Protein AF-A0A316UHI6-F1 (afdb_monomer)

Mean predicted aligned error: 10.62 Å

Radius of gyration: 24.08 Å; Cα contacts (8 Å, |Δi|>4): 478; chains: 1; bounding box: 86×48×58 Å

Organism: NCBI:txid1684307

Secondary structure (DSSP, 8-state):
---HHHHHHHHHHHHHHTTSHHHHHHH--HHHHHHHHHHHHSTT-TTHHHHHHHHHHHHHS-HHHHHHHHH-EEEETTEEEEHHHHHHHHHHHHHTS-HHHHHHHHHHHHHHHHHHHHH-------S---S-PPP----TTHHHHHHHHHTSHHHHHHHHS-S-TTTTPPPTTGGGGGGGG-SSHHHHHHHHHHHHHHTT-GGGHHHHS--GGGG----------------------S--S-----HHHHHGGG--TTTGGGS-HHHHHTS-HHHHT--TT------HHHHHHHHHHHHHHTTSHHHHHHHHHTTHHHHHHHHHHT---HHHHHHHHHHHHHHTSPPPTTTGGGGGS-----HHHHHHHHHHHHTHHHHTTS------

InterPro domains:
  IPR007205 Protein HGH1 N-terminal [PF04063] (40-291)
  IPR007206 Protein HGH1 C-terminal [PF04064] (297-349)
  IPR016024 Armadillo-type fold [SSF48371] (12-343)
  IPR039717 Protein Hgh1 [PTHR13387] (7-357)

Structure (mmCIF, N/CA/C/O backbone):
data_AF-A0A316UHI6-F1
#
_entry.id   AF-A0A316UHI6-F1
#
loop_
_atom_site.group_PDB
_atom_site.id
_atom_site.type_symbol
_atom_site.label_atom_id
_atom_site.label_alt_id
_atom_site.label_comp_id
_atom_site.label_asym_id
_atom_site.label_entity_id
_atom_site.label_seq_id
_atom_site.pdbx_PDB_ins_code
_atom_site.Cartn_x
_atom_site.Cartn_y
_atom_site.Cartn_z
_atom_site.occupancy
_atom_site.B_iso_or_equiv
_atom_site.auth_seq_id
_atom_site.auth_comp_id
_atom_site.auth_asym_id
_atom_site.auth_atom_id
_atom_site.pdbx_PDB_model_num
ATOM 1 N N . MET A 1 1 ? 24.213 -14.435 -29.695 1.00 54.69 1 MET A N 1
ATOM 2 C CA . MET A 1 1 ? 24.923 -14.060 -28.455 1.00 54.69 1 MET A CA 1
ATOM 3 C C . MET A 1 1 ? 23.845 -13.862 -27.415 1.00 54.69 1 MET A C 1
ATOM 5 O O . MET A 1 1 ? 22.968 -13.046 -27.664 1.00 54.69 1 MET A O 1
ATOM 9 N N . ASP A 1 2 ? 23.827 -14.664 -26.354 1.00 69.25 2 ASP A N 1
ATOM 10 C CA . ASP A 1 2 ? 22.876 -14.463 -25.258 1.00 69.25 2 ASP A CA 1
ATOM 11 C C . ASP A 1 2 ? 23.283 -13.189 -24.501 1.00 69.25 2 ASP A C 1
ATOM 13 O O . ASP A 1 2 ? 24.344 -13.144 -23.880 1.00 69.25 2 ASP A O 1
ATOM 17 N N . LEU A 1 3 ? 22.491 -12.126 -24.655 1.00 80.38 3 LEU A N 1
ATOM 18 C CA . LEU A 1 3 ? 22.741 -10.815 -24.046 1.00 80.38 3 LEU A CA 1
ATOM 19 C C . LEU A 1 3 ? 22.150 -10.705 -22.638 1.00 80.38 3 LEU A C 1
ATOM 21 O O . LEU A 1 3 ? 22.343 -9.689 -21.973 1.00 80.38 3 LEU A O 1
ATOM 25 N N . THR A 1 4 ? 21.449 -11.732 -22.165 1.00 76.75 4 THR A N 1
ATOM 26 C CA . THR A 1 4 ? 20.733 -11.704 -20.889 1.00 76.75 4 THR A CA 1
ATOM 27 C C . THR A 1 4 ? 21.663 -11.450 -19.688 1.00 76.75 4 THR A C 1
ATOM 29 O O . THR A 1 4 ? 21.289 -10.655 -18.831 1.00 76.75 4 THR A O 1
ATOM 32 N N . PRO A 1 5 ? 22.900 -11.993 -19.607 1.00 86.06 5 PRO A N 1
ATOM 33 C CA . PRO A 1 5 ? 23.843 -11.661 -18.524 1.00 86.06 5 PRO A CA 1
ATOM 34 C C . PRO A 1 5 ? 24.276 -10.202 -18.550 1.00 86.06 5 PRO A C 1
ATOM 36 O O . PRO A 1 5 ? 24.361 -9.551 -17.515 1.00 86.06 5 PRO A O 1
ATOM 39 N N . THR A 1 6 ? 24.515 -9.670 -19.750 1.00 88.12 6 THR A N 1
ATOM 40 C CA . THR A 1 6 ? 24.833 -8.255 -19.930 1.00 88.12 6 THR A CA 1
ATOM 41 C C . THR A 1 6 ? 23.652 -7.386 -19.510 1.00 88.12 6 THR A C 1
ATOM 43 O O . THR A 1 6 ? 23.860 -6.376 -18.843 1.00 88.12 6 THR A O 1
ATOM 46 N N . ALA A 1 7 ? 22.421 -7.786 -19.841 1.00 88.31 7 ALA A N 1
ATOM 47 C CA . ALA A 1 7 ? 21.210 -7.104 -19.400 1.00 88.31 7 ALA A CA 1
ATOM 48 C C . ALA A 1 7 ? 21.051 -7.157 -17.873 1.00 88.31 7 ALA A C 1
ATOM 50 O O . ALA A 1 7 ? 20.769 -6.125 -17.276 1.00 88.31 7 ALA A O 1
ATOM 51 N N . HIS A 1 8 ? 21.316 -8.302 -17.234 1.00 91.81 8 HIS A N 1
ATOM 52 C CA . HIS A 1 8 ? 21.305 -8.426 -15.774 1.00 91.81 8 HIS A CA 1
ATOM 53 C C . HIS A 1 8 ? 22.299 -7.461 -15.135 1.00 91.81 8 HIS A C 1
ATOM 55 O O . HIS A 1 8 ? 21.895 -6.629 -14.333 1.00 91.81 8 HIS A O 1
ATOM 61 N N . SER A 1 9 ? 23.580 -7.510 -15.520 1.00 90.06 9 SER A N 1
ATOM 62 C CA . SER A 1 9 ? 24.590 -6.593 -14.975 1.00 90.06 9 SER A CA 1
ATOM 63 C C . SER A 1 9 ? 24.257 -5.127 -15.258 1.00 90.06 9 SER A C 1
ATOM 65 O O . SER A 1 9 ? 24.576 -4.260 -14.451 1.00 90.06 9 SER A O 1
ATOM 67 N N . SER A 1 10 ? 23.605 -4.839 -16.389 1.00 93.50 10 SER A N 1
ATOM 68 C CA . SER A 1 10 ? 23.148 -3.485 -16.710 1.00 93.50 10 SER A CA 1
ATOM 69 C C . SER A 1 10 ? 22.014 -3.042 -15.786 1.00 93.50 10 SER A C 1
ATOM 71 O O . SER A 1 10 ? 22.070 -1.926 -15.284 1.00 93.50 10 SER A O 1
ATOM 73 N N . PHE A 1 11 ? 21.017 -3.893 -15.521 1.00 95.12 11 PHE A N 1
ATOM 74 C CA . PHE A 1 11 ? 19.949 -3.586 -14.568 1.00 95.12 11 PHE A CA 1
ATOM 75 C C . PHE A 1 11 ? 20.492 -3.417 -13.150 1.00 95.12 11 PHE A C 1
ATOM 77 O O . PHE A 1 11 ? 20.218 -2.388 -12.549 1.00 95.12 11 PHE A O 1
ATOM 84 N N . SER A 1 12 ? 21.322 -4.346 -12.669 1.00 93.44 12 SER A N 1
ATOM 85 C CA . SER A 1 12 ? 22.043 -4.250 -11.391 1.00 93.44 12 SER A CA 1
ATOM 86 C C . SER A 1 12 ? 22.765 -2.908 -11.232 1.00 93.44 12 SER A C 1
ATOM 88 O O . SER A 1 12 ? 22.556 -2.171 -10.269 1.00 93.44 12 SER A O 1
ATOM 90 N N . LEU A 1 13 ? 23.568 -2.530 -12.235 1.00 94.56 13 LEU A N 1
ATOM 91 C CA . LEU A 1 13 ? 24.280 -1.254 -12.236 1.00 94.56 13 LEU A CA 1
ATOM 92 C C . LEU A 1 13 ? 23.308 -0.069 -12.202 1.00 94.56 13 LEU A C 1
ATOM 94 O O . LEU A 1 13 ? 23.531 0.884 -11.461 1.00 94.56 13 LEU A O 1
ATOM 98 N N . LEU A 1 14 ? 22.246 -0.106 -13.008 1.00 94.81 14 LEU A N 1
ATOM 99 C CA . LEU A 1 14 ? 21.261 0.970 -13.063 1.00 94.81 14 LEU A CA 1
ATOM 100 C C . LEU A 1 14 ? 20.490 1.108 -11.749 1.00 94.81 14 LEU A C 1
ATOM 102 O O . LEU A 1 14 ? 20.270 2.238 -11.336 1.00 94.81 14 LEU A O 1
ATOM 106 N N . ILE A 1 15 ? 20.123 0.010 -11.082 1.00 95.12 15 ILE A N 1
ATOM 107 C CA . ILE A 1 15 ? 19.470 0.026 -9.762 1.00 95.12 15 ILE A CA 1
ATOM 108 C C . ILE A 1 15 ? 20.343 0.812 -8.782 1.00 95.12 15 ILE A C 1
ATOM 110 O O . ILE A 1 15 ? 19.896 1.823 -8.236 1.00 95.12 15 ILE A O 1
ATOM 114 N N . ASN A 1 16 ? 21.616 0.423 -8.680 1.00 93.69 16 ASN A N 1
ATOM 115 C CA . ASN A 1 16 ? 22.581 1.047 -7.779 1.00 93.69 16 ASN A CA 1
ATOM 116 C C . ASN A 1 16 ? 22.899 2.498 -8.156 1.00 93.69 16 ASN A C 1
ATOM 118 O O . ASN A 1 16 ? 23.114 3.320 -7.274 1.00 93.69 16 ASN A O 1
ATOM 122 N N . LEU A 1 17 ? 22.917 2.860 -9.442 1.00 92.31 17 LEU A N 1
ATOM 123 C CA . LEU A 1 17 ? 23.117 4.251 -9.873 1.00 92.31 17 LEU A CA 1
ATOM 124 C C . LEU A 1 17 ? 21.880 5.123 -9.626 1.00 92.31 17 LEU A C 1
ATOM 126 O O . LEU A 1 17 ? 22.010 6.298 -9.281 1.00 92.31 17 LEU A O 1
ATOM 130 N N . CYS A 1 18 ? 20.686 4.562 -9.799 1.00 92.12 18 CYS A N 1
ATOM 131 C CA . CYS A 1 18 ? 19.416 5.251 -9.590 1.00 92.12 18 CYS A CA 1
ATOM 132 C C . CYS A 1 18 ? 19.034 5.385 -8.111 1.00 92.12 18 CYS A C 1
ATOM 134 O O . CYS A 1 18 ? 18.022 6.013 -7.819 1.00 92.12 18 CYS A O 1
ATOM 136 N N . SER A 1 19 ? 19.870 4.900 -7.188 1.00 87.81 19 SER A N 1
ATOM 137 C CA . SER A 1 19 ? 19.873 5.351 -5.790 1.00 87.81 19 SER A CA 1
ATOM 138 C C . SER A 1 19 ? 20.102 6.864 -5.669 1.00 87.81 19 SER A C 1
ATOM 140 O O . SER A 1 19 ? 19.632 7.505 -4.734 1.00 87.81 19 SER A O 1
ATOM 142 N N . SER A 1 20 ? 20.802 7.461 -6.642 1.00 89.81 20 SER A N 1
ATOM 143 C CA . SER A 1 20 ? 21.032 8.898 -6.711 1.00 89.81 20 SER A CA 1
ATOM 144 C C . SER A 1 20 ? 19.872 9.609 -7.421 1.00 89.81 20 SER A C 1
ATOM 146 O O . SER A 1 20 ? 19.676 9.383 -8.623 1.00 89.81 20 SER A O 1
ATOM 148 N N . PRO A 1 21 ? 19.194 10.580 -6.774 1.00 88.44 21 PRO A N 1
ATOM 149 C CA . PRO A 1 21 ? 18.102 11.349 -7.385 1.00 88.44 21 PRO A CA 1
ATOM 150 C C . PRO A 1 21 ? 18.488 12.024 -8.710 1.00 88.44 21 PRO A C 1
ATOM 152 O O . PRO A 1 21 ? 17.711 12.100 -9.662 1.00 88.44 21 PRO A O 1
ATOM 155 N N . ILE A 1 22 ? 19.734 12.503 -8.804 1.00 90.75 22 ILE A N 1
ATOM 156 C CA . ILE A 1 22 ? 20.248 13.195 -9.993 1.00 90.75 22 ILE A CA 1
ATOM 157 C C . ILE A 1 22 ? 20.349 12.236 -11.183 1.00 90.75 22 ILE A C 1
ATOM 159 O O . ILE A 1 22 ? 20.059 12.631 -12.317 1.00 90.75 22 ILE A O 1
ATOM 163 N N . LEU A 1 23 ? 20.801 11.004 -10.939 1.00 91.62 23 LEU A N 1
ATOM 164 C CA . LEU A 1 23 ? 20.958 9.989 -11.976 1.00 91.62 23 LEU A CA 1
ATOM 165 C C . LEU A 1 23 ? 19.611 9.380 -12.351 1.00 91.62 23 LEU A C 1
ATOM 167 O O . LEU A 1 23 ? 19.335 9.292 -13.546 1.00 91.62 23 LEU A O 1
ATOM 171 N N . ALA A 1 24 ? 18.760 9.083 -11.365 1.00 91.00 24 ALA A N 1
ATOM 172 C CA . ALA A 1 24 ? 17.390 8.630 -11.586 1.00 91.00 24 ALA A CA 1
ATOM 173 C C . ALA A 1 24 ? 16.658 9.571 -12.556 1.00 91.00 24 ALA A C 1
ATOM 175 O O . ALA A 1 24 ? 16.274 9.160 -13.650 1.00 91.00 24 ALA A O 1
ATOM 176 N N . ARG A 1 25 ? 16.634 10.880 -12.262 1.00 90.31 25 ARG A N 1
ATOM 177 C CA . ARG A 1 25 ? 15.999 11.888 -13.129 1.00 90.31 25 ARG A CA 1
ATOM 178 C C . ARG A 1 25 ? 16.590 11.956 -14.544 1.00 90.31 25 ARG A C 1
ATOM 180 O O . ARG A 1 25 ? 15.887 12.265 -15.501 1.00 90.31 25 ARG A O 1
ATOM 187 N N . LYS A 1 26 ? 17.895 11.711 -14.706 1.00 91.75 26 LYS A N 1
ATOM 188 C CA . LYS A 1 26 ? 18.544 11.706 -16.032 1.00 91.75 26 LYS A CA 1
ATOM 189 C C . LYS A 1 26 ? 18.201 10.458 -16.847 1.00 91.75 26 LYS A C 1
ATOM 191 O O . LYS A 1 26 ? 18.170 10.541 -18.073 1.00 91.75 26 LYS A O 1
ATOM 196 N N . ILE A 1 27 ? 18.001 9.323 -16.181 1.00 90.94 27 ILE A N 1
ATOM 197 C CA . ILE A 1 27 ? 17.744 8.020 -16.801 1.00 90.94 27 ILE A CA 1
ATOM 198 C C . ILE A 1 27 ? 16.256 7.846 -17.138 1.00 90.94 27 ILE A C 1
ATOM 200 O O . ILE A 1 27 ? 15.951 7.243 -18.170 1.00 90.94 27 ILE A O 1
ATOM 204 N N . SER A 1 28 ? 15.347 8.429 -16.344 1.00 92.06 28 SER A N 1
ATOM 205 C CA . SER A 1 28 ? 13.881 8.425 -16.519 1.00 92.06 28 SER A CA 1
ATOM 206 C C . SER A 1 28 ? 13.374 9.198 -17.748 1.00 92.06 28 SER A C 1
ATOM 208 O O . SER A 1 28 ? 12.511 10.073 -17.672 1.00 92.06 28 SER A O 1
ATOM 210 N N . THR A 1 29 ? 13.909 8.895 -18.926 1.00 93.56 29 THR A N 1
ATOM 211 C CA . THR A 1 29 ? 13.385 9.412 -20.193 1.00 93.56 29 THR A CA 1
ATOM 212 C C . THR A 1 29 ? 12.069 8.710 -20.552 1.00 93.56 29 THR A C 1
ATOM 214 O O . THR A 1 29 ? 11.933 7.516 -20.264 1.00 93.56 29 THR A O 1
ATOM 217 N N . PRO A 1 30 ? 11.133 9.370 -21.264 1.00 92.44 30 PRO A N 1
ATOM 218 C CA . PRO A 1 30 ? 9.860 8.753 -21.649 1.00 92.44 30 PRO A CA 1
ATOM 219 C C . PRO A 1 30 ? 10.025 7.425 -22.403 1.00 92.44 30 PRO A C 1
ATOM 221 O O . PRO A 1 30 ? 9.309 6.458 -22.152 1.00 92.44 30 PRO A O 1
ATOM 224 N N . SER A 1 31 ? 11.019 7.344 -23.295 1.00 92.88 31 SER A N 1
ATOM 225 C CA . SER A 1 31 ? 11.344 6.120 -24.036 1.00 92.88 31 SER A CA 1
ATOM 226 C C . SER A 1 31 ? 11.863 5.003 -23.135 1.00 92.88 31 SER A C 1
ATOM 228 O O . SER A 1 31 ? 11.554 3.838 -23.371 1.00 92.88 31 SER A O 1
ATOM 230 N N . PHE A 1 32 ? 12.651 5.342 -22.111 1.00 94.88 32 PHE A N 1
ATOM 231 C CA . PHE A 1 32 ? 13.191 4.347 -21.191 1.00 94.88 32 PHE A CA 1
ATOM 232 C C . PHE A 1 32 ? 12.117 3.831 -20.234 1.00 94.88 32 PHE A C 1
ATOM 234 O O . PHE A 1 32 ? 12.005 2.623 -20.052 1.00 94.88 32 PHE A O 1
ATOM 241 N N . LEU A 1 33 ? 11.263 4.714 -19.707 1.00 94.88 33 LEU A N 1
ATOM 242 C CA . LEU A 1 33 ? 10.106 4.306 -18.908 1.00 94.88 33 LEU A CA 1
ATOM 243 C C . LEU A 1 33 ? 9.152 3.422 -19.726 1.00 94.88 33 LEU A C 1
ATOM 245 O O . LEU A 1 33 ? 8.711 2.391 -19.232 1.00 94.88 33 LEU A O 1
ATOM 249 N N . SER A 1 34 ? 8.886 3.765 -20.992 1.00 93.69 34 SER A N 1
ATOM 250 C CA . SER A 1 34 ? 8.062 2.934 -21.884 1.00 93.69 34 SER A CA 1
ATOM 251 C C . SER A 1 34 ? 8.687 1.560 -22.138 1.00 93.69 34 SER A C 1
ATOM 253 O O . SER A 1 34 ? 7.986 0.548 -22.092 1.00 93.69 34 SER A O 1
ATOM 255 N N . PHE A 1 35 ? 10.010 1.501 -22.322 1.00 95.06 35 PHE A N 1
ATOM 256 C CA . PHE A 1 35 ? 10.741 0.238 -22.389 1.00 95.06 35 PHE A CA 1
ATOM 257 C C . PHE A 1 35 ? 10.587 -0.583 -21.101 1.00 95.06 35 PHE A C 1
ATOM 259 O O . PHE A 1 35 ? 10.283 -1.768 -21.199 1.00 95.06 35 PHE A O 1
ATOM 266 N N . LEU A 1 36 ? 10.757 0.019 -19.917 1.00 96.50 36 LEU A N 1
ATOM 267 C CA . LEU A 1 36 ? 10.620 -0.683 -18.636 1.00 96.50 36 LEU A CA 1
ATOM 268 C C . LEU A 1 36 ? 9.204 -1.225 -18.441 1.00 96.50 36 LEU A C 1
ATOM 270 O O . LEU A 1 36 ? 9.051 -2.408 -18.149 1.00 96.50 36 LEU A O 1
ATOM 274 N N . VAL A 1 37 ? 8.179 -0.395 -18.657 1.00 95.56 37 VAL A N 1
ATOM 275 C CA . VAL A 1 37 ? 6.771 -0.810 -18.561 1.00 95.56 37 VAL A CA 1
ATOM 276 C C . VAL A 1 37 ? 6.496 -1.955 -19.521 1.00 95.56 37 VAL A C 1
ATOM 278 O O . VAL A 1 37 ? 5.984 -2.989 -19.097 1.00 95.56 37 VAL A O 1
ATOM 281 N N . GLY A 1 38 ? 6.894 -1.816 -20.788 1.00 93.50 38 GLY A N 1
ATOM 282 C CA . GLY A 1 38 ? 6.786 -2.885 -21.771 1.00 93.50 38 GLY A CA 1
ATOM 283 C C . GLY A 1 38 ? 7.462 -4.154 -21.264 1.00 93.50 38 GLY A C 1
ATOM 284 O O . GLY A 1 38 ? 6.805 -5.176 -21.114 1.00 93.50 38 GLY A O 1
ATOM 285 N N . TYR A 1 39 ? 8.749 -4.091 -20.930 1.00 94.62 39 TYR A N 1
ATOM 286 C CA . TYR A 1 39 ? 9.545 -5.239 -20.501 1.00 94.62 39 TYR A CA 1
ATOM 287 C C . TYR A 1 39 ? 8.963 -5.959 -19.275 1.00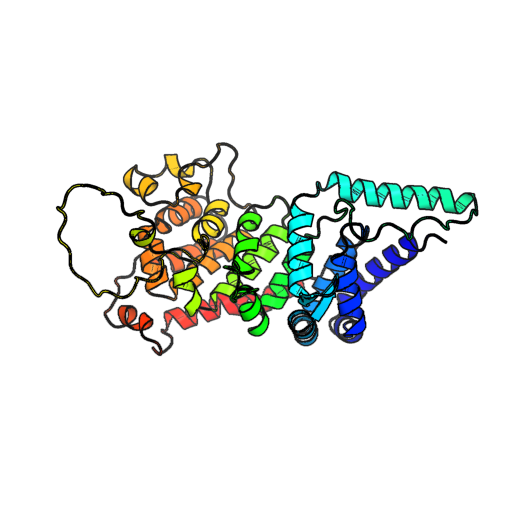 94.62 39 TYR A C 1
ATOM 289 O O . TYR A 1 39 ? 8.804 -7.177 -19.323 1.00 94.62 39 TYR A O 1
ATOM 297 N N . ILE A 1 40 ? 8.590 -5.230 -18.218 1.00 95.56 40 ILE A N 1
ATOM 298 C CA . ILE A 1 40 ? 7.990 -5.784 -16.988 1.00 95.56 40 ILE A CA 1
ATOM 299 C C . ILE A 1 40 ? 6.643 -6.459 -17.281 1.00 95.56 40 ILE A C 1
ATOM 301 O O . ILE A 1 40 ? 6.320 -7.512 -16.721 1.00 95.56 40 ILE A O 1
ATOM 305 N N . SER A 1 41 ? 5.860 -5.870 -18.186 1.00 92.31 41 SER A N 1
ATOM 306 C CA . SER A 1 41 ? 4.520 -6.358 -18.512 1.00 92.31 41 SER A CA 1
ATOM 307 C C . SER A 1 41 ? 4.540 -7.690 -19.258 1.00 92.31 41 SER A C 1
ATOM 309 O O . SER A 1 41 ? 3.593 -8.462 -19.129 1.00 92.31 41 SER A O 1
ATOM 311 N N . HIS A 1 42 ? 5.623 -8.020 -19.967 1.00 91.81 42 HIS A N 1
ATOM 312 C CA . HIS A 1 42 ? 5.753 -9.311 -20.645 1.00 91.81 42 HIS A CA 1
ATOM 313 C C . HIS A 1 42 ? 5.954 -10.454 -19.625 1.00 91.81 42 HIS A C 1
ATOM 315 O O . HIS A 1 42 ? 6.953 -10.449 -18.904 1.00 91.81 42 HIS A O 1
ATOM 321 N N . PRO A 1 43 ? 5.069 -11.474 -19.576 1.00 90.00 43 PRO A N 1
ATOM 322 C CA . PRO A 1 43 ? 5.142 -12.549 -18.576 1.00 90.00 43 PRO A CA 1
ATOM 323 C C . PRO A 1 43 ? 6.459 -13.336 -18.595 1.00 90.00 43 PRO A C 1
ATOM 325 O O . PRO A 1 43 ? 6.976 -13.747 -17.558 1.00 90.00 43 PRO A O 1
ATOM 328 N N . THR A 1 44 ? 7.041 -13.525 -19.776 1.00 88.06 44 THR A N 1
ATOM 329 C CA . THR A 1 44 ? 8.251 -14.333 -19.967 1.00 88.06 44 THR A CA 1
ATOM 330 C C . THR A 1 44 ? 9.552 -13.581 -19.677 1.00 88.06 44 THR A C 1
ATOM 332 O O . THR A 1 44 ? 10.626 -14.175 -19.807 1.00 88.06 44 THR A O 1
ATOM 335 N N . SER A 1 45 ? 9.487 -12.296 -19.310 1.00 90.19 45 SER A N 1
ATOM 336 C CA . SER A 1 45 ? 10.656 -11.470 -18.995 1.00 90.19 45 SER A CA 1
ATOM 337 C C . SER A 1 45 ? 11.336 -11.929 -17.708 1.00 90.19 45 SER A C 1
ATOM 339 O O . SER A 1 45 ? 10.852 -11.693 -16.607 1.00 90.19 45 SER A O 1
ATOM 341 N N . ILE A 1 46 ? 12.504 -12.555 -17.851 1.00 88.81 46 ILE A N 1
ATOM 342 C CA . ILE A 1 46 ? 13.252 -13.157 -16.734 1.00 88.81 46 ILE A CA 1
ATOM 343 C C . ILE A 1 46 ? 13.796 -12.090 -15.770 1.00 88.81 46 ILE A C 1
ATOM 345 O O . ILE A 1 46 ? 13.890 -12.335 -14.575 1.00 88.81 46 ILE A O 1
ATOM 349 N N . LEU A 1 47 ? 14.136 -10.895 -16.268 1.00 93.06 47 LEU A N 1
ATOM 350 C CA . LEU A 1 47 ? 14.700 -9.812 -15.450 1.00 93.06 47 LEU A CA 1
ATOM 351 C C . LEU A 1 47 ? 13.641 -8.781 -15.030 1.00 93.06 47 LEU A C 1
ATOM 353 O O . LEU A 1 47 ? 13.990 -7.656 -14.676 1.00 93.06 47 LEU A O 1
ATOM 357 N N . ALA A 1 48 ? 1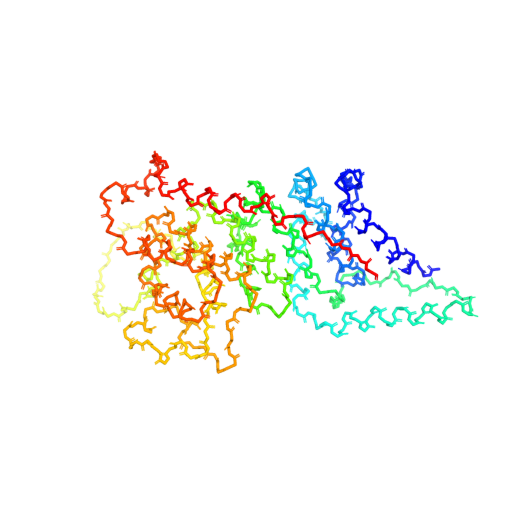2.349 -9.117 -15.118 1.00 95.06 48 ALA A N 1
ATOM 358 C CA . ALA A 1 48 ? 11.279 -8.184 -14.770 1.00 95.06 48 ALA A CA 1
ATOM 359 C C . ALA A 1 48 ? 11.312 -7.783 -13.286 1.00 95.06 48 ALA A C 1
ATOM 361 O O . ALA A 1 48 ? 10.955 -6.651 -12.972 1.00 95.06 48 ALA A O 1
ATOM 362 N N . ASP A 1 49 ? 11.823 -8.642 -12.397 1.00 94.88 49 ASP A N 1
ATOM 363 C CA . ASP A 1 49 ? 12.028 -8.294 -10.987 1.00 94.88 49 ASP A CA 1
ATOM 364 C C . ASP A 1 49 ? 13.074 -7.178 -10.830 1.00 94.88 49 ASP A C 1
ATOM 366 O O . ASP A 1 49 ? 12.765 -6.134 -10.255 1.00 94.88 49 ASP A O 1
ATOM 370 N N . LEU A 1 50 ? 14.250 -7.307 -11.459 1.00 95.56 50 LEU A N 1
ATOM 371 C CA . LEU A 1 50 ? 15.269 -6.244 -11.476 1.00 95.56 50 LEU A CA 1
ATOM 372 C C . LEU A 1 50 ? 14.761 -4.963 -12.155 1.00 95.56 50 LEU A C 1
ATOM 374 O O . LEU A 1 50 ? 15.015 -3.855 -11.689 1.00 95.56 50 LEU A O 1
ATOM 378 N N . ALA A 1 51 ? 14.012 -5.094 -13.252 1.00 97.12 51 ALA A N 1
ATOM 379 C CA . ALA A 1 51 ? 13.411 -3.942 -13.916 1.00 97.12 51 ALA A CA 1
ATOM 380 C C . ALA A 1 51 ? 12.383 -3.234 -13.013 1.00 97.12 51 ALA A C 1
ATOM 382 O O . ALA A 1 51 ? 12.319 -2.006 -13.025 1.00 97.12 51 ALA A O 1
ATOM 383 N N . SER A 1 52 ? 11.618 -3.978 -12.205 1.00 97.19 52 SER A N 1
ATOM 384 C CA . SER A 1 52 ? 10.677 -3.410 -11.232 1.00 97.19 52 SER A CA 1
ATOM 385 C C . SER A 1 52 ? 11.379 -2.737 -10.046 1.00 97.19 52 SER A C 1
ATOM 387 O O . SER A 1 52 ? 10.948 -1.662 -9.636 1.00 97.19 52 SER A O 1
ATOM 389 N N . MET A 1 53 ? 12.508 -3.282 -9.572 1.00 96.12 53 MET A N 1
ATOM 390 C CA . MET A 1 53 ? 13.383 -2.618 -8.590 1.00 96.12 53 MET A CA 1
ATOM 391 C C . MET A 1 53 ? 13.911 -1.288 -9.126 1.00 96.12 53 MET A C 1
ATOM 393 O O . MET A 1 53 ? 13.810 -0.257 -8.463 1.00 96.12 53 MET A O 1
ATOM 397 N N . LEU A 1 54 ? 14.427 -1.294 -10.360 1.00 96.56 54 LEU A N 1
ATOM 398 C CA . LEU A 1 54 ? 14.896 -0.080 -11.019 1.00 96.56 54 LEU A CA 1
ATOM 399 C C . LEU A 1 54 ? 13.765 0.941 -11.136 1.00 96.56 54 LEU A C 1
ATOM 401 O O . LEU A 1 54 ? 13.955 2.101 -10.785 1.00 96.56 54 LEU A O 1
ATOM 405 N N . LEU A 1 55 ? 12.589 0.514 -11.603 1.00 96.81 55 LEU A N 1
ATOM 406 C CA . LEU A 1 55 ? 11.439 1.398 -11.760 1.00 96.81 55 LEU A CA 1
ATOM 407 C C . LEU A 1 55 ? 11.012 2.028 -10.42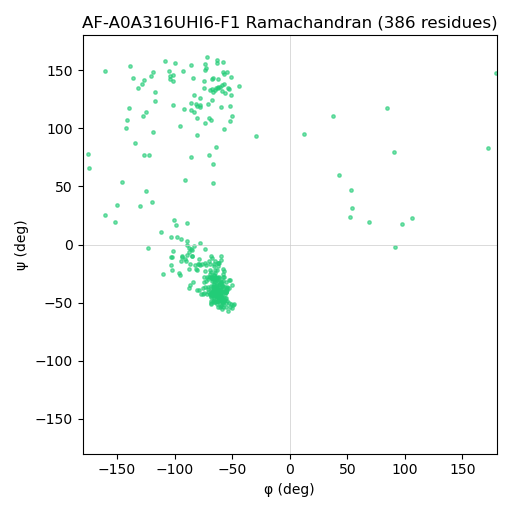8 1.00 96.81 55 LEU A C 1
ATOM 409 O O . LEU A 1 55 ? 10.693 3.211 -10.416 1.00 96.81 55 LEU A O 1
ATOM 413 N N . SER A 1 56 ? 11.075 1.281 -9.322 1.00 95.81 56 SER A N 1
ATOM 414 C CA . SER A 1 56 ? 10.821 1.806 -7.975 1.00 95.81 56 SER A CA 1
ATOM 415 C C . SER A 1 56 ? 11.787 2.937 -7.607 1.00 95.81 56 SER A C 1
ATOM 417 O O . SER A 1 56 ? 11.349 4.002 -7.178 1.00 95.81 56 SER A O 1
ATOM 419 N N . ASN A 1 57 ? 13.093 2.770 -7.851 1.00 94.56 57 ASN A N 1
ATOM 420 C CA . ASN A 1 57 ? 14.067 3.846 -7.623 1.00 94.56 57 ASN A CA 1
ATOM 421 C C . ASN A 1 57 ? 13.798 5.066 -8.526 1.00 94.56 57 ASN A C 1
ATOM 423 O O . ASN A 1 57 ? 13.934 6.209 -8.090 1.00 94.56 57 ASN A O 1
ATOM 427 N N . LEU A 1 58 ? 13.389 4.841 -9.781 1.00 94.62 58 LEU A N 1
ATOM 428 C CA . LEU A 1 58 ? 13.084 5.920 -10.726 1.00 94.62 58 LEU A CA 1
ATOM 429 C C . LEU A 1 58 ? 11.844 6.737 -10.341 1.00 94.62 58 LEU A C 1
ATOM 431 O O . LEU A 1 58 ? 11.787 7.917 -10.678 1.00 94.62 58 LEU A O 1
ATOM 435 N N . THR A 1 59 ? 10.859 6.140 -9.665 1.00 94.56 59 THR A N 1
ATOM 436 C CA . THR A 1 59 ? 9.636 6.839 -9.232 1.00 94.56 59 THR A CA 1
ATOM 437 C C . THR A 1 59 ? 9.734 7.459 -7.847 1.00 94.56 59 THR A C 1
ATOM 439 O O . THR A 1 59 ? 8.875 8.263 -7.502 1.00 94.56 59 THR A O 1
ATOM 442 N N . LYS A 1 60 ? 10.765 7.118 -7.067 1.00 89.69 60 LYS A N 1
ATOM 443 C CA . LYS A 1 60 ? 10.914 7.563 -5.678 1.00 89.69 60 LYS A CA 1
ATOM 444 C C . LYS A 1 60 ? 11.191 9.060 -5.540 1.00 89.69 60 LYS A C 1
ATOM 446 O O . LYS A 1 60 ? 10.562 9.740 -4.747 1.00 89.69 60 LYS A O 1
ATOM 451 N N . PHE A 1 61 ? 12.155 9.575 -6.301 1.00 80.81 61 PHE A N 1
ATOM 452 C CA . PHE A 1 61 ? 12.711 10.915 -6.057 1.00 80.81 61 PHE A CA 1
ATOM 453 C C . PHE A 1 61 ? 12.193 12.008 -6.994 1.00 80.81 61 PHE A C 1
ATOM 455 O O . PHE A 1 61 ? 12.603 13.164 -6.882 1.00 80.81 61 PHE A O 1
ATOM 462 N N . ASP A 1 62 ? 11.394 11.641 -7.994 1.00 78.12 62 ASP A N 1
ATOM 463 C CA . ASP A 1 62 ? 11.026 12.536 -9.084 1.00 78.12 62 ASP A CA 1
ATOM 464 C C . ASP A 1 62 ? 9.567 12.344 -9.498 1.00 78.12 62 ASP A C 1
ATOM 466 O O . ASP A 1 62 ? 9.214 11.401 -10.213 1.00 78.12 62 ASP A O 1
ATOM 470 N N . ASP A 1 63 ? 8.736 13.321 -9.132 1.00 88.81 63 ASP A N 1
ATOM 471 C CA . ASP A 1 63 ? 7.337 13.416 -9.544 1.00 88.81 63 ASP A CA 1
ATOM 472 C C . ASP A 1 63 ? 7.155 13.268 -11.054 1.00 88.81 63 ASP A C 1
ATOM 474 O O . ASP A 1 63 ? 6.136 12.750 -11.514 1.00 88.81 63 ASP A O 1
ATOM 478 N N . GLN A 1 64 ? 8.108 13.765 -11.851 1.00 91.00 64 GLN A N 1
ATOM 479 C CA . GLN A 1 64 ? 7.994 13.748 -13.304 1.00 91.00 64 GLN A CA 1
ATOM 480 C C . GLN A 1 64 ? 7.982 12.311 -13.846 1.00 91.00 64 GLN A C 1
ATOM 482 O O . GLN A 1 64 ? 7.236 12.030 -14.787 1.00 91.00 64 GLN A O 1
ATOM 487 N N . SER A 1 65 ? 8.756 11.405 -13.251 1.00 92.69 65 SER A N 1
ATOM 488 C CA . SER A 1 65 ? 8.782 9.988 -13.622 1.00 92.69 65 SER A CA 1
ATOM 489 C C . SER A 1 65 ? 7.439 9.315 -13.319 1.00 92.69 65 SER A C 1
ATOM 491 O O . SER A 1 65 ? 6.846 8.690 -14.201 1.00 92.69 65 SER A O 1
ATOM 493 N N . SER A 1 66 ? 6.896 9.533 -12.119 1.00 94.56 66 SER A N 1
ATOM 494 C CA . SER A 1 66 ? 5.576 9.030 -11.715 1.00 94.56 66 SER A CA 1
ATOM 495 C C . SER A 1 66 ? 4.444 9.593 -12.586 1.00 94.56 66 SER A C 1
ATOM 497 O O . SER A 1 66 ? 3.594 8.838 -13.059 1.00 94.56 66 SER A O 1
ATOM 499 N N . ARG A 1 67 ? 4.462 10.897 -12.899 1.00 94.75 67 ARG A N 1
ATOM 500 C CA . ARG A 1 67 ? 3.503 11.539 -13.822 1.00 94.75 67 ARG A CA 1
ATOM 501 C C . ARG A 1 67 ? 3.551 10.932 -15.221 1.00 94.75 67 ARG A C 1
ATOM 503 O O . ARG A 1 67 ? 2.504 10.615 -15.778 1.00 94.75 67 ARG A O 1
ATOM 510 N N . GLN A 1 68 ? 4.751 10.709 -15.761 1.00 93.94 68 GLN A N 1
ATOM 511 C CA . GLN A 1 68 ? 4.910 10.068 -17.066 1.00 93.94 68 GLN A CA 1
ATOM 512 C C . GLN A 1 68 ? 4.329 8.653 -17.088 1.00 93.94 68 GLN A C 1
ATOM 514 O O . GLN A 1 68 ? 3.708 8.289 -18.081 1.00 93.94 68 GLN A O 1
ATOM 519 N N . LEU A 1 69 ? 4.488 7.863 -16.019 1.00 94.06 69 LEU A N 1
ATOM 520 C CA . LEU A 1 69 ? 3.890 6.524 -15.939 1.00 94.06 69 LEU A CA 1
ATOM 521 C C . LEU A 1 69 ? 2.357 6.562 -15.924 1.00 94.06 69 LEU A C 1
ATOM 523 O O . LEU A 1 69 ? 1.729 5.751 -16.606 1.00 94.06 69 LEU A O 1
ATOM 527 N N . ILE A 1 70 ? 1.759 7.507 -15.188 1.00 94.06 70 ILE A N 1
ATOM 528 C CA . ILE A 1 70 ? 0.297 7.691 -15.122 1.00 94.06 70 ILE A CA 1
ATOM 529 C C . ILE A 1 70 ? -0.272 8.041 -16.510 1.00 94.06 70 ILE A C 1
ATOM 531 O O . ILE A 1 70 ? -1.281 7.479 -16.952 1.00 94.06 70 ILE A O 1
ATOM 535 N N . GLU A 1 71 ? 0.385 8.966 -17.211 1.00 93.62 71 GLU A N 1
ATOM 536 C CA . GLU A 1 71 ? -0.051 9.479 -18.515 1.00 93.62 71 GLU A CA 1
ATOM 537 C C . GLU A 1 71 ? 0.295 8.541 -19.680 1.00 93.62 71 GLU A C 1
ATOM 539 O O . GLU A 1 71 ? -0.286 8.652 -20.760 1.00 93.62 71 GLU A O 1
ATOM 544 N N . MET A 1 72 ? 1.213 7.591 -19.475 1.00 92.75 72 MET A N 1
ATOM 545 C CA . MET A 1 72 ? 1.664 6.673 -20.514 1.00 92.75 72 MET A CA 1
ATOM 546 C C . MET A 1 72 ? 0.506 5.850 -21.079 1.00 92.75 72 MET A C 1
ATOM 548 O O . MET A 1 72 ? -0.271 5.229 -20.346 1.00 92.75 72 MET A O 1
ATOM 552 N N . ARG A 1 73 ? 0.437 5.799 -22.407 1.00 90.50 73 ARG A N 1
ATOM 553 C CA . ARG A 1 73 ? -0.441 4.911 -23.168 1.00 90.50 73 ARG A CA 1
ATOM 554 C C . ARG A 1 73 ? 0.399 4.124 -24.160 1.00 90.50 73 ARG A C 1
ATOM 556 O O . ARG A 1 73 ? 1.358 4.650 -24.723 1.00 90.50 73 ARG A O 1
ATOM 563 N N . THR A 1 74 ? 0.059 2.858 -24.344 1.00 83.38 74 THR A N 1
ATOM 564 C CA . THR A 1 74 ? 0.719 1.973 -25.304 1.00 83.38 74 THR A CA 1
ATOM 565 C C . THR A 1 74 ? -0.313 1.112 -26.012 1.00 83.38 74 THR A C 1
ATOM 567 O O . THR A 1 74 ? -1.382 0.851 -25.467 1.00 83.38 74 THR A O 1
ATOM 570 N N . SER A 1 75 ? -0.003 0.679 -27.232 1.00 81.69 75 SER A N 1
ATOM 571 C CA . SER A 1 75 ? -0.877 -0.211 -27.987 1.00 81.69 75 SER A CA 1
ATOM 572 C C . SER A 1 75 ? -0.490 -1.664 -27.725 1.00 81.69 75 SER A C 1
ATOM 574 O O . SER A 1 75 ? 0.612 -2.089 -28.080 1.00 81.69 75 SER A O 1
ATOM 576 N N . VAL A 1 76 ? -1.395 -2.432 -27.121 1.00 76.00 76 VAL A N 1
ATOM 577 C CA . VAL A 1 76 ? -1.259 -3.882 -26.930 1.00 76.00 76 VAL A CA 1
ATOM 578 C C . VAL A 1 76 ? -2.384 -4.557 -27.700 1.00 76.00 76 VAL A C 1
ATOM 580 O O . VAL A 1 76 ? -3.548 -4.232 -27.514 1.00 76.00 76 VAL A O 1
ATOM 583 N N . ALA A 1 77 ? -2.036 -5.460 -28.621 1.00 76.06 77 ALA A N 1
ATOM 584 C CA . ALA A 1 77 ? -3.001 -6.160 -29.480 1.00 76.06 77 ALA A CA 1
ATOM 585 C C . ALA A 1 77 ? -3.985 -5.243 -30.252 1.00 76.06 77 ALA A C 1
ATOM 587 O O . ALA A 1 77 ? -5.045 -5.691 -30.679 1.00 76.06 77 ALA A O 1
ATOM 588 N N . GLY A 1 78 ? -3.615 -3.978 -30.488 1.00 77.62 78 GLY A N 1
ATOM 589 C CA . GLY A 1 78 ? -4.448 -2.995 -31.187 1.00 77.62 78 GLY A CA 1
ATOM 590 C C . GLY A 1 78 ? -5.343 -2.145 -30.279 1.00 77.62 78 GLY A C 1
ATOM 591 O O . GLY A 1 78 ? -5.983 -1.228 -30.785 1.00 77.62 78 GLY A O 1
ATOM 592 N N . GLU A 1 79 ? -5.341 -2.385 -28.968 1.00 81.31 79 GLU A N 1
ATOM 593 C CA . GLU A 1 79 ? -6.041 -1.566 -27.973 1.00 81.31 79 GLU A CA 1
ATOM 594 C C . GLU A 1 79 ? -5.058 -0.634 -27.260 1.00 81.31 79 GLU A C 1
ATOM 596 O O . GLU A 1 79 ? -3.913 -1.008 -26.994 1.00 81.31 79 GLU A O 1
ATOM 601 N N . GLU A 1 80 ? -5.477 0.602 -26.983 1.00 86.06 80 GLU A N 1
ATOM 602 C CA . GLU A 1 80 ? -4.690 1.521 -26.159 1.00 86.06 80 GLU A CA 1
ATOM 603 C C . GLU A 1 80 ? -4.901 1.200 -24.680 1.00 86.06 80 GLU A C 1
ATOM 605 O O . GLU A 1 80 ? -6.013 1.304 -24.169 1.00 86.06 80 GLU A O 1
ATOM 610 N N . VAL A 1 81 ? -3.816 0.848 -23.994 1.00 87.56 81 VAL A N 1
ATOM 611 C CA . VAL A 1 81 ? -3.811 0.467 -22.578 1.00 87.56 81 VAL A CA 1
ATOM 612 C C . VAL A 1 81 ? -2.898 1.410 -21.793 1.00 87.56 81 VAL A C 1
ATOM 614 O O . VAL A 1 81 ? -1.867 1.878 -22.297 1.00 87.56 81 VAL A O 1
ATOM 617 N N . GLY A 1 82 ? -3.279 1.718 -20.551 1.00 91.75 82 GLY A N 1
ATOM 618 C CA . GLY A 1 82 ? -2.478 2.532 -19.638 1.00 91.75 82 GLY A CA 1
ATOM 619 C C . GLY A 1 82 ? -1.188 1.843 -19.194 1.00 91.75 82 GLY A C 1
ATOM 620 O O . GLY A 1 82 ? -1.175 0.648 -18.916 1.00 91.75 82 GLY A O 1
ATOM 621 N N . GLY A 1 83 ? -0.096 2.601 -19.051 1.00 93.25 83 GLY A N 1
ATOM 622 C CA . GLY A 1 83 ? 1.163 2.056 -18.532 1.00 93.25 83 GLY A CA 1
ATOM 623 C C . GLY A 1 83 ? 1.010 1.455 -17.129 1.00 93.25 83 GLY A C 1
ATOM 624 O O . GLY A 1 83 ? 1.410 0.317 -16.898 1.00 93.25 83 GLY A O 1
ATOM 625 N N . LEU A 1 84 ? 0.358 2.179 -16.211 1.00 94.62 84 LEU A N 1
ATOM 626 C CA . LEU A 1 84 ? 0.060 1.673 -14.864 1.00 94.62 84 LEU A CA 1
ATOM 627 C C . LEU A 1 84 ? -0.907 0.485 -14.858 1.00 94.62 84 LEU A C 1
ATOM 629 O O . LEU A 1 84 ? -0.778 -0.394 -14.014 1.00 94.62 84 LEU A O 1
ATOM 633 N N . GLU A 1 85 ? -1.845 0.429 -15.800 1.00 93.06 85 GLU A N 1
ATOM 634 C CA . GLU A 1 85 ? -2.771 -0.698 -15.932 1.00 93.06 85 GLU A CA 1
ATOM 635 C C . GLU A 1 85 ? -2.030 -1.988 -16.309 1.00 93.06 85 GLU A C 1
ATOM 637 O O . GLU A 1 85 ? -2.275 -3.043 -15.718 1.00 93.06 85 GLU A O 1
ATOM 642 N N . LEU A 1 86 ? -1.054 -1.894 -17.218 1.00 93.31 86 LEU A N 1
ATOM 643 C CA . LEU A 1 86 ? -0.185 -3.018 -17.559 1.00 93.31 86 LEU A CA 1
ATOM 644 C C . LEU A 1 86 ? 0.681 -3.466 -16.377 1.00 93.31 86 LEU A C 1
ATOM 646 O O . LEU A 1 86 ? 0.814 -4.667 -16.133 1.00 93.31 86 LEU A O 1
ATOM 650 N N . LEU A 1 87 ? 1.234 -2.518 -15.613 1.00 96.25 87 LEU A N 1
ATOM 651 C CA . LEU A 1 87 ? 1.993 -2.839 -14.404 1.00 96.25 87 LEU A CA 1
ATOM 652 C C . LEU A 1 87 ? 1.112 -3.511 -13.346 1.00 96.25 87 LEU A C 1
ATOM 654 O O . LEU A 1 87 ? 1.546 -4.477 -12.727 1.00 96.25 87 LEU A O 1
ATOM 658 N N . LEU A 1 88 ? -0.132 -3.062 -13.169 1.00 94.69 88 LEU A N 1
ATOM 659 C CA . LEU A 1 88 ? -1.076 -3.674 -12.235 1.00 94.69 88 LEU A CA 1
ATOM 660 C C . LEU A 1 88 ? -1.439 -5.108 -12.653 1.00 94.69 88 LEU A C 1
ATOM 662 O O . LEU A 1 88 ? -1.483 -6.009 -11.822 1.00 94.69 88 LEU A O 1
ATOM 666 N N . ALA A 1 89 ? -1.611 -5.362 -13.954 1.00 92.31 89 ALA A N 1
ATOM 667 C CA . ALA A 1 89 ? -1.786 -6.719 -14.473 1.00 92.31 89 ALA A CA 1
ATOM 668 C C . ALA A 1 89 ? -0.548 -7.608 -14.246 1.00 92.31 89 ALA A C 1
ATOM 670 O O . ALA A 1 89 ? -0.684 -8.770 -13.857 1.00 92.31 89 ALA A O 1
ATOM 671 N N . ALA A 1 90 ? 0.660 -7.074 -14.451 1.00 94.00 90 ALA A N 1
ATOM 672 C CA . ALA A 1 90 ? 1.904 -7.796 -14.181 1.00 94.00 90 ALA A CA 1
ATOM 673 C C . ALA A 1 90 ? 2.073 -8.117 -12.689 1.00 94.00 90 ALA A C 1
ATOM 675 O O . ALA A 1 90 ? 2.492 -9.220 -12.334 1.00 94.00 90 ALA A O 1
ATOM 676 N N . PHE A 1 91 ? 1.705 -7.169 -11.829 1.00 96.00 91 PHE A N 1
ATOM 677 C CA . PHE A 1 91 ? 1.717 -7.314 -10.383 1.00 96.00 91 PHE A CA 1
ATOM 678 C C . PHE A 1 91 ? 0.795 -8.439 -9.907 1.00 96.00 91 PHE A C 1
ATOM 680 O O . PHE A 1 91 ? 1.236 -9.264 -9.105 1.00 96.00 91 PHE A O 1
ATOM 687 N N . ASP A 1 92 ? -0.430 -8.524 -10.427 1.00 91.94 92 ASP A N 1
ATOM 688 C CA . ASP A 1 92 ? -1.372 -9.586 -10.052 1.00 91.94 92 ASP A CA 1
ATOM 689 C C . ASP A 1 92 ? -0.900 -10.965 -10.501 1.00 91.94 92 ASP A C 1
ATOM 691 O O . ASP A 1 92 ? -0.863 -11.911 -9.716 1.00 91.94 92 ASP A O 1
ATOM 695 N N . GLN A 1 93 ? -0.448 -11.077 -11.751 1.00 91.25 93 GLN A N 1
ATOM 696 C CA . GLN A 1 93 ? 0.118 -12.327 -12.257 1.00 91.25 93 GLN A CA 1
ATOM 697 C C . GLN A 1 93 ? 1.323 -12.772 -11.416 1.00 91.25 93 GLN A C 1
ATOM 699 O O . GLN A 1 93 ? 1.462 -13.955 -11.103 1.00 91.25 93 GLN A O 1
ATOM 704 N N . GLY A 1 94 ? 2.182 -11.823 -11.027 1.00 91.56 94 GLY A N 1
ATOM 705 C CA . GLY A 1 94 ? 3.388 -12.084 -10.246 1.00 91.56 94 GLY A CA 1
ATOM 706 C C . GLY A 1 94 ? 3.111 -12.603 -8.832 1.00 91.56 94 GLY A C 1
ATOM 707 O O . GLY A 1 94 ? 3.928 -13.349 -8.302 1.00 91.56 94 GLY A O 1
ATOM 708 N N . ALA A 1 95 ? 1.950 -12.293 -8.243 1.00 88.62 95 ALA A N 1
ATOM 709 C CA . ALA A 1 95 ? 1.584 -12.774 -6.906 1.00 88.62 95 ALA A CA 1
ATOM 710 C C . ALA A 1 95 ? 1.439 -14.303 -6.833 1.00 88.62 95 ALA A C 1
ATOM 712 O O . ALA A 1 95 ? 1.663 -14.908 -5.789 1.00 88.62 95 ALA A O 1
ATOM 713 N N . SER A 1 96 ? 1.071 -14.931 -7.953 1.00 84.31 96 SER A N 1
ATOM 714 C CA . SER A 1 96 ? 0.892 -16.385 -8.055 1.00 84.31 96 SER A CA 1
ATOM 715 C C . SER A 1 96 ? 2.193 -17.152 -8.332 1.00 84.31 96 SER A C 1
ATOM 717 O O . SER A 1 96 ? 2.225 -18.383 -8.249 1.00 84.31 96 SER A O 1
ATOM 719 N N . VAL A 1 97 ? 3.280 -16.444 -8.654 1.00 83.88 97 VAL A N 1
ATOM 720 C CA . VAL A 1 97 ? 4.576 -17.053 -8.958 1.00 83.88 97 VAL A CA 1
ATOM 721 C C . VAL A 1 97 ? 5.251 -17.450 -7.651 1.00 83.88 97 VAL A C 1
ATOM 723 O O . VAL A 1 97 ? 5.564 -16.610 -6.809 1.00 83.88 97 VAL A O 1
ATOM 726 N N . SER A 1 98 ? 5.516 -18.745 -7.473 1.00 70.25 98 SER A N 1
ATOM 727 C CA . SER A 1 98 ? 6.289 -19.192 -6.318 1.00 70.25 98 SER A CA 1
ATOM 728 C C . SER A 1 98 ? 7.719 -18.650 -6.404 1.00 70.25 98 SER A C 1
ATOM 730 O O . SER A 1 98 ? 8.379 -18.769 -7.438 1.00 70.25 98 SER A O 1
ATOM 732 N N . ALA A 1 99 ? 8.229 -18.099 -5.298 1.00 58.25 99 ALA A N 1
ATOM 733 C CA . ALA A 1 99 ? 9.582 -17.534 -5.229 1.00 58.25 99 ALA A CA 1
ATOM 734 C C . ALA A 1 99 ? 10.675 -18.519 -5.708 1.00 58.25 99 ALA A C 1
ATOM 736 O O . ALA A 1 99 ? 11.672 -18.109 -6.300 1.00 58.25 99 ALA A O 1
ATOM 737 N N . GLY A 1 100 ? 10.453 -19.831 -5.528 1.00 56.84 100 GLY A N 1
ATOM 738 C CA . GLY A 1 100 ? 11.335 -20.889 -6.031 1.00 56.84 100 GLY A CA 1
ATOM 739 C C . GLY A 1 100 ? 11.434 -20.946 -7.559 1.00 56.84 100 GLY A C 1
ATOM 740 O O . GLY A 1 100 ? 12.537 -21.060 -8.078 1.00 56.84 100 GLY A O 1
ATOM 741 N N . LYS A 1 101 ? 10.325 -20.785 -8.295 1.00 60.41 101 LYS A N 1
ATOM 742 C CA . LYS A 1 101 ? 10.320 -20.837 -9.770 1.00 60.41 101 LYS A CA 1
ATOM 743 C C . LYS A 1 101 ? 11.046 -19.644 -10.403 1.00 60.41 101 LYS A C 1
ATOM 745 O O . LYS A 1 101 ? 11.754 -19.816 -11.394 1.00 60.41 101 LYS A O 1
ATOM 750 N N . ALA A 1 102 ? 10.888 -18.448 -9.833 1.00 58.66 102 ALA A N 1
ATOM 751 C CA . ALA A 1 102 ? 11.588 -17.249 -10.302 1.00 58.66 102 ALA A CA 1
ATOM 752 C C . ALA A 1 102 ? 13.108 -17.366 -10.075 1.00 58.66 102 ALA A C 1
ATOM 754 O O . ALA A 1 102 ? 13.902 -17.121 -10.987 1.00 58.66 102 ALA A O 1
ATOM 755 N N . GLY A 1 103 ? 13.513 -17.841 -8.890 1.00 58.72 103 GLY A N 1
ATOM 756 C CA . GLY A 1 103 ? 14.914 -18.127 -8.570 1.00 58.72 103 GLY A CA 1
ATOM 757 C C . GLY A 1 103 ? 15.516 -19.236 -9.438 1.00 58.72 103 GLY A C 1
ATOM 758 O O . GLY A 1 103 ? 16.625 -19.085 -9.940 1.00 58.72 103 GLY A O 1
ATOM 759 N N . GLU A 1 104 ? 14.778 -20.319 -9.690 1.00 64.81 104 GLU A N 1
ATOM 760 C CA . GLU A 1 104 ? 15.198 -21.406 -10.583 1.00 64.81 104 GLU A CA 1
ATOM 761 C C . GLU A 1 104 ? 15.420 -20.923 -12.020 1.00 64.81 104 GLU A C 1
ATOM 763 O O . GLU A 1 104 ? 16.425 -21.282 -12.633 1.00 64.81 104 GLU A O 1
ATOM 768 N N . ALA A 1 105 ? 14.539 -20.069 -12.551 1.00 63.78 105 ALA A N 1
ATOM 769 C CA . ALA A 1 105 ? 14.708 -19.490 -13.883 1.00 63.78 105 ALA A CA 1
ATOM 770 C C . ALA A 1 105 ? 15.974 -18.617 -13.976 1.00 63.78 105 ALA A C 1
ATOM 772 O O . ALA A 1 105 ? 16.704 -18.678 -14.973 1.00 63.78 105 ALA A O 1
ATOM 773 N N . LEU A 1 106 ? 16.258 -17.838 -12.927 1.00 63.97 106 LEU A N 1
ATOM 774 C CA . LEU A 1 106 ? 17.455 -17.004 -12.828 1.00 63.97 106 LEU A CA 1
ATOM 775 C C . LEU A 1 106 ? 18.738 -17.841 -12.669 1.00 63.97 106 LEU A C 1
ATOM 777 O O . LEU A 1 106 ? 19.746 -17.566 -13.321 1.00 63.97 106 LEU A O 1
ATOM 781 N N . GLU A 1 107 ? 18.716 -18.890 -11.849 1.00 65.69 107 GLU A N 1
ATOM 782 C CA . GLU A 1 107 ? 19.861 -19.786 -11.650 1.00 65.69 107 GLU A CA 1
ATOM 783 C C . GLU A 1 107 ? 20.124 -20.672 -12.876 1.00 65.69 107 GLU A C 1
ATOM 785 O O . GLU A 1 107 ? 21.275 -20.865 -13.275 1.00 65.69 107 GLU A O 1
ATOM 790 N N . GLU A 1 108 ? 19.080 -21.155 -13.556 1.00 67.56 108 GLU A N 1
ATOM 791 C CA . GLU A 1 108 ? 19.227 -21.870 -14.824 1.00 67.56 108 GLU A CA 1
ATOM 792 C C . GLU A 1 108 ? 19.852 -20.971 -15.899 1.00 67.56 108 GLU A C 1
ATOM 794 O O . GLU A 1 108 ? 20.705 -21.427 -16.670 1.00 67.56 108 GLU A O 1
ATOM 799 N N . MET A 1 109 ? 19.483 -19.689 -15.926 1.00 63.72 109 MET A N 1
ATOM 800 C CA . MET A 1 109 ? 20.136 -18.689 -16.765 1.00 63.72 109 MET A CA 1
ATOM 801 C C . MET A 1 109 ? 21.622 -18.551 -16.399 1.00 63.72 109 MET A C 1
ATOM 803 O O . MET A 1 109 ? 22.471 -18.731 -17.274 1.00 63.72 109 MET A O 1
ATOM 807 N N . LYS A 1 110 ? 21.970 -18.298 -15.127 1.00 62.00 110 LYS A N 1
ATOM 808 C CA . LYS A 1 110 ? 23.377 -18.185 -14.684 1.00 62.00 110 LYS A CA 1
ATOM 809 C C . LYS A 1 110 ? 24.198 -19.431 -15.048 1.00 62.00 110 LYS A C 1
ATOM 811 O O . LYS A 1 110 ? 25.339 -19.311 -15.501 1.00 62.00 110 LYS A O 1
ATOM 816 N N . ARG A 1 111 ? 23.606 -20.626 -14.941 1.00 66.19 111 ARG A N 1
ATOM 817 C CA . ARG A 1 111 ? 24.231 -21.901 -15.331 1.00 66.19 111 ARG A CA 1
ATOM 818 C C . ARG A 1 111 ? 24.489 -21.996 -16.838 1.00 66.19 111 ARG A C 1
ATOM 820 O O . ARG A 1 111 ? 25.612 -22.300 -17.238 1.00 66.19 111 ARG A O 1
ATOM 827 N N . LYS A 1 112 ? 23.490 -21.701 -17.682 1.00 60.59 112 LYS A N 1
ATOM 828 C CA . LYS A 1 112 ? 23.634 -21.715 -19.156 1.00 60.59 112 LYS A CA 1
ATOM 829 C C . LYS A 1 112 ? 24.735 -20.768 -19.635 1.00 60.59 112 LYS A C 1
ATOM 831 O O . LYS A 1 112 ? 25.416 -21.051 -20.617 1.00 60.59 112 LYS A O 1
ATOM 836 N N . VAL A 1 113 ? 24.952 -19.679 -18.909 1.00 54.88 113 VAL A N 1
ATOM 837 C CA . VAL A 1 113 ? 25.978 -18.669 -19.191 1.00 54.88 113 VAL A CA 1
ATOM 838 C C . VAL A 1 113 ? 27.373 -19.167 -18.823 1.00 54.88 113 VAL A C 1
ATOM 840 O O . VAL A 1 113 ? 28.303 -19.014 -19.618 1.00 54.88 113 VAL A O 1
ATOM 843 N N . GLY A 1 114 ? 27.512 -19.829 -17.668 1.00 57.06 114 GLY A N 1
ATOM 844 C CA . GLY A 1 114 ? 28.753 -20.504 -17.278 1.00 57.06 114 GLY A CA 1
ATOM 845 C C . GLY A 1 114 ? 29.181 -21.578 -18.284 1.00 57.06 114 GLY A C 1
ATOM 846 O O . GLY A 1 114 ? 30.366 -21.719 -18.579 1.00 57.06 114 GLY A O 1
ATOM 847 N N . GLU A 1 115 ? 28.215 -22.281 -18.878 1.00 55.25 115 GLU A N 1
ATOM 848 C CA . GLU A 1 115 ? 28.453 -23.314 -19.895 1.00 55.25 115 GLU A CA 1
ATOM 849 C C . GLU A 1 115 ? 28.738 -22.723 -21.293 1.00 55.25 115 GLU A C 1
ATOM 851 O O . GLU A 1 115 ? 29.632 -23.193 -22.003 1.00 55.25 115 GLU A O 1
ATOM 856 N N . ALA A 1 116 ? 28.040 -21.652 -21.692 1.00 49.62 116 ALA A N 1
ATOM 857 C CA . ALA A 1 116 ? 28.230 -20.987 -22.986 1.00 49.62 116 ALA A CA 1
ATOM 858 C C . ALA A 1 116 ? 29.587 -20.266 -23.107 1.00 49.62 116 ALA A C 1
ATOM 860 O O . ALA A 1 116 ? 30.139 -20.183 -24.210 1.00 49.62 116 ALA A O 1
ATOM 861 N N . GLY A 1 117 ? 30.165 -19.820 -21.985 1.00 48.09 117 GLY A N 1
ATOM 862 C CA . GLY A 1 117 ? 31.515 -19.250 -21.919 1.00 48.09 117 GLY A CA 1
ATOM 863 C C . GLY A 1 117 ? 32.639 -20.212 -22.334 1.00 48.09 117 GLY A C 1
ATOM 864 O O . GLY A 1 117 ? 33.736 -19.758 -22.650 1.00 48.09 117 GLY A O 1
ATOM 865 N N . MET A 1 118 ? 32.374 -21.525 -22.398 1.00 48.06 118 MET A N 1
ATOM 866 C CA . MET A 1 118 ? 33.351 -22.546 -22.804 1.00 48.06 118 MET A CA 1
ATOM 867 C C . MET A 1 118 ? 33.179 -23.073 -24.238 1.00 48.06 118 MET A C 1
ATOM 869 O O . MET A 1 118 ? 34.117 -23.670 -24.763 1.00 48.06 118 MET A O 1
ATOM 873 N N . ALA A 1 119 ? 32.024 -22.881 -24.888 1.00 47.00 119 ALA A N 1
ATOM 874 C CA . ALA A 1 119 ? 31.680 -23.658 -26.088 1.00 47.00 119 ALA A CA 1
ATOM 875 C C . ALA A 1 119 ? 31.365 -22.857 -27.363 1.00 47.00 119 ALA A C 1
ATOM 877 O O . ALA A 1 119 ? 31.154 -23.480 -28.401 1.00 47.00 119 ALA A O 1
ATOM 878 N N . GLY A 1 120 ? 31.349 -21.517 -27.323 1.00 49.59 120 GLY A N 1
ATOM 879 C CA . GLY A 1 120 ? 31.317 -20.661 -28.521 1.00 49.59 120 GLY A CA 1
ATOM 880 C C . GLY A 1 120 ? 30.361 -21.124 -29.632 1.00 49.59 120 GLY A C 1
ATOM 881 O O . GLY A 1 120 ? 30.815 -21.406 -30.741 1.00 49.59 120 GLY A O 1
ATOM 882 N N . LYS A 1 121 ? 29.054 -21.234 -29.349 1.00 36.81 121 LYS A N 1
ATOM 883 C CA . LYS A 1 121 ? 28.057 -21.652 -30.348 1.00 36.81 121 LYS A CA 1
ATOM 884 C C . LYS A 1 121 ? 26.867 -20.697 -30.442 1.00 36.81 121 LYS A C 1
ATOM 886 O O . LYS A 1 121 ? 26.366 -20.202 -29.436 1.00 36.81 121 LYS A O 1
ATOM 891 N N . ASP A 1 122 ? 26.461 -20.451 -31.686 1.00 43.12 122 ASP A N 1
ATOM 892 C CA . ASP A 1 122 ? 25.413 -19.522 -32.105 1.00 43.12 122 ASP A CA 1
ATOM 893 C C . ASP A 1 122 ? 24.020 -19.900 -31.590 1.00 43.12 122 ASP A C 1
ATOM 895 O O . ASP A 1 122 ? 23.584 -21.044 -31.704 1.00 43.12 122 ASP A O 1
ATOM 899 N N . VAL A 1 123 ? 23.303 -18.891 -31.087 1.00 41.62 123 VAL A N 1
ATOM 900 C CA . VAL A 1 123 ? 21.925 -18.983 -30.588 1.00 41.62 123 VAL A CA 1
ATOM 901 C C . VAL A 1 123 ? 21.065 -18.052 -31.437 1.00 41.62 123 VAL A C 1
ATOM 903 O O . VAL A 1 123 ? 21.044 -16.840 -31.226 1.00 41.62 123 VAL A O 1
ATOM 906 N N . ARG A 1 124 ? 20.408 -18.619 -32.447 1.00 35.72 124 ARG A N 1
ATOM 907 C CA . ARG A 1 124 ? 19.316 -18.000 -33.205 1.00 35.72 124 ARG A CA 1
ATOM 908 C C . ARG A 1 124 ? 18.147 -18.968 -33.175 1.00 35.72 124 ARG A C 1
ATOM 910 O O . ARG A 1 124 ? 17.958 -19.692 -34.136 1.00 35.72 124 ARG A O 1
ATOM 917 N N . GLU A 1 125 ? 17.444 -19.017 -32.050 1.00 32.62 125 GLU A N 1
ATOM 918 C CA . GLU A 1 125 ? 16.134 -19.668 -31.887 1.00 32.62 125 GLU A CA 1
ATOM 919 C C . GLU A 1 125 ? 15.624 -19.362 -30.463 1.00 32.62 125 GLU A C 1
ATOM 921 O O . GLU A 1 125 ? 15.582 -20.223 -29.594 1.00 32.62 125 GLU A O 1
ATOM 926 N N . ALA A 1 126 ? 15.333 -18.087 -30.176 1.00 33.66 126 ALA A N 1
ATOM 927 C CA . ALA A 1 126 ? 14.688 -17.672 -28.918 1.00 33.66 126 ALA A CA 1
ATOM 928 C C . ALA A 1 126 ? 13.843 -16.387 -29.061 1.00 33.66 126 ALA A C 1
ATOM 930 O O . ALA A 1 126 ? 13.558 -15.719 -28.077 1.00 33.66 126 ALA A O 1
ATOM 931 N N . GLU A 1 127 ? 13.446 -16.016 -30.283 1.00 34.88 127 GLU A N 1
ATOM 932 C CA . GLU A 1 127 ? 12.672 -14.787 -30.554 1.00 34.88 127 GLU A CA 1
ATOM 933 C C . GLU A 1 127 ? 11.313 -15.091 -31.198 1.00 34.88 127 GLU A C 1
ATOM 935 O O . GLU A 1 127 ? 10.850 -14.381 -32.091 1.00 34.88 127 GLU A O 1
ATOM 940 N N . LYS A 1 128 ? 10.660 -16.184 -30.789 1.00 31.38 128 LYS A N 1
ATOM 941 C CA . LYS A 1 128 ? 9.350 -16.526 -31.347 1.00 31.38 128 LYS A CA 1
ATOM 942 C C . LYS A 1 128 ? 8.395 -17.188 -30.360 1.00 31.38 128 LYS A C 1
ATOM 944 O O . LYS A 1 128 ? 7.822 -18.216 -30.676 1.00 31.38 128 LYS A O 1
ATOM 949 N N . GLU A 1 129 ? 8.165 -16.549 -29.219 1.00 34.31 129 GLU A N 1
ATOM 950 C CA . GLU A 1 129 ? 6.923 -16.739 -28.459 1.00 34.31 129 GLU A CA 1
ATOM 951 C C . GLU A 1 129 ? 6.395 -15.370 -28.033 1.00 34.31 129 GLU A C 1
ATOM 953 O O . GLU A 1 129 ? 6.729 -14.813 -26.992 1.00 34.31 129 GLU A O 1
ATOM 958 N N . VAL A 1 130 ? 5.611 -14.783 -28.933 1.00 37.25 130 VAL A N 1
ATOM 959 C CA . VAL A 1 130 ? 4.769 -13.628 -28.647 1.00 37.25 130 VAL A CA 1
ATOM 960 C C . VAL A 1 130 ? 3.510 -14.176 -27.974 1.00 37.25 130 VAL A C 1
ATOM 962 O O . VAL A 1 130 ? 2.696 -14.804 -28.642 1.00 37.25 130 VAL A O 1
ATOM 965 N N . GLY A 1 131 ? 3.362 -13.934 -26.669 1.00 39.84 131 GLY A N 1
ATOM 966 C CA . GLY A 1 131 ? 2.042 -13.770 -26.049 1.00 39.84 131 GLY A CA 1
ATOM 967 C C . GLY A 1 131 ? 1.361 -14.944 -25.331 1.00 39.84 131 GLY A C 1
ATOM 968 O O . GLY A 1 131 ? 0.164 -14.813 -25.117 1.00 39.84 131 GLY A O 1
ATOM 969 N N . ASP A 1 132 ? 2.039 -16.030 -24.927 1.00 51.16 132 ASP A N 1
ATOM 970 C CA . ASP A 1 132 ? 1.342 -17.160 -24.256 1.00 51.16 132 ASP A CA 1
ATOM 971 C C . ASP A 1 132 ? 2.191 -17.961 -23.236 1.00 51.16 132 ASP A C 1
ATOM 973 O O . ASP A 1 132 ? 2.077 -19.178 -23.116 1.00 51.16 132 ASP A O 1
ATOM 977 N N . GLY A 1 133 ? 3.114 -17.306 -22.520 1.00 65.69 133 GLY A N 1
ATOM 978 C CA . GLY A 1 133 ? 3.963 -17.969 -21.514 1.00 65.69 133 GLY A CA 1
ATOM 979 C C . GLY A 1 133 ? 3.536 -17.692 -20.067 1.00 65.69 133 GLY A C 1
ATOM 980 O O . GLY A 1 133 ? 3.137 -16.572 -19.752 1.00 65.69 133 GLY A O 1
ATOM 981 N N . GLU A 1 134 ? 3.679 -18.681 -19.171 1.00 83.56 134 GLU A N 1
ATOM 982 C CA . GLU A 1 134 ? 3.531 -18.498 -17.712 1.00 83.56 134 GLU A CA 1
ATOM 983 C C . GLU A 1 134 ? 4.508 -17.415 -17.219 1.00 83.56 134 GLU A C 1
ATOM 985 O O . GLU A 1 134 ? 5.667 -17.360 -17.656 1.00 83.56 134 GLU A O 1
ATOM 990 N N . ARG A 1 135 ? 4.043 -16.538 -16.317 1.00 89.81 135 ARG A N 1
ATOM 991 C CA . ARG A 1 135 ? 4.879 -15.465 -15.774 1.00 89.81 135 ARG A CA 1
ATOM 992 C C . ARG A 1 135 ? 6.069 -16.038 -15.002 1.00 89.81 135 ARG A C 1
ATOM 994 O O . ARG A 1 135 ? 5.909 -16.942 -14.188 1.00 89.81 135 ARG A O 1
ATOM 1001 N N . LYS A 1 136 ? 7.260 -15.480 -15.239 1.00 89.00 136 LYS A N 1
ATOM 1002 C CA . LYS A 1 136 ? 8.525 -15.944 -14.637 1.00 89.00 136 LYS A CA 1
ATOM 1003 C C . LYS A 1 136 ? 9.033 -15.093 -13.474 1.00 89.00 136 LYS A C 1
ATOM 1005 O O . LYS A 1 136 ? 9.974 -15.505 -12.808 1.00 89.00 136 LYS A O 1
ATOM 1010 N N . SER A 1 137 ? 8.437 -13.928 -13.253 1.00 90.81 137 SER A N 1
ATOM 1011 C CA . SER A 1 137 ? 8.855 -12.936 -12.261 1.00 90.81 137 SER A CA 1
ATOM 1012 C C . SER A 1 137 ? 7.755 -12.686 -11.235 1.00 90.81 137 SER A C 1
ATOM 1014 O O . SER A 1 137 ? 6.570 -12.737 -11.573 1.00 90.81 137 SER A O 1
ATOM 1016 N N . THR A 1 138 ? 8.121 -12.366 -9.999 1.00 93.94 138 THR A N 1
ATOM 1017 C CA . THR A 1 138 ? 7.139 -12.144 -8.926 1.00 93.94 138 THR A CA 1
ATOM 1018 C C . THR A 1 138 ? 6.635 -10.702 -8.857 1.00 93.94 138 THR A C 1
ATOM 1020 O O . THR A 1 138 ? 5.555 -10.440 -8.328 1.00 93.94 138 THR A O 1
ATOM 1023 N N . CYS A 1 139 ? 7.391 -9.752 -9.406 1.00 95.44 139 CYS A N 1
ATOM 1024 C CA . CYS A 1 139 ? 7.080 -8.329 -9.504 1.00 95.44 139 CYS A CA 1
ATOM 1025 C C . CYS A 1 139 ? 6.724 -7.659 -8.160 1.00 95.44 139 CYS A C 1
ATOM 1027 O O . CYS A 1 139 ? 5.929 -6.720 -8.143 1.00 95.44 139 CYS A O 1
ATOM 1029 N N . HIS A 1 140 ? 7.297 -8.112 -7.034 1.00 96.12 140 HIS A N 1
ATOM 1030 C CA . HIS A 1 140 ? 7.004 -7.552 -5.702 1.00 96.12 140 HIS A CA 1
ATOM 1031 C C . HIS A 1 140 ? 7.248 -6.038 -5.624 1.00 96.12 140 HIS A C 1
ATOM 1033 O O . HIS A 1 140 ? 6.416 -5.308 -5.091 1.00 96.12 140 HIS A O 1
ATOM 1039 N N . PHE A 1 141 ? 8.329 -5.552 -6.241 1.00 96.88 141 PHE A N 1
ATOM 1040 C CA . PHE A 1 141 ? 8.715 -4.137 -6.228 1.00 96.88 141 PHE A CA 1
ATOM 1041 C C . PHE A 1 141 ? 7.773 -3.205 -6.999 1.00 96.88 141 PHE A C 1
ATOM 1043 O O . PHE A 1 141 ? 7.870 -1.988 -6.850 1.00 96.88 141 PHE A O 1
ATOM 1050 N N . LEU A 1 142 ? 6.816 -3.731 -7.776 1.00 98.38 142 LEU A N 1
ATOM 1051 C CA . LEU A 1 142 ? 5.747 -2.884 -8.310 1.00 98.38 142 LEU A CA 1
ATOM 1052 C C . LEU A 1 142 ? 4.855 -2.315 -7.199 1.00 98.38 142 LEU A C 1
ATOM 1054 O O . LEU A 1 142 ? 4.316 -1.230 -7.383 1.00 98.38 142 LEU A O 1
ATOM 1058 N N . ALA A 1 143 ? 4.769 -2.964 -6.031 1.00 97.94 143 ALA A N 1
ATOM 1059 C CA . ALA A 1 143 ? 4.077 -2.395 -4.876 1.00 97.94 143 ALA A CA 1
ATOM 1060 C C . ALA A 1 143 ? 4.711 -1.064 -4.435 1.00 97.94 143 ALA A C 1
ATOM 1062 O O . ALA A 1 143 ? 3.997 -0.096 -4.189 1.00 97.94 143 ALA A O 1
ATOM 1063 N N . SER A 1 144 ? 6.045 -0.979 -4.410 1.00 96.75 144 SER A N 1
ATOM 1064 C CA . SER A 1 144 ? 6.769 0.266 -4.117 1.00 96.75 144 SER A CA 1
ATOM 1065 C C . SER A 1 144 ? 6.561 1.323 -5.205 1.00 96.75 144 SER A C 1
ATOM 1067 O O . SER A 1 144 ? 6.393 2.500 -4.906 1.00 96.75 144 SER A O 1
ATOM 1069 N N . VAL A 1 145 ? 6.482 0.914 -6.478 1.00 97.75 145 VAL A N 1
ATOM 1070 C CA . VAL A 1 145 ? 6.124 1.829 -7.576 1.00 97.75 145 VAL A CA 1
ATOM 1071 C C . VAL A 1 145 ? 4.732 2.430 -7.352 1.00 97.75 145 VAL A C 1
ATOM 1073 O O . VAL A 1 145 ? 4.560 3.634 -7.533 1.00 97.75 145 VAL A O 1
ATOM 1076 N N . PHE A 1 146 ? 3.746 1.623 -6.952 1.00 98.38 146 PHE A N 1
ATOM 1077 C CA . PHE A 1 146 ? 2.384 2.088 -6.675 1.00 98.38 146 PHE A CA 1
ATOM 1078 C C . PHE A 1 146 ? 2.318 3.023 -5.464 1.00 98.38 146 PHE A C 1
ATOM 1080 O O . PHE A 1 146 ? 1.638 4.049 -5.540 1.00 98.38 146 PHE A O 1
ATOM 1087 N N . ALA A 1 147 ? 3.085 2.736 -4.410 1.00 97.69 147 ALA A N 1
ATOM 1088 C CA . ALA A 1 147 ? 3.234 3.618 -3.255 1.00 97.69 147 ALA A CA 1
ATOM 1089 C C . ALA A 1 147 ? 3.769 4.998 -3.681 1.00 97.69 147 ALA A C 1
ATOM 1091 O O . ALA A 1 147 ? 3.091 6.007 -3.491 1.00 97.69 147 ALA A O 1
ATOM 1092 N N . ASN A 1 148 ? 4.899 5.034 -4.397 1.00 96.06 148 ASN A N 1
ATOM 1093 C CA . ASN A 1 148 ? 5.506 6.278 -4.889 1.00 96.06 148 ASN A CA 1
ATOM 1094 C C . ASN A 1 148 ? 4.562 7.066 -5.812 1.00 96.06 148 ASN A C 1
ATOM 1096 O O . ASN A 1 148 ? 4.454 8.288 -5.742 1.00 96.06 148 ASN A O 1
ATOM 1100 N N . VAL A 1 149 ? 3.858 6.371 -6.710 1.00 97.00 149 VAL A N 1
ATOM 1101 C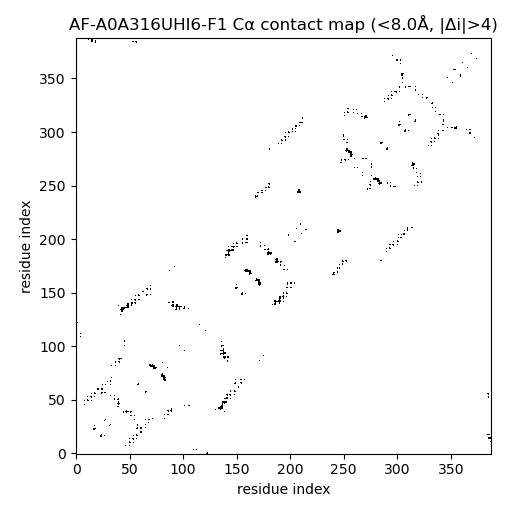 CA . VAL A 1 149 ? 2.920 7.003 -7.646 1.00 97.00 149 VAL A CA 1
ATOM 1102 C C . VAL A 1 149 ? 1.712 7.582 -6.905 1.00 97.00 149 VAL A C 1
ATOM 1104 O O . VAL A 1 149 ? 1.295 8.701 -7.205 1.00 97.00 149 VAL A O 1
ATOM 1107 N N . SER A 1 150 ? 1.148 6.844 -5.947 1.00 97.06 150 SER A N 1
ATOM 1108 C CA . SER A 1 150 ? -0.039 7.250 -5.182 1.00 97.06 150 SER A CA 1
ATOM 1109 C C . SER A 1 150 ? 0.226 8.366 -4.168 1.00 97.06 150 SER A C 1
ATOM 1111 O O . SER A 1 150 ? -0.717 9.065 -3.796 1.00 97.06 150 SER A O 1
ATOM 1113 N N . ALA A 1 151 ? 1.481 8.630 -3.798 1.00 94.75 151 ALA A N 1
ATOM 1114 C CA . ALA A 1 151 ? 1.842 9.835 -3.047 1.00 94.75 151 ALA A CA 1
ATOM 1115 C C . ALA A 1 151 ? 1.444 11.123 -3.808 1.00 94.75 151 ALA A C 1
ATOM 1117 O O . ALA A 1 151 ? 1.078 12.143 -3.215 1.00 94.75 151 ALA A O 1
ATOM 1118 N N . LEU A 1 152 ? 1.387 11.070 -5.147 1.00 94.19 152 LEU A N 1
ATOM 1119 C CA . LEU A 1 152 ? 0.926 12.181 -5.980 1.00 94.19 152 LEU A CA 1
ATOM 1120 C C . LEU A 1 152 ? -0.608 12.223 -6.114 1.00 94.19 152 LEU A C 1
ATOM 1122 O O . LEU A 1 152 ? -1.239 11.189 -6.340 1.00 94.19 152 LEU A O 1
ATOM 1126 N N . PRO A 1 153 ? -1.231 13.421 -6.156 1.00 94.06 153 PRO A N 1
ATOM 1127 C CA . PRO A 1 153 ? -2.675 13.559 -6.389 1.00 94.06 153 PRO A CA 1
ATOM 1128 C C . PRO A 1 153 ? -3.183 12.863 -7.664 1.00 94.06 153 PRO A C 1
ATOM 1130 O O . PRO A 1 153 ? -4.265 12.272 -7.671 1.00 94.06 153 PRO A O 1
ATOM 1133 N N . LEU A 1 154 ? -2.395 12.903 -8.747 1.00 94.38 154 LEU A N 1
ATOM 1134 C CA . LEU A 1 154 ? -2.733 12.224 -10.004 1.00 94.38 154 LEU A CA 1
ATOM 1135 C C . LEU A 1 154 ? -2.686 10.698 -9.864 1.00 94.38 154 LEU A C 1
ATOM 1137 O O . LEU A 1 154 ? -3.521 10.011 -10.447 1.00 94.38 154 LEU A O 1
ATOM 1141 N N . GLY A 1 155 ? -1.749 10.170 -9.073 1.00 95.81 155 GLY A N 1
ATOM 1142 C CA . GLY A 1 155 ? -1.671 8.741 -8.794 1.00 95.81 155 GLY A CA 1
ATOM 1143 C C . GLY A 1 155 ? -2.834 8.268 -7.934 1.00 95.81 155 GLY A C 1
ATOM 1144 O O . GLY A 1 155 ? -3.463 7.272 -8.280 1.00 95.81 155 GLY A O 1
ATOM 1145 N N . ARG A 1 156 ? -3.211 9.026 -6.892 1.00 95.94 156 ARG A N 1
ATOM 1146 C CA . ARG A 1 156 ? -4.445 8.749 -6.131 1.00 95.94 156 ARG A CA 1
ATOM 1147 C C . ARG A 1 156 ? -5.647 8.680 -7.053 1.00 95.94 156 ARG A C 1
ATOM 1149 O O . ARG A 1 156 ? -6.379 7.705 -7.009 1.00 95.94 156 ARG A O 1
ATOM 1156 N N . THR A 1 157 ? -5.794 9.669 -7.936 1.00 95.00 157 THR A N 1
ATOM 1157 C CA . THR A 1 157 ? -6.894 9.711 -8.909 1.00 95.00 157 THR A CA 1
ATOM 1158 C C . THR A 1 157 ? -6.927 8.458 -9.784 1.00 95.00 157 THR A C 1
ATOM 1160 O O . THR A 1 157 ? -8.004 7.925 -10.019 1.00 95.00 157 THR A O 1
ATOM 1163 N N . PHE A 1 158 ? -5.774 7.952 -10.238 1.00 95.06 158 PHE A N 1
ATOM 1164 C CA . PHE A 1 158 ? -5.717 6.688 -10.977 1.00 95.06 158 PHE A CA 1
ATOM 1165 C C . PHE A 1 158 ? -6.280 5.521 -10.154 1.00 95.06 158 PHE A C 1
ATOM 1167 O O . PHE A 1 158 ? -7.145 4.802 -10.642 1.00 95.06 158 PHE A O 1
ATOM 1174 N N . PHE A 1 159 ? -5.843 5.355 -8.903 1.00 95.75 159 PHE A N 1
ATOM 1175 C CA . PHE A 1 159 ? -6.300 4.247 -8.061 1.00 95.75 159 PHE A CA 1
ATOM 1176 C C . PHE A 1 159 ? -7.763 4.371 -7.616 1.00 95.75 159 PHE A C 1
ATOM 1178 O O . PHE A 1 159 ? -8.426 3.355 -7.406 1.00 95.75 159 PHE A O 1
ATOM 1185 N N . THR A 1 160 ? -8.279 5.596 -7.512 1.00 93.19 160 THR A N 1
ATOM 1186 C CA . THR A 1 160 ? -9.645 5.902 -7.065 1.00 93.19 160 THR A CA 1
ATOM 1187 C C . THR A 1 160 ? -10.636 6.145 -8.204 1.00 93.19 160 THR A C 1
ATOM 1189 O O . THR A 1 160 ? -11.791 6.481 -7.941 1.00 93.19 160 THR A O 1
ATOM 1192 N N . THR A 1 161 ? -10.228 5.935 -9.460 1.00 90.19 161 THR A N 1
ATOM 1193 C CA . THR A 1 161 ? -11.101 6.060 -10.635 1.00 90.19 161 THR A CA 1
ATOM 1194 C C . THR A 1 161 ? -11.245 4.710 -11.348 1.00 90.19 161 THR A C 1
ATOM 1196 O O . THR A 1 161 ? -10.238 4.066 -11.639 1.00 90.19 161 THR A O 1
ATOM 1199 N N . PRO A 1 162 ? -12.475 4.276 -11.678 1.00 87.44 162 PRO A N 1
ATOM 1200 C CA . PRO A 1 162 ? -12.712 3.065 -12.465 1.00 87.44 162 PRO A CA 1
ATOM 1201 C C . PRO A 1 162 ? -11.978 3.095 -13.825 1.00 87.44 162 PRO A C 1
ATOM 1203 O O . PRO A 1 162 ? -12.093 4.077 -14.561 1.00 87.44 162 PRO A O 1
ATOM 1206 N N . LEU A 1 163 ? -11.244 2.029 -14.185 1.00 78.62 163 LEU A N 1
ATOM 1207 C CA . LEU A 1 163 ? -10.456 1.971 -15.436 1.00 78.62 163 LEU A CA 1
ATOM 1208 C C . LEU A 1 163 ? -11.319 1.951 -16.707 1.00 78.62 163 LEU A C 1
ATOM 1210 O O . LEU A 1 163 ? -10.886 2.429 -17.753 1.00 78.62 163 LEU A O 1
ATOM 1214 N N . ASN A 1 164 ? -12.538 1.411 -16.634 1.00 68.56 164 ASN A N 1
ATOM 1215 C CA . ASN A 1 164 ? -13.449 1.311 -17.768 1.00 68.56 164 ASN A CA 1
ATOM 1216 C C . ASN A 1 164 ? -14.904 1.551 -17.340 1.00 68.56 164 ASN A C 1
ATOM 1218 O O . ASN A 1 164 ? -15.606 0.656 -16.868 1.00 68.56 164 ASN A O 1
ATOM 1222 N N . ALA A 1 165 ? -15.388 2.768 -17.595 1.00 55.03 165 ALA A N 1
ATOM 1223 C CA . ALA A 1 165 ? -16.743 3.201 -17.251 1.00 55.03 165 ALA A CA 1
ATOM 1224 C C . ALA A 1 165 ? -17.872 2.370 -17.903 1.00 55.03 165 ALA A C 1
ATOM 1226 O O . ALA A 1 165 ? -19.023 2.502 -17.498 1.00 55.03 165 ALA A O 1
ATOM 1227 N N . SER A 1 166 ? -17.574 1.534 -18.910 1.00 51.38 166 SER A N 1
ATOM 1228 C CA . SER A 1 166 ? -18.582 0.773 -19.665 1.00 51.38 166 SER A CA 1
ATOM 1229 C C . SER A 1 166 ? -18.849 -0.654 -19.162 1.00 51.38 166 SER A C 1
ATOM 1231 O O . SER A 1 166 ? -19.858 -1.235 -19.555 1.00 51.38 166 SER A O 1
ATOM 1233 N N . LEU A 1 167 ? -17.990 -1.218 -18.299 1.00 45.69 167 LEU A N 1
ATOM 1234 C CA . LEU A 1 167 ? -18.033 -2.640 -17.907 1.00 45.69 167 LEU A CA 1
ATOM 1235 C C . LEU A 1 167 ? -17.993 -2.875 -16.387 1.00 45.69 167 LEU A C 1
ATOM 1237 O O . LEU A 1 167 ? -17.430 -3.870 -15.952 1.00 45.69 167 LEU A O 1
ATOM 1241 N N . GLN A 1 168 ? -18.574 -1.982 -15.574 1.00 49.41 168 GLN A N 1
ATOM 1242 C CA . GLN A 1 168 ? -18.540 -2.116 -14.104 1.00 49.41 168 GLN A CA 1
ATOM 1243 C C . GLN A 1 168 ? -17.098 -2.289 -13.583 1.00 49.41 168 GLN A C 1
ATOM 1245 O O . GLN A 1 168 ? -16.802 -3.200 -12.818 1.00 49.41 168 GLN A O 1
ATOM 1250 N N . SER A 1 169 ? -16.156 -1.459 -14.046 1.00 55.62 169 SER A N 1
ATOM 1251 C CA . SER A 1 169 ? -14.753 -1.643 -13.670 1.00 55.62 169 SER A CA 1
ATOM 1252 C C . SER A 1 169 ? -14.536 -1.362 -12.184 1.00 55.62 169 SER A C 1
ATOM 1254 O O . SER A 1 169 ? -14.815 -0.257 -11.713 1.00 55.62 169 SER A O 1
ATOM 1256 N N . THR A 1 170 ? -13.981 -2.340 -11.477 1.00 74.25 170 THR A N 1
ATOM 1257 C CA . THR A 1 170 ? -13.445 -2.178 -10.128 1.00 74.25 170 THR A CA 1
ATOM 1258 C C . THR A 1 170 ? -12.378 -1.091 -10.088 1.00 74.25 170 THR A C 1
ATOM 1260 O O . THR A 1 170 ? -11.637 -0.860 -11.051 1.00 74.25 170 THR A O 1
ATOM 1263 N N . LEU A 1 171 ? -12.312 -0.388 -8.960 1.00 88.56 171 LEU A N 1
ATOM 1264 C CA . LEU A 1 171 ? -11.238 0.562 -8.702 1.00 88.56 171 LEU A CA 1
ATOM 1265 C C . LEU A 1 171 ? -9.900 -0.192 -8.717 1.00 88.56 171 LEU A C 1
ATOM 1267 O O . LEU A 1 171 ? -9.808 -1.241 -8.072 1.00 88.56 171 LEU A O 1
ATOM 1271 N N . PRO A 1 172 ? -8.840 0.328 -9.365 1.00 92.94 172 PRO A N 1
ATOM 1272 C CA . PRO A 1 172 ? -7.513 -0.281 -9.278 1.00 92.94 172 PRO A CA 1
ATOM 1273 C C . PRO A 1 172 ? -7.054 -0.511 -7.837 1.00 92.94 172 PRO A C 1
ATOM 1275 O O . PRO A 1 172 ? -6.342 -1.473 -7.571 1.00 92.94 172 PRO A O 1
ATOM 1278 N N . LEU A 1 173 ? -7.496 0.347 -6.910 1.00 94.69 173 LEU A N 1
ATOM 1279 C CA . LEU A 1 173 ? -7.215 0.225 -5.484 1.00 94.69 173 LEU A CA 1
ATOM 1280 C C . LEU A 1 173 ? -7.675 -1.112 -4.880 1.00 94.69 173 LEU A C 1
ATOM 1282 O O . LEU A 1 173 ? -6.941 -1.695 -4.089 1.00 94.69 173 LEU A O 1
ATOM 1286 N N . VAL A 1 174 ? -8.846 -1.623 -5.276 1.00 91.88 174 VAL A N 1
ATOM 1287 C CA . VAL A 1 174 ? -9.424 -2.869 -4.729 1.00 91.88 174 VAL A CA 1
ATOM 1288 C C . VAL A 1 174 ? -8.551 -4.076 -5.058 1.00 91.88 174 VAL A C 1
ATOM 1290 O O . VAL A 1 174 ? -8.430 -4.997 -4.257 1.00 91.88 174 VAL A O 1
ATOM 1293 N N . ARG A 1 175 ? -7.846 -4.048 -6.195 1.00 92.50 175 ARG A N 1
ATOM 1294 C CA . ARG A 1 175 ? -6.905 -5.115 -6.571 1.00 92.50 175 ARG A CA 1
ATOM 1295 C C . ARG A 1 175 ? -5.746 -5.246 -5.582 1.00 92.50 175 ARG A C 1
ATOM 1297 O O . ARG A 1 175 ? -5.107 -6.288 -5.554 1.00 92.50 175 ARG A O 1
ATOM 1304 N N . LEU A 1 176 ? -5.478 -4.225 -4.763 1.00 95.88 176 LEU A N 1
ATOM 1305 C CA . LEU A 1 176 ? -4.403 -4.250 -3.769 1.00 95.88 176 LEU A CA 1
ATOM 1306 C C . LEU A 1 176 ? -4.816 -4.864 -2.424 1.00 95.88 176 LEU A C 1
ATOM 1308 O O . LEU A 1 176 ? -3.943 -5.244 -1.646 1.00 95.88 176 LEU A O 1
ATOM 1312 N N . PHE A 1 177 ? -6.119 -4.991 -2.162 1.00 95.25 177 PHE A N 1
ATOM 1313 C CA . PHE A 1 177 ? -6.672 -5.442 -0.881 1.00 95.25 177 PHE A CA 1
ATOM 1314 C C . PHE A 1 177 ? -6.138 -6.806 -0.425 1.00 95.25 177 PHE A C 1
ATOM 1316 O O . PHE A 1 177 ? -5.616 -6.879 0.686 1.00 95.25 177 PHE A O 1
ATOM 1323 N N . PRO A 1 178 ? -6.138 -7.869 -1.259 1.00 94.00 178 PRO A N 1
ATOM 1324 C CA . PRO A 1 178 ? -5.690 -9.190 -0.810 1.00 94.00 178 PRO A CA 1
ATOM 1325 C C . PRO A 1 178 ? -4.200 -9.242 -0.457 1.00 94.00 178 PRO A C 1
ATOM 1327 O O . PRO A 1 178 ? -3.733 -10.189 0.175 1.00 94.00 178 PRO A O 1
ATOM 1330 N N . TYR A 1 179 ? -3.421 -8.255 -0.904 1.00 96.38 179 TYR A N 1
ATOM 1331 C CA . TYR A 1 179 ? -1.978 -8.255 -0.725 1.00 96.38 179 TYR A CA 1
ATOM 1332 C C . TYR A 1 179 ? -1.521 -7.592 0.571 1.00 96.38 179 TYR A C 1
ATOM 1334 O O . TYR A 1 179 ? -0.318 -7.607 0.823 1.00 96.38 179 TYR A O 1
ATOM 1342 N N . THR A 1 180 ? -2.425 -7.080 1.415 1.00 97.06 180 THR A N 1
ATOM 1343 C CA . THR A 1 180 ? -2.071 -6.629 2.774 1.00 97.06 180 THR A CA 1
ATOM 1344 C C . THR A 1 180 ? -1.621 -7.783 3.675 1.00 97.06 180 THR A C 1
ATOM 1346 O O . THR A 1 180 ? -0.901 -7.541 4.635 1.00 97.06 180 THR A O 1
ATOM 1349 N N . GLU A 1 181 ? -1.941 -9.035 3.322 1.00 93.88 181 GLU A N 1
ATOM 1350 C CA . GLU A 1 181 ? -1.506 -10.261 4.016 1.00 93.88 181 GLU A CA 1
ATOM 1351 C C . GLU A 1 181 ? -0.518 -11.121 3.202 1.00 93.88 181 GLU A C 1
ATOM 1353 O O . GLU A 1 181 ? -0.213 -12.267 3.544 1.00 93.88 181 GLU A O 1
ATOM 1358 N N . HIS A 1 182 ? 0.009 -10.599 2.093 1.00 95.25 182 HIS A N 1
ATOM 1359 C CA . HIS A 1 182 ? 0.896 -11.369 1.221 1.00 95.25 182 HIS A CA 1
ATOM 1360 C C . HIS A 1 182 ? 2.202 -11.801 1.939 1.00 95.25 182 HIS A C 1
ATOM 1362 O O . HIS A 1 182 ? 2.791 -11.002 2.646 1.00 95.25 182 HIS A O 1
ATOM 1368 N N . PRO A 1 183 ? 2.783 -12.998 1.737 1.00 93.50 183 PRO A N 1
ATOM 1369 C CA . PRO A 1 183 ? 3.991 -13.419 2.475 1.00 93.50 183 PRO A CA 1
ATOM 1370 C C . PRO A 1 183 ? 5.234 -12.520 2.307 1.00 93.50 183 PRO A C 1
ATOM 1372 O O . PRO A 1 183 ? 6.048 -12.390 3.223 1.00 93.50 183 PRO A O 1
ATOM 1375 N N . ASP A 1 184 ? 5.379 -11.891 1.142 1.00 95.00 184 ASP A N 1
ATOM 1376 C CA . ASP A 1 184 ? 6.464 -10.949 0.824 1.00 95.00 184 ASP A CA 1
ATOM 1377 C C . ASP A 1 184 ? 6.247 -9.551 1.435 1.00 95.00 184 ASP A C 1
ATOM 1379 O O . ASP A 1 184 ? 5.213 -8.926 1.198 1.00 95.00 184 ASP A O 1
ATOM 1383 N N . LEU A 1 185 ? 7.241 -9.066 2.188 1.00 95.44 185 LEU A N 1
ATOM 1384 C CA . LEU A 1 185 ? 7.189 -7.803 2.937 1.00 95.44 185 LEU A CA 1
ATOM 1385 C C . LEU A 1 185 ? 7.055 -6.576 2.026 1.00 95.44 185 LEU A C 1
ATOM 1387 O O . LEU A 1 185 ? 6.287 -5.670 2.332 1.00 95.44 185 LEU A O 1
ATOM 1391 N N . ILE A 1 186 ? 7.767 -6.561 0.896 1.00 95.31 186 ILE A N 1
ATOM 1392 C CA . ILE A 1 186 ? 7.783 -5.428 -0.042 1.00 95.31 186 ILE A CA 1
ATOM 1393 C C . ILE A 1 186 ? 6.406 -5.279 -0.680 1.00 95.31 186 ILE A C 1
ATOM 1395 O O . ILE A 1 186 ? 5.864 -4.176 -0.769 1.00 95.31 186 ILE A O 1
ATOM 1399 N N . ARG A 1 187 ? 5.810 -6.410 -1.070 1.00 96.75 187 ARG A N 1
ATOM 1400 C CA . ARG A 1 187 ? 4.460 -6.445 -1.623 1.00 96.75 187 ARG A CA 1
ATOM 1401 C C . ARG A 1 187 ? 3.419 -5.952 -0.616 1.00 96.75 187 ARG A C 1
ATOM 1403 O O . ARG A 1 187 ? 2.623 -5.095 -0.994 1.00 96.75 187 ARG A O 1
ATOM 1410 N N . ARG A 1 188 ? 3.443 -6.435 0.636 1.00 96.56 188 ARG A N 1
ATOM 1411 C CA . ARG A 1 188 ? 2.524 -5.946 1.685 1.00 96.56 188 ARG A CA 1
ATOM 1412 C C . ARG A 1 188 ? 2.702 -4.458 1.934 1.00 96.56 188 ARG A C 1
ATOM 1414 O O . ARG A 1 188 ? 1.736 -3.709 1.832 1.00 96.56 188 ARG A O 1
ATOM 1421 N N . GLY A 1 189 ? 3.936 -4.028 2.193 1.00 97.31 189 GLY A N 1
ATOM 1422 C CA . GLY A 1 189 ? 4.234 -2.647 2.557 1.00 97.31 189 GLY A CA 1
ATOM 1423 C C . GLY A 1 189 ? 3.848 -1.644 1.479 1.00 97.31 189 GLY A C 1
ATOM 1424 O O . GLY A 1 189 ? 3.160 -0.669 1.768 1.00 97.31 189 GLY A O 1
ATOM 1425 N N . GLY A 1 190 ? 4.185 -1.917 0.216 1.00 97.75 190 GLY A N 1
ATOM 1426 C CA . GLY A 1 190 ? 3.784 -1.039 -0.883 1.00 97.75 190 GLY A CA 1
ATOM 1427 C C . GLY A 1 190 ? 2.266 -1.002 -1.109 1.00 97.75 190 GLY A C 1
ATOM 1428 O O . GLY A 1 190 ? 1.727 0.051 -1.454 1.00 97.75 190 GLY A O 1
ATOM 1429 N N . CYS A 1 191 ? 1.547 -2.107 -0.863 1.00 98.44 191 CYS A N 1
ATOM 1430 C CA . CYS A 1 191 ? 0.082 -2.113 -0.925 1.00 98.44 191 CYS A CA 1
ATOM 1431 C C . CYS A 1 191 ? -0.530 -1.280 0.201 1.00 98.44 191 CYS A C 1
ATOM 1433 O O . CYS A 1 191 ? -1.336 -0.402 -0.089 1.00 98.44 191 CYS A O 1
ATOM 1435 N N . ILE A 1 192 ? -0.117 -1.495 1.454 1.00 98.56 192 ILE A N 1
ATOM 1436 C CA . ILE A 1 192 ? -0.618 -0.735 2.611 1.00 98.56 192 ILE A CA 1
ATOM 1437 C C . ILE A 1 192 ? -0.317 0.761 2.435 1.00 98.56 192 ILE A C 1
ATOM 1439 O O . ILE A 1 192 ? -1.203 1.586 2.641 1.00 98.56 192 ILE A O 1
ATOM 1443 N N . SER A 1 193 ? 0.872 1.116 1.939 1.00 98.12 193 SER A N 1
ATOM 1444 C CA . SER A 1 193 ? 1.234 2.508 1.636 1.00 98.12 193 SER A CA 1
ATOM 1445 C C . SER A 1 193 ? 0.356 3.103 0.534 1.00 98.12 193 SER A C 1
ATOM 1447 O O . SER A 1 193 ? -0.171 4.204 0.681 1.00 98.12 193 SER A O 1
ATOM 1449 N N . THR A 1 194 ? 0.091 2.348 -0.537 1.00 98.56 194 THR A N 1
ATOM 1450 C CA . THR A 1 194 ? -0.827 2.795 -1.596 1.00 98.56 194 THR A CA 1
ATOM 1451 C C . THR A 1 194 ? -2.248 3.011 -1.065 1.00 98.56 194 THR A C 1
ATOM 1453 O O . THR A 1 194 ? -2.903 3.985 -1.447 1.00 98.56 194 THR A O 1
ATOM 1456 N N . LEU A 1 195 ? -2.723 2.137 -0.167 1.00 98.25 195 LEU A N 1
ATOM 1457 C CA . LEU A 1 195 ? -4.012 2.290 0.512 1.00 98.25 195 LEU A CA 1
ATOM 1458 C C . LEU A 1 195 ? -4.026 3.563 1.366 1.00 98.25 195 LEU A C 1
ATOM 1460 O O . LEU A 1 195 ? -4.881 4.414 1.123 1.00 98.25 195 LEU A O 1
ATOM 1464 N N . LYS A 1 196 ? -3.050 3.743 2.272 1.00 97.94 196 LYS A N 1
ATOM 1465 C CA . LYS A 1 196 ? -2.869 4.957 3.095 1.00 97.94 196 LYS A CA 1
ATOM 1466 C C . LYS A 1 196 ? -2.932 6.214 2.230 1.00 97.94 196 LYS A C 1
ATOM 1468 O O . LYS A 1 196 ? -3.754 7.094 2.476 1.00 97.94 196 LYS A O 1
ATOM 1473 N N . ASN A 1 197 ? -2.152 6.256 1.153 1.00 97.00 197 ASN A N 1
ATOM 1474 C CA . ASN A 1 197 ? -2.115 7.393 0.240 1.00 97.00 197 ASN A CA 1
ATOM 1475 C C . ASN A 1 197 ? -3.492 7.667 -0.380 1.00 97.00 197 ASN A C 1
ATOM 1477 O O . ASN A 1 197 ? -3.953 8.806 -0.428 1.00 97.00 197 ASN A O 1
ATOM 1481 N N . CYS A 1 198 ? -4.209 6.640 -0.831 1.00 97.00 198 CYS A N 1
ATOM 1482 C CA . CYS A 1 198 ? -5.525 6.831 -1.442 1.00 97.00 198 CYS A CA 1
ATOM 1483 C C . CYS A 1 198 ? -6.609 7.274 -0.443 1.00 97.00 198 CYS A C 1
ATOM 1485 O O . CYS A 1 198 ? -7.576 7.913 -0.860 1.00 97.00 198 CYS A O 1
ATOM 1487 N N . LEU A 1 199 ? -6.428 7.027 0.857 1.00 95.94 199 LEU A N 1
ATOM 1488 C CA . LEU A 1 199 ? -7.336 7.471 1.923 1.00 95.94 199 LEU A CA 1
ATOM 1489 C C . LEU A 1 199 ? -7.261 8.979 2.222 1.00 95.94 199 LEU A C 1
ATOM 1491 O O . LEU A 1 199 ? -8.093 9.511 2.949 1.00 95.94 199 LEU A O 1
ATOM 1495 N N . PHE A 1 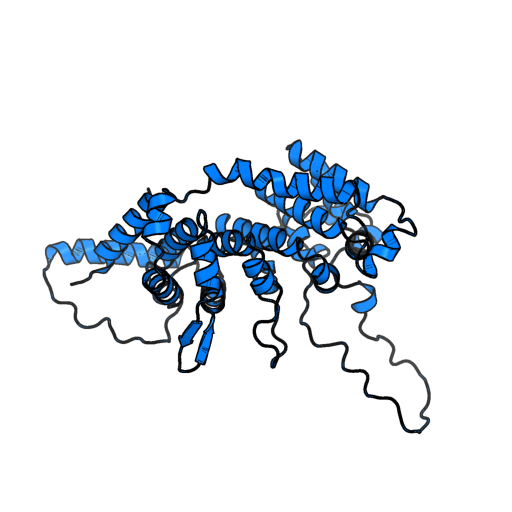200 ? -6.358 9.728 1.582 1.00 92.50 200 PHE A N 1
ATOM 1496 C CA . PHE A 1 200 ? -6.491 11.189 1.525 1.00 92.50 200 PHE A CA 1
ATOM 1497 C C . PHE A 1 200 ? -7.681 11.641 0.651 1.00 92.50 200 PHE A C 1
ATOM 1499 O O . PHE A 1 200 ? -8.132 12.786 0.749 1.00 92.50 200 PHE A O 1
ATOM 1506 N N . VAL A 1 201 ? -8.229 10.767 -0.207 1.00 90.75 201 VAL A N 1
ATOM 1507 C CA . VAL A 1 201 ? -9.411 11.050 -1.040 1.00 90.75 201 VAL A CA 1
ATOM 1508 C C . VAL A 1 201 ? -10.692 10.764 -0.249 1.00 90.75 201 VAL A C 1
ATOM 1510 O O . VAL A 1 201 ? -11.393 9.782 -0.481 1.00 90.75 201 VAL A O 1
ATOM 1513 N N . LYS A 1 202 ? -11.031 11.667 0.675 1.00 90.50 202 LYS A N 1
ATOM 1514 C CA . LYS A 1 202 ? -12.166 11.513 1.609 1.00 90.50 202 LYS A CA 1
ATOM 1515 C C . LYS A 1 202 ? -13.515 11.259 0.941 1.00 90.50 202 LYS A C 1
ATOM 1517 O O . LYS A 1 202 ? -14.344 10.537 1.486 1.00 90.50 202 LYS A O 1
ATOM 1522 N N . SER A 1 203 ? -13.733 11.811 -0.255 1.00 89.81 203 SER A N 1
ATOM 1523 C CA . SER A 1 203 ? -14.961 11.582 -1.027 1.00 89.81 203 SER A CA 1
ATOM 1524 C C . SER A 1 203 ? -15.161 10.118 -1.429 1.00 89.81 203 SER A C 1
ATOM 1526 O O . SER A 1 203 ? -16.268 9.748 -1.803 1.00 89.81 203 SER A O 1
ATOM 1528 N N . LEU A 1 204 ? -14.114 9.288 -1.358 1.00 90.19 204 LEU A N 1
ATOM 1529 C CA . LEU A 1 204 ? -14.183 7.855 -1.627 1.00 90.19 204 LEU A CA 1
ATOM 1530 C C . LEU A 1 204 ? -14.488 7.023 -0.367 1.00 90.19 204 LEU A C 1
ATOM 1532 O O . LEU A 1 204 ? -14.854 5.858 -0.494 1.00 90.19 204 LEU A O 1
ATOM 1536 N N . HIS A 1 205 ? -14.383 7.581 0.846 1.00 93.00 205 HIS A N 1
ATOM 1537 C CA . HIS A 1 205 ? -14.604 6.812 2.081 1.00 93.00 205 HIS A CA 1
ATOM 1538 C C . HIS A 1 205 ? -15.974 6.124 2.134 1.00 93.00 205 HIS A C 1
ATOM 1540 O O . HIS A 1 205 ? -16.002 4.960 2.524 1.00 93.00 205 HIS A O 1
ATOM 1546 N N . PRO A 1 206 ? -17.091 6.747 1.701 1.00 90.69 206 PRO A N 1
ATOM 1547 C CA . PRO A 1 206 ? -18.379 6.056 1.659 1.00 90.69 206 PRO A CA 1
ATOM 1548 C C . PRO A 1 206 ? -18.406 4.834 0.738 1.00 90.69 206 PRO A C 1
ATOM 1550 O O . PRO A 1 206 ? -19.088 3.859 1.036 1.00 90.69 206 PRO A O 1
ATOM 1553 N N . THR A 1 207 ? -17.637 4.870 -0.351 1.00 90.19 207 THR A N 1
ATOM 1554 C CA . THR A 1 207 ? -17.498 3.744 -1.282 1.00 90.19 207 THR A CA 1
ATOM 1555 C C . THR A 1 207 ? -16.612 2.642 -0.708 1.00 90.19 207 THR A C 1
ATOM 1557 O O . THR A 1 207 ? -16.903 1.476 -0.938 1.00 90.19 207 THR A O 1
ATOM 1560 N N . LEU A 1 208 ? -15.546 3.004 0.020 1.00 92.31 208 LEU A N 1
ATOM 1561 C CA . LEU A 1 208 ? -14.591 2.057 0.617 1.00 92.31 208 LEU A CA 1
ATOM 1562 C C . LEU A 1 208 ? -15.074 1.439 1.938 1.00 92.31 208 LEU A C 1
ATOM 1564 O O . LEU A 1 208 ? -14.565 0.405 2.362 1.00 92.31 208 LEU A O 1
ATOM 1568 N N . LEU A 1 209 ? -16.013 2.099 2.615 1.00 91.81 209 LEU A N 1
ATOM 1569 C CA . LEU A 1 209 ? -16.615 1.667 3.872 1.00 91.81 209 LEU A CA 1
ATOM 1570 C C . LEU A 1 209 ? -18.132 1.554 3.697 1.00 91.81 209 LEU A C 1
ATOM 1572 O O . LEU A 1 209 ? -18.858 2.451 4.139 1.00 91.81 209 LEU A O 1
ATOM 1576 N N . PRO A 1 210 ? -18.635 0.487 3.057 1.00 89.00 210 PRO A N 1
ATOM 1577 C CA . PRO A 1 210 ? -20.071 0.307 2.898 1.00 89.00 210 PRO A CA 1
ATOM 1578 C C . PRO A 1 210 ? -20.772 0.259 4.266 1.00 89.00 210 PRO A C 1
ATOM 1580 O O . PRO A 1 210 ? -20.289 -0.365 5.215 1.00 89.00 210 PRO A O 1
ATOM 1583 N N . ASP A 1 211 ? -21.917 0.943 4.378 1.00 81.81 211 ASP A N 1
ATOM 1584 C CA . ASP A 1 211 ? -22.745 0.884 5.588 1.00 81.81 211 ASP A CA 1
ATOM 1585 C C . ASP A 1 211 ? -23.322 -0.542 5.723 1.00 81.81 211 ASP A C 1
ATOM 1587 O O . ASP A 1 211 ? -23.876 -1.063 4.749 1.00 81.81 211 ASP A O 1
ATOM 1591 N N . PRO A 1 212 ? -23.228 -1.190 6.899 1.00 69.50 212 PRO A N 1
ATOM 1592 C CA . PRO A 1 212 ? -23.755 -2.540 7.108 1.00 69.50 212 PRO A CA 1
ATOM 1593 C C . PRO A 1 212 ? -25.260 -2.661 6.824 1.00 69.50 212 PRO A C 1
ATOM 1595 O O . PRO A 1 212 ? -25.729 -3.733 6.447 1.00 69.50 212 PRO A O 1
ATOM 1598 N N . THR A 1 213 ? -26.030 -1.572 6.937 1.00 67.12 213 THR A N 1
ATOM 1599 C CA . THR A 1 213 ? -27.454 -1.571 6.557 1.00 67.12 213 THR A CA 1
ATOM 1600 C C . THR A 1 213 ? -27.667 -1.725 5.048 1.00 67.12 213 THR A C 1
ATOM 1602 O O . THR A 1 213 ? -28.659 -2.323 4.634 1.00 67.12 213 THR A O 1
ATOM 1605 N N . SER A 1 214 ? -26.712 -1.289 4.225 1.00 56.53 214 SER A N 1
ATOM 1606 C CA . SER A 1 214 ? -26.731 -1.448 2.766 1.00 56.53 214 SER A CA 1
ATOM 1607 C C . SER A 1 214 ? -26.328 -2.853 2.300 1.00 56.53 214 SER A C 1
ATOM 1609 O O . SER A 1 214 ? -26.612 -3.211 1.161 1.00 56.53 214 SER A O 1
ATOM 1611 N N . LEU A 1 215 ? -25.693 -3.657 3.166 1.00 53.59 215 LEU A N 1
ATOM 1612 C CA . LEU A 1 215 ? -25.295 -5.048 2.888 1.00 53.59 215 LEU A CA 1
ATOM 1613 C C . LEU A 1 215 ? -26.422 -6.059 3.159 1.00 53.59 215 LEU A C 1
ATOM 1615 O O . LEU A 1 215 ? -26.290 -7.247 2.860 1.00 53.59 215 LEU A O 1
ATOM 1619 N N . THR A 1 216 ? -27.561 -5.605 3.694 1.00 41.59 216 THR A N 1
ATOM 1620 C CA . THR A 1 216 ? -28.744 -6.460 3.800 1.00 41.59 216 THR A CA 1
ATOM 1621 C C . THR A 1 216 ? -29.378 -6.649 2.424 1.00 41.59 216 THR A C 1
ATOM 1623 O O . THR A 1 216 ? -30.064 -5.779 1.892 1.00 41.59 216 THR A O 1
ATOM 1626 N N . ILE A 1 217 ? -29.173 -7.839 1.849 1.00 45.06 217 ILE A N 1
ATOM 1627 C CA . ILE A 1 217 ? -30.059 -8.402 0.820 1.00 45.06 217 ILE A CA 1
ATOM 1628 C C . ILE A 1 217 ? -31.500 -8.160 1.297 1.00 45.06 217 ILE A C 1
ATOM 1630 O O . ILE A 1 217 ? -31.759 -8.401 2.482 1.00 45.06 217 ILE A O 1
ATOM 1634 N N . PRO A 1 218 ? -32.451 -7.727 0.444 1.00 35.03 218 PRO A N 1
ATOM 1635 C CA . PRO A 1 218 ? -33.854 -7.643 0.828 1.00 35.03 218 PRO A CA 1
ATOM 1636 C C . PRO A 1 218 ? -34.381 -9.053 1.135 1.00 35.03 218 PRO A C 1
ATOM 1638 O O . PRO A 1 218 ? -34.964 -9.744 0.303 1.00 35.03 218 PRO A O 1
ATOM 1641 N N . SER A 1 219 ? -34.147 -9.503 2.362 1.00 40.69 219 SER A N 1
ATOM 1642 C CA . SER A 1 219 ? -34.792 -10.647 2.968 1.00 40.69 219 SER A CA 1
ATOM 1643 C C . SER A 1 219 ? -36.144 -10.154 3.443 1.00 40.69 219 SER A C 1
ATOM 1645 O O . SER A 1 219 ? -36.252 -9.527 4.493 1.00 40.69 219 SER A O 1
ATOM 1647 N N . THR A 1 220 ? -37.152 -10.333 2.594 1.00 35.72 220 THR A N 1
ATOM 1648 C CA . THR A 1 220 ? -38.534 -10.697 2.946 1.00 35.72 220 THR A CA 1
ATOM 1649 C C . THR A 1 220 ? -39.395 -10.615 1.688 1.00 35.72 220 THR A C 1
ATOM 1651 O O . THR A 1 220 ? -40.130 -9.664 1.453 1.00 35.72 220 THR A O 1
ATOM 1654 N N . ALA A 1 221 ? -39.372 -11.685 0.892 1.00 37.94 221 ALA A N 1
ATOM 1655 C CA . ALA A 1 221 ? -40.592 -12.106 0.214 1.00 37.94 221 ALA A CA 1
ATOM 1656 C C . ALA A 1 221 ? -41.537 -12.663 1.293 1.00 37.94 221 ALA A C 1
ATOM 1658 O O . ALA A 1 221 ? -41.630 -13.870 1.500 1.00 37.94 221 ALA A O 1
ATOM 1659 N N . ALA A 1 222 ? -42.159 -11.767 2.052 1.00 41.16 222 ALA A N 1
ATOM 1660 C CA . ALA A 1 222 ? -43.269 -12.080 2.930 1.00 41.16 222 ALA A CA 1
ATOM 1661 C C . ALA A 1 222 ? -44.388 -11.100 2.583 1.00 41.16 222 ALA A C 1
ATOM 1663 O O . ALA A 1 222 ? -44.229 -9.906 2.804 1.00 41.16 222 ALA A O 1
ATOM 1664 N N . ASP A 1 223 ? -45.441 -11.661 1.981 1.00 43.81 223 ASP A N 1
ATOM 1665 C CA . ASP A 1 223 ? -46.805 -11.148 1.838 1.00 43.81 223 ASP A CA 1
ATOM 1666 C C . ASP A 1 223 ? -46.974 -9.642 1.601 1.00 43.81 223 ASP A C 1
ATOM 1668 O O . ASP A 1 223 ? -46.853 -8.874 2.541 1.00 43.81 223 ASP A O 1
ATOM 1672 N N . GLU A 1 224 ? -47.402 -9.251 0.393 1.00 32.91 224 GLU A N 1
ATOM 1673 C CA . GLU A 1 224 ? -48.472 -8.255 0.173 1.00 32.91 224 GLU A CA 1
ATOM 1674 C C . GLU A 1 224 ? -49.048 -8.404 -1.261 1.00 32.91 224 GLU A C 1
ATOM 1676 O O . GLU A 1 224 ? -48.354 -8.890 -2.161 1.00 32.91 224 GLU A O 1
ATOM 1681 N N . PRO A 1 225 ? -50.344 -8.095 -1.474 1.00 38.16 225 PRO A N 1
ATOM 1682 C CA . PRO A 1 225 ? -51.131 -8.584 -2.605 1.00 38.16 225 PRO A CA 1
ATOM 1683 C C . PRO A 1 225 ? -50.997 -7.726 -3.873 1.00 38.16 225 PRO A C 1
ATOM 1685 O O . PRO A 1 225 ? -50.757 -6.523 -3.826 1.00 38.16 225 PRO A O 1
ATOM 1688 N N . GLU A 1 226 ? -51.228 -8.362 -5.022 1.00 42.06 226 GLU A N 1
ATOM 1689 C CA . GLU A 1 226 ? -51.276 -7.744 -6.351 1.00 42.06 226 GLU A CA 1
ATOM 1690 C C . GLU A 1 226 ? -52.226 -6.531 -6.411 1.00 42.06 226 GLU A C 1
ATOM 1692 O O . GLU A 1 226 ? -53.441 -6.682 -6.257 1.00 42.06 226 GLU A O 1
ATOM 1697 N N . GLN A 1 227 ? -51.699 -5.345 -6.740 1.00 33.75 227 GLN A N 1
ATOM 1698 C CA . GLN A 1 227 ? -52.477 -4.278 -7.379 1.00 33.75 227 GLN A CA 1
ATOM 1699 C C . GLN A 1 227 ? -51.675 -3.561 -8.472 1.00 33.75 227 GLN A C 1
ATOM 1701 O O . GLN A 1 227 ? -50.669 -2.900 -8.224 1.00 33.75 227 GLN A O 1
ATOM 1706 N N . ASP A 1 228 ? -52.198 -3.682 -9.693 1.00 40.06 228 ASP A N 1
ATOM 1707 C CA . ASP A 1 228 ? -51.882 -2.887 -10.877 1.00 40.06 228 ASP A CA 1
ATOM 1708 C C . ASP A 1 228 ? -51.955 -1.374 -10.599 1.00 40.06 228 ASP A C 1
ATOM 1710 O O . ASP A 1 228 ? -52.997 -0.868 -10.184 1.00 40.06 228 ASP A O 1
ATOM 1714 N N . SER A 1 229 ? -50.909 -0.615 -10.942 1.00 34.12 229 SER A N 1
ATOM 1715 C CA . SER A 1 229 ? -51.021 0.539 -11.855 1.00 34.12 229 SER A CA 1
ATOM 1716 C C . SER A 1 229 ? -49.680 1.256 -12.061 1.00 34.12 229 SER A C 1
ATOM 1718 O O . SER A 1 229 ? -48.803 1.293 -11.208 1.00 34.12 229 SER A O 1
ATOM 1720 N N . ALA A 1 230 ? -49.533 1.784 -13.272 1.00 39.25 230 ALA A N 1
ATOM 1721 C CA . ALA A 1 230 ? -48.325 2.303 -13.890 1.00 39.25 230 ALA A CA 1
ATOM 1722 C C . ALA A 1 230 ? -47.675 3.528 -13.214 1.00 39.25 230 ALA A C 1
ATOM 1724 O O . ALA A 1 230 ? -48.349 4.376 -12.635 1.00 39.25 230 ALA A O 1
ATOM 1725 N N . SER A 1 231 ? -46.379 3.686 -13.525 1.00 36.62 231 SER A N 1
ATOM 1726 C CA . SER A 1 231 ? -45.499 4.861 -13.377 1.00 36.62 231 SER A CA 1
ATOM 1727 C C . SER A 1 231 ? -44.721 5.007 -12.062 1.00 36.62 231 SER A C 1
ATOM 1729 O O . SER A 1 231 ? -45.000 5.838 -11.206 1.00 36.62 231 SER A O 1
ATOM 1731 N N . THR A 1 232 ? -43.620 4.264 -11.967 1.00 28.17 232 THR A N 1
ATOM 1732 C CA . THR A 1 232 ? -42.443 4.644 -11.174 1.00 28.17 232 THR A CA 1
ATOM 1733 C C . THR A 1 232 ? -41.225 4.435 -12.081 1.00 28.17 232 THR A C 1
ATOM 1735 O O . THR A 1 232 ? -41.208 3.437 -12.808 1.00 28.17 232 THR A O 1
ATOM 1738 N N . PRO A 1 233 ? -40.253 5.368 -12.159 1.00 31.44 233 PRO A N 1
ATOM 1739 C CA . PRO A 1 233 ? -39.028 5.119 -12.916 1.00 31.44 233 PRO A CA 1
ATOM 1740 C C . PRO A 1 233 ? -38.355 3.865 -12.348 1.00 31.44 233 PRO A C 1
ATOM 1742 O O . PRO A 1 233 ? -38.483 3.633 -11.142 1.00 31.44 233 PRO A O 1
ATOM 1745 N N . PRO A 1 234 ? -37.648 3.059 -13.158 1.00 32.12 234 PRO A N 1
ATOM 1746 C CA . PRO A 1 234 ? -36.899 1.950 -12.602 1.00 32.12 234 PRO A CA 1
ATOM 1747 C C . PRO A 1 234 ? -35.890 2.559 -11.632 1.00 32.12 234 PRO A C 1
ATOM 1749 O O . PRO A 1 234 ? -35.078 3.401 -12.022 1.00 32.12 234 PRO A O 1
ATOM 1752 N N . ALA A 1 235 ? -36.000 2.187 -10.357 1.00 34.03 235 ALA A N 1
ATOM 1753 C CA . ALA A 1 235 ? -34.895 2.307 -9.432 1.00 34.03 235 ALA A CA 1
ATOM 1754 C C . ALA A 1 235 ? -33.728 1.607 -10.125 1.00 34.03 235 ALA A C 1
ATOM 1756 O O . ALA A 1 235 ? -33.763 0.394 -10.331 1.00 34.03 235 ALA A O 1
ATOM 1757 N N . LEU A 1 236 ? -32.791 2.413 -10.619 1.00 37.28 236 LEU A N 1
ATOM 1758 C CA . LEU A 1 236 ? -31.532 1.958 -11.171 1.00 37.28 236 LEU A CA 1
ATOM 1759 C C . LEU A 1 236 ? -30.859 1.163 -10.060 1.00 37.28 236 LEU A C 1
ATOM 1761 O O . LEU A 1 236 ? -30.377 1.738 -9.090 1.00 37.28 236 LEU A O 1
ATOM 1765 N N . GLU A 1 237 ? -31.003 -0.152 -10.182 1.00 36.53 237 GLU A N 1
ATOM 1766 C CA . GLU A 1 237 ? -30.147 -1.214 -9.679 1.00 36.53 237 GLU A CA 1
ATOM 1767 C C . GLU A 1 237 ? -29.112 -0.724 -8.663 1.00 36.53 237 GLU A C 1
ATOM 1769 O O . GLU A 1 237 ? -28.017 -0.280 -9.006 1.00 36.53 237 GLU A O 1
ATOM 1774 N N . ALA A 1 238 ? -29.461 -0.845 -7.382 1.00 37.56 238 ALA A N 1
ATOM 1775 C CA . ALA A 1 238 ? -28.494 -0.909 -6.299 1.00 37.56 238 ALA A CA 1
ATOM 1776 C C . ALA A 1 238 ? -27.693 -2.220 -6.433 1.00 37.56 238 ALA A C 1
ATOM 1778 O O . ALA A 1 238 ? -27.910 -3.161 -5.680 1.00 37.56 238 ALA A O 1
ATOM 1779 N N . SER A 1 239 ? -26.847 -2.316 -7.461 1.00 45.34 239 SER A N 1
ATOM 1780 C CA . SER A 1 239 ? -25.919 -3.428 -7.700 1.00 45.34 239 SER A CA 1
ATOM 1781 C C . SER A 1 239 ? -25.033 -3.135 -8.920 1.00 45.34 239 SER A C 1
ATOM 1783 O O . SER A 1 239 ? -25.294 -3.647 -10.008 1.00 45.34 239 SER A O 1
ATOM 1785 N N . SER A 1 240 ? -23.993 -2.302 -8.797 1.00 39.66 240 SER A N 1
ATOM 1786 C CA . SER A 1 240 ? -22.999 -2.196 -9.887 1.00 39.66 240 SER A CA 1
ATOM 1787 C C . SER A 1 240 ? -21.630 -1.614 -9.504 1.00 39.66 240 SER A C 1
ATOM 1789 O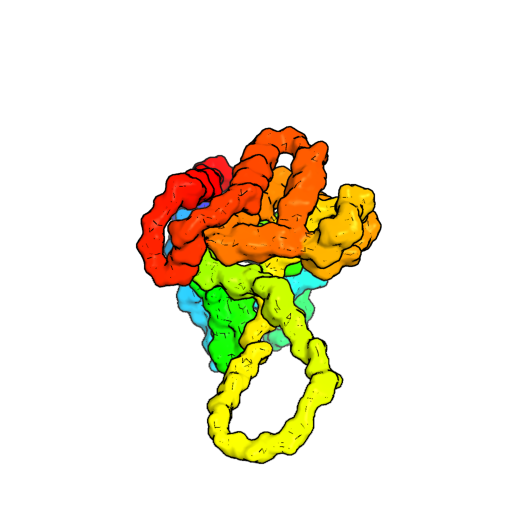 O . SER A 1 240 ? -20.945 -1.061 -10.365 1.00 39.66 240 SER A O 1
ATOM 1791 N N . ILE A 1 241 ? -21.218 -1.716 -8.241 1.00 43.75 241 ILE A N 1
ATOM 1792 C CA . ILE A 1 241 ? -19.805 -1.636 -7.851 1.00 43.75 241 ILE A CA 1
ATOM 1793 C C . ILE A 1 241 ? -19.561 -2.928 -7.072 1.00 43.75 241 ILE A C 1
ATOM 1795 O O . ILE A 1 241 ? -20.216 -3.136 -6.052 1.00 43.75 241 ILE A O 1
ATOM 1799 N N . GLU A 1 242 ? -18.723 -3.828 -7.597 1.00 51.19 242 GLU A N 1
ATOM 1800 C CA . GLU A 1 242 ? -18.246 -4.987 -6.829 1.00 51.19 242 GLU A CA 1
ATOM 1801 C C . GLU A 1 242 ? -17.691 -4.507 -5.480 1.00 51.19 242 GLU A C 1
ATOM 1803 O O . GLU A 1 242 ? -17.128 -3.417 -5.397 1.00 51.19 242 GLU A O 1
ATOM 1808 N N . GLU A 1 243 ? -17.897 -5.311 -4.441 1.00 58.75 243 GLU A N 1
ATOM 1809 C CA . GLU A 1 243 ? -17.485 -5.129 -3.044 1.00 58.75 243 GLU A CA 1
ATOM 1810 C C . GLU A 1 243 ? -16.190 -4.302 -2.878 1.00 58.75 243 GLU A C 1
ATOM 1812 O O . GLU A 1 243 ? -15.076 -4.818 -2.900 1.00 58.75 243 GLU A O 1
ATOM 1817 N N . CYS A 1 244 ? -16.326 -2.987 -2.689 1.00 81.19 244 CYS A N 1
ATOM 1818 C CA . CYS A 1 244 ? -15.214 -2.104 -2.339 1.00 81.19 244 CYS A CA 1
ATOM 1819 C C . CYS A 1 244 ? -15.109 -2.006 -0.814 1.00 81.19 244 CYS A C 1
ATOM 1821 O O . CYS A 1 244 ? -15.189 -0.914 -0.270 1.00 81.19 244 CYS A O 1
ATOM 1823 N N . ASP A 1 245 ? -14.986 -3.122 -0.101 1.00 91.44 245 ASP A N 1
ATOM 1824 C CA . ASP A 1 245 ? -14.845 -3.074 1.355 1.00 91.44 245 ASP A CA 1
ATOM 1825 C C . ASP A 1 245 ? -13.374 -3.132 1.767 1.00 91.44 245 ASP A C 1
ATOM 1827 O O . ASP A 1 245 ? -12.736 -4.185 1.755 1.00 91.44 245 ASP A O 1
ATOM 1831 N N . ILE A 1 246 ? -12.810 -1.976 2.119 1.00 95.38 246 ILE A N 1
ATOM 1832 C CA . ILE A 1 246 ? -11.405 -1.892 2.534 1.00 95.38 246 ILE A CA 1
ATOM 1833 C C . ILE A 1 246 ? -11.186 -2.470 3.935 1.00 95.38 246 ILE A C 1
ATOM 1835 O O . ILE A 1 246 ? -10.066 -2.848 4.279 1.00 95.38 246 ILE A O 1
ATOM 1839 N N . LEU A 1 247 ? -12.235 -2.521 4.763 1.00 95.62 247 LEU A N 1
ATOM 1840 C CA . LEU A 1 247 ? -12.081 -2.724 6.196 1.00 95.62 247 LEU A CA 1
ATOM 1841 C C . LEU A 1 247 ? -11.466 -4.089 6.557 1.00 95.62 247 LEU A C 1
ATOM 1843 O O . LEU A 1 247 ? -10.519 -4.086 7.346 1.00 95.62 247 LEU A O 1
ATOM 1847 N N . PRO A 1 248 ? -11.891 -5.229 5.973 1.00 95.12 248 PRO A N 1
ATOM 1848 C CA . PRO A 1 248 ? -11.251 -6.520 6.232 1.00 95.12 248 PRO A CA 1
ATOM 1849 C C . PRO A 1 248 ? -9.751 -6.495 5.927 1.00 95.12 248 PRO A C 1
ATOM 1851 O O . PRO A 1 248 ? -8.945 -6.941 6.738 1.00 95.12 248 PRO A O 1
ATOM 1854 N N . SER A 1 249 ? -9.363 -5.871 4.815 1.00 96.12 249 SER A N 1
ATOM 1855 C CA . SER A 1 249 ? -7.968 -5.784 4.363 1.00 96.12 249 SER A CA 1
ATOM 1856 C C . SER A 1 249 ? -7.070 -4.988 5.312 1.00 96.12 249 SER A C 1
ATOM 1858 O O . SER A 1 249 ? -5.866 -5.235 5.361 1.00 96.12 249 SER A O 1
ATOM 1860 N N . LEU A 1 250 ? -7.641 -4.034 6.058 1.00 98.38 250 LEU A N 1
ATOM 1861 C CA . LEU A 1 250 ? -6.925 -3.257 7.074 1.00 98.38 250 LEU A CA 1
ATOM 1862 C C . LEU A 1 250 ? -6.913 -3.946 8.441 1.00 98.38 250 LEU A C 1
ATOM 1864 O O . LEU A 1 250 ? -5.944 -3.808 9.182 1.00 98.38 250 LEU A O 1
ATOM 1868 N N . LEU A 1 251 ? -7.986 -4.659 8.798 1.00 97.88 251 LEU A N 1
ATOM 1869 C CA . LEU A 1 251 ? -8.122 -5.256 10.125 1.00 97.88 251 LEU A CA 1
ATOM 1870 C C . LEU A 1 251 ? -7.502 -6.648 10.226 1.00 97.88 251 LEU A C 1
ATOM 1872 O O . LEU A 1 251 ? -6.928 -6.947 11.271 1.00 97.88 251 LEU A O 1
ATOM 1876 N N . LEU A 1 252 ? -7.592 -7.485 9.185 1.00 96.00 252 LEU A N 1
ATOM 1877 C CA . LEU A 1 252 ? -7.035 -8.842 9.191 1.00 96.00 252 LEU A CA 1
ATOM 1878 C C . LEU A 1 252 ? -5.566 -8.848 9.634 1.00 96.00 252 LEU A C 1
ATOM 1880 O O . LEU A 1 252 ? -5.285 -9.496 10.641 1.00 96.00 252 LEU A O 1
ATOM 1884 N N . PRO A 1 253 ? -4.653 -8.031 9.065 1.00 97.00 253 PRO A N 1
ATOM 1885 C CA . PRO A 1 253 ? -3.257 -8.051 9.494 1.00 97.00 253 PRO A CA 1
ATOM 1886 C C . PRO A 1 253 ? -3.042 -7.601 10.952 1.00 97.00 253 PRO A C 1
ATOM 1888 O O . PRO A 1 253 ? -1.977 -7.832 11.512 1.00 97.00 253 PRO A O 1
ATOM 1891 N N . LEU A 1 254 ? -4.024 -6.972 11.605 1.00 97.25 254 LEU A N 1
ATOM 1892 C CA . LEU A 1 254 ? -3.953 -6.581 13.020 1.00 97.25 254 LEU A CA 1
ATOM 1893 C C . LEU A 1 254 ? -4.466 -7.676 13.971 1.00 97.25 254 LEU A C 1
ATOM 1895 O O . LEU A 1 254 ? -4.320 -7.567 15.190 1.00 97.25 254 LEU A O 1
ATOM 1899 N N . CYS A 1 255 ? -5.074 -8.735 13.433 1.00 94.75 255 CYS A N 1
ATOM 1900 C CA . CYS A 1 255 ? -5.734 -9.781 14.204 1.00 94.75 255 CYS A CA 1
ATOM 1901 C C . CYS A 1 255 ? -4.801 -10.956 14.522 1.00 94.75 255 CYS A C 1
ATOM 1903 O O . CYS A 1 255 ? -3.931 -11.356 13.751 1.00 94.75 255 CYS A O 1
ATOM 1905 N N . THR A 1 256 ? -5.044 -11.603 15.659 1.00 92.06 256 THR A N 1
ATOM 1906 C CA . THR A 1 256 ? -4.464 -12.915 15.976 1.00 92.06 256 THR A CA 1
ATOM 1907 C C . THR A 1 256 ? -5.551 -13.982 15.910 1.00 92.06 256 THR A C 1
ATOM 1909 O O . THR A 1 256 ? -6.729 -13.671 16.068 1.00 92.06 256 THR A O 1
ATOM 1912 N N . SER A 1 257 ? -5.176 -15.251 15.714 1.00 90.19 257 SER A N 1
ATOM 1913 C CA . SER A 1 257 ? -6.141 -16.364 15.687 1.00 90.19 257 SER A CA 1
ATOM 1914 C C . SER A 1 257 ? -6.981 -16.476 16.967 1.00 90.19 257 SER A C 1
ATOM 1916 O O . SER A 1 257 ? -8.072 -17.025 16.943 1.00 90.19 257 SER A O 1
ATOM 1918 N N . THR A 1 258 ? -6.489 -15.940 18.086 1.00 90.62 258 THR A N 1
ATOM 1919 C CA . THR A 1 258 ? -7.176 -15.938 19.385 1.00 90.62 258 THR A CA 1
ATOM 1920 C C . THR A 1 258 ? -8.086 -14.726 19.592 1.00 90.62 258 THR A C 1
ATOM 1922 O O . THR A 1 258 ? -8.641 -14.584 20.676 1.00 90.62 258 THR A O 1
ATOM 1925 N N . LEU A 1 259 ? -8.236 -13.832 18.604 1.00 91.94 259 LEU A N 1
ATOM 1926 C CA . LEU A 1 259 ? -9.033 -12.608 18.741 1.00 91.94 259 LEU A CA 1
ATOM 1927 C C . LEU A 1 259 ? -10.440 -12.914 19.267 1.00 91.94 259 LEU A C 1
ATOM 1929 O O . LEU A 1 259 ? -10.839 -12.369 20.293 1.00 91.94 259 LEU A O 1
ATOM 1933 N N . LEU A 1 260 ? -11.162 -13.819 18.606 1.00 91.31 260 LEU A N 1
ATOM 1934 C CA . LEU A 1 260 ? -12.562 -14.112 18.923 1.00 91.31 260 LEU A CA 1
ATOM 1935 C C . LEU A 1 260 ? -12.742 -14.685 20.336 1.00 91.31 260 LEU A C 1
ATOM 1937 O O . LEU A 1 260 ? -13.736 -14.390 20.987 1.00 91.31 260 LEU A O 1
ATOM 1941 N N . GLU A 1 261 ? -11.754 -15.413 20.866 1.00 92.81 261 GLU A N 1
ATOM 1942 C CA . GLU A 1 261 ? -11.793 -15.959 22.233 1.00 92.81 261 GLU A CA 1
ATOM 1943 C C . GLU A 1 261 ? -11.844 -14.866 23.315 1.00 92.81 261 GLU A C 1
ATOM 1945 O O . GLU A 1 261 ? -12.257 -15.121 24.448 1.00 92.81 261 GLU A O 1
ATOM 1950 N N . THR A 1 262 ? -11.406 -13.650 22.981 1.00 91.38 262 THR A N 1
ATOM 1951 C CA . THR A 1 262 ? -11.360 -12.506 23.903 1.00 91.38 262 THR A CA 1
ATOM 1952 C C . THR A 1 262 ? -12.604 -11.620 23.848 1.00 91.38 262 THR A C 1
ATOM 1954 O O . THR A 1 262 ? -12.764 -10.750 24.707 1.00 91.38 262 THR A O 1
ATOM 1957 N N . LEU A 1 263 ? -13.470 -11.829 22.853 1.00 94.12 263 LEU A N 1
ATOM 1958 C CA . LEU A 1 263 ? -14.615 -10.975 22.551 1.00 94.12 263 LEU A CA 1
ATOM 1959 C C . LEU A 1 263 ? -15.927 -11.623 23.001 1.00 94.12 263 LEU A C 1
ATOM 1961 O O . LEU A 1 263 ? -16.070 -12.846 22.972 1.00 94.12 263 LEU A O 1
ATOM 1965 N N . SER A 1 264 ? -16.908 -10.805 23.385 1.00 96.12 264 SER A N 1
ATOM 1966 C CA . SER A 1 264 ? -18.270 -11.303 23.627 1.00 96.12 264 SER A CA 1
ATOM 1967 C C . SER A 1 264 ? -18.975 -11.674 22.315 1.00 96.12 264 SER A C 1
ATOM 1969 O O . SER A 1 264 ? -18.602 -11.182 21.254 1.00 96.12 264 SER A O 1
ATOM 1971 N N . ASP A 1 265 ? -20.036 -12.483 22.378 1.00 94.25 265 ASP A N 1
ATOM 1972 C CA . ASP A 1 265 ? -20.806 -12.877 21.185 1.00 94.25 265 ASP A CA 1
ATOM 1973 C C . ASP A 1 265 ? -21.345 -11.661 20.401 1.00 94.25 265 ASP A C 1
ATOM 1975 O O . ASP A 1 265 ? -21.355 -11.657 19.171 1.00 94.25 265 ASP A O 1
ATOM 1979 N N . GLU A 1 266 ? -21.754 -10.599 21.106 1.00 93.56 266 GLU A N 1
ATOM 1980 C CA . GLU A 1 266 ? -22.216 -9.345 20.493 1.00 93.56 266 GLU A CA 1
ATOM 1981 C C . GLU A 1 266 ? -21.073 -8.590 19.798 1.00 93.56 266 GLU A C 1
ATOM 1983 O O . GLU A 1 266 ? -21.253 -8.074 18.695 1.00 93.56 266 GLU A O 1
ATOM 1988 N N . GLU A 1 267 ? -19.889 -8.543 20.423 1.00 95.25 267 GLU A N 1
ATOM 1989 C CA . GLU A 1 267 ? -18.694 -7.932 19.831 1.00 95.25 267 GLU A CA 1
ATOM 1990 C C . GLU A 1 267 ? -18.267 -8.704 18.573 1.00 95.25 267 GLU A C 1
ATOM 1992 O O . GLU A 1 267 ? -18.008 -8.087 17.541 1.00 95.25 267 GLU A O 1
ATOM 1997 N N . GLN A 1 268 ? -18.262 -10.041 18.624 1.00 93.62 268 GLN A N 1
ATOM 1998 C CA . GLN A 1 268 ? -17.920 -10.902 17.487 1.00 93.62 268 GLN A CA 1
ATOM 1999 C C . GLN A 1 268 ? -18.880 -10.705 16.308 1.00 93.62 268 GLN A C 1
ATOM 2001 O O . GLN A 1 268 ? -18.426 -10.549 15.178 1.00 93.62 268 GLN A O 1
ATOM 2006 N N . PHE A 1 269 ? -20.191 -10.645 16.564 1.00 92.56 269 PHE A N 1
ATOM 2007 C CA . PHE A 1 269 ? -21.205 -10.465 15.519 1.00 92.56 269 PHE A CA 1
ATOM 2008 C C . PHE A 1 269 ? -21.110 -9.105 14.806 1.00 92.56 269 PHE A C 1
ATOM 2010 O O . PHE A 1 269 ? -21.590 -8.953 13.687 1.00 92.56 269 PHE A O 1
ATOM 2017 N N . SER A 1 270 ? -20.498 -8.105 15.447 1.00 92.50 270 SER A N 1
ATOM 2018 C CA . SER A 1 270 ? -20.279 -6.790 14.834 1.00 92.50 270 SER A CA 1
ATOM 2019 C C . SER A 1 270 ? -19.105 -6.755 13.850 1.00 92.50 270 SER A C 1
ATOM 2021 O O . SER A 1 270 ? -19.008 -5.818 13.059 1.00 92.50 270 SER A O 1
ATOM 2023 N N . LEU A 1 271 ? -18.195 -7.734 13.901 1.00 93.81 271 LEU A N 1
ATOM 2024 C CA . LEU A 1 271 ? -17.005 -7.757 13.051 1.00 93.81 271 LEU A CA 1
ATOM 2025 C C . LEU A 1 271 ? -17.358 -8.108 11.597 1.00 93.81 271 LEU A C 1
ATOM 2027 O O . LEU A 1 271 ? -18.347 -8.801 11.363 1.00 93.81 271 LEU A O 1
ATOM 2031 N N . PRO A 1 272 ? -16.536 -7.695 10.614 1.00 92.06 272 PRO A N 1
ATOM 2032 C CA . PRO A 1 272 ? -16.634 -8.222 9.254 1.00 92.06 272 PRO A CA 1
ATOM 2033 C C . PRO A 1 272 ? -16.559 -9.756 9.220 1.00 92.06 272 PRO A C 1
ATOM 2035 O O . PRO A 1 272 ? -15.858 -10.357 10.039 1.00 92.06 272 PRO A O 1
ATOM 2038 N N . ASP A 1 273 ? -17.242 -10.381 8.261 1.00 89.94 273 ASP A N 1
ATOM 2039 C CA . ASP A 1 273 ? -17.369 -11.842 8.159 1.00 89.94 273 ASP A CA 1
ATOM 2040 C C . ASP A 1 273 ? -16.005 -12.544 8.064 1.00 89.94 273 ASP A C 1
ATOM 2042 O O . ASP A 1 273 ? -15.794 -13.603 8.660 1.00 89.94 273 ASP A O 1
ATOM 2046 N N . GLU A 1 274 ? -15.037 -11.924 7.387 1.00 90.25 274 GLU A N 1
ATOM 2047 C CA . GLU A 1 274 ? -13.670 -12.431 7.253 1.00 90.25 274 GLU A CA 1
ATOM 2048 C C . GLU A 1 274 ? -12.966 -12.557 8.610 1.00 90.25 274 GLU A C 1
ATOM 2050 O O . GLU A 1 274 ? -12.186 -13.485 8.828 1.00 90.25 274 GLU A O 1
ATOM 2055 N N . LEU A 1 275 ? -13.267 -11.655 9.550 1.00 91.88 275 LEU A N 1
ATOM 2056 C CA . LEU A 1 275 ? -12.709 -11.670 10.901 1.00 91.88 275 LEU A CA 1
ATOM 2057 C C . LEU A 1 275 ? -13.443 -12.647 11.827 1.00 91.88 275 LEU A C 1
ATOM 2059 O O . LEU A 1 275 ? -12.878 -13.063 12.838 1.00 91.88 275 LEU A O 1
ATOM 2063 N N . GLN A 1 276 ? -14.679 -13.031 11.504 1.00 91.44 276 GLN A N 1
ATOM 2064 C CA . GLN A 1 276 ? -15.433 -14.028 12.271 1.00 91.44 276 GLN A CA 1
ATOM 2065 C C . GLN A 1 276 ? -14.955 -15.463 11.990 1.00 91.44 276 GLN A C 1
ATOM 2067 O O . GLN A 1 276 ? -15.241 -16.375 12.766 1.00 91.44 276 GLN A O 1
ATOM 2072 N N . LEU A 1 277 ? -14.212 -15.674 10.898 1.00 86.00 277 LEU A N 1
ATOM 2073 C CA . LEU A 1 277 ? -13.771 -16.990 10.426 1.00 86.00 277 LEU A CA 1
ATOM 2074 C C . LEU A 1 277 ? -12.245 -17.073 10.262 1.00 86.00 277 LEU A C 1
ATOM 2076 O O . LEU A 1 277 ? -11.737 -17.592 9.265 1.00 86.00 277 LEU A O 1
ATOM 2080 N N . LEU A 1 278 ? -11.499 -16.592 11.260 1.00 87.62 278 LEU A N 1
ATOM 2081 C CA . LEU A 1 278 ? -10.037 -16.658 11.243 1.00 87.62 278 LEU A CA 1
ATOM 2082 C C . LEU A 1 278 ? -9.531 -18.109 11.347 1.00 87.62 278 LEU A C 1
ATOM 2084 O O . LEU A 1 278 ? -9.968 -18.856 12.225 1.00 87.62 278 LEU A O 1
ATOM 2088 N N . PRO A 1 279 ? -8.558 -18.524 10.517 1.00 88.94 279 PRO A N 1
ATOM 2089 C CA . PRO A 1 279 ? -7.919 -19.823 10.674 1.00 88.94 279 PRO A CA 1
ATOM 2090 C C . PRO A 1 279 ? -6.987 -19.845 11.897 1.00 88.94 279 PRO A C 1
ATOM 2092 O O . PRO A 1 279 ? -6.332 -18.853 12.217 1.00 88.94 279 PRO A O 1
ATOM 2095 N N . ASP A 1 280 ? -6.796 -21.018 12.508 1.00 89.69 280 ASP A N 1
ATOM 2096 C CA . ASP A 1 280 ? -5.883 -21.214 13.656 1.00 89.69 280 ASP A CA 1
ATOM 2097 C C . ASP A 1 280 ? -4.421 -20.817 13.357 1.00 89.69 280 ASP A C 1
ATOM 2099 O O . ASP A 1 280 ? -3.603 -20.563 14.250 1.00 89.69 280 ASP A O 1
ATOM 2103 N N . THR A 1 281 ? -4.060 -20.784 12.073 1.00 90.38 281 THR A N 1
ATOM 2104 C CA . THR A 1 281 ? -2.738 -20.384 11.583 1.00 90.38 281 THR A CA 1
ATOM 2105 C C . THR A 1 281 ? -2.582 -18.877 11.403 1.00 90.38 281 THR A C 1
ATOM 2107 O O . THR A 1 281 ? -1.456 -18.439 11.183 1.00 90.38 281 THR A O 1
ATOM 2110 N N . HIS A 1 282 ? -3.659 -18.092 11.496 1.00 92.12 282 HIS A N 1
ATOM 2111 C CA . HIS A 1 282 ? -3.629 -16.642 11.308 1.00 92.12 282 HIS A CA 1
ATOM 2112 C C . HIS A 1 282 ? -2.737 -15.965 12.355 1.00 92.12 282 HIS A C 1
ATOM 2114 O O . HIS A 1 282 ? -2.780 -16.293 13.548 1.00 92.12 282 HIS A O 1
ATOM 2120 N N . ARG A 1 283 ? -1.907 -15.016 11.926 1.00 91.81 283 ARG A N 1
ATOM 2121 C CA . ARG A 1 283 ? -0.988 -14.265 12.788 1.00 91.81 283 ARG A CA 1
ATOM 2122 C C . ARG A 1 283 ? -1.050 -12.795 12.406 1.00 91.81 283 ARG A C 1
ATOM 2124 O O . ARG A 1 283 ? -1.111 -12.496 11.223 1.00 91.81 283 ARG A O 1
ATOM 2131 N N . ALA A 1 284 ? -0.956 -11.926 13.407 1.00 94.56 284 ALA A N 1
ATOM 2132 C CA . ALA A 1 284 ? -0.831 -10.498 13.171 1.00 94.56 284 ALA A CA 1
ATOM 2133 C C . ALA A 1 284 ? 0.475 -10.181 12.423 1.00 94.56 284 ALA A C 1
ATOM 2135 O O . ALA A 1 284 ? 1.456 -10.938 12.496 1.00 94.56 284 ALA A O 1
ATOM 2136 N N . GLU A 1 285 ? 0.476 -9.045 11.734 1.00 96.44 285 GLU A N 1
ATOM 2137 C CA . GLU A 1 285 ? 1.642 -8.445 11.110 1.00 96.44 285 GLU A CA 1
ATOM 2138 C C . GLU A 1 285 ? 2.752 -8.281 12.150 1.00 96.44 285 GLU A C 1
ATOM 2140 O O . GLU A 1 285 ? 2.528 -7.888 13.294 1.00 96.44 285 GLU A O 1
ATOM 2145 N N . ARG A 1 286 ? 3.963 -8.656 11.751 1.00 94.81 286 ARG A N 1
ATOM 2146 C CA . ARG A 1 286 ? 5.140 -8.674 12.622 1.00 94.81 286 ARG A CA 1
ATOM 2147 C C . ARG A 1 286 ? 5.953 -7.400 12.485 1.00 94.81 286 ARG A C 1
ATOM 2149 O O . ARG A 1 286 ? 6.697 -7.066 13.400 1.00 94.81 286 ARG A O 1
ATOM 2156 N N . ASP A 1 287 ? 5.860 -6.752 11.331 1.00 96.75 287 ASP A N 1
ATOM 2157 C CA . ASP A 1 287 ? 6.567 -5.519 11.046 1.00 96.75 287 ASP A CA 1
ATOM 2158 C C . ASP A 1 287 ? 5.864 -4.325 11.712 1.00 96.75 287 ASP A C 1
ATOM 2160 O O . ASP A 1 287 ? 4.686 -4.053 11.467 1.00 96.75 287 ASP A O 1
ATOM 2164 N N . GLY A 1 288 ? 6.584 -3.629 12.594 1.00 96.25 288 GLY A N 1
ATOM 2165 C CA . GLY A 1 288 ? 6.084 -2.469 13.333 1.00 96.25 288 GLY A CA 1
ATOM 2166 C C . GLY A 1 288 ? 5.630 -1.318 12.442 1.00 96.25 288 GLY A C 1
ATOM 2167 O O . GLY A 1 288 ? 4.567 -0.744 12.677 1.00 96.25 288 GLY A O 1
ATOM 2168 N N . ALA A 1 289 ? 6.381 -1.029 11.377 1.00 95.25 289 ALA A N 1
ATOM 2169 C CA . ALA A 1 289 ? 6.058 0.056 10.459 1.00 95.25 289 ALA A CA 1
ATOM 2170 C C . ALA A 1 289 ? 4.769 -0.248 9.685 1.00 95.25 289 ALA A C 1
ATOM 2172 O O . ALA A 1 289 ? 3.905 0.617 9.544 1.00 95.25 289 ALA A O 1
ATOM 2173 N N . LEU A 1 290 ? 4.576 -1.501 9.256 1.00 97.38 290 LEU A N 1
ATOM 2174 C CA . LEU A 1 290 ? 3.330 -1.903 8.597 1.00 97.38 290 LEU A CA 1
ATOM 2175 C C . LEU A 1 290 ? 2.129 -1.865 9.548 1.00 97.38 290 LEU A C 1
ATOM 2177 O O . LEU A 1 290 ? 1.059 -1.398 9.154 1.00 97.38 290 LEU A O 1
ATOM 2181 N N . ARG A 1 291 ? 2.299 -2.292 10.807 1.00 97.44 291 ARG A N 1
ATOM 2182 C CA . ARG A 1 291 ? 1.256 -2.153 11.839 1.00 97.44 291 ARG A CA 1
ATOM 2183 C C . ARG A 1 291 ? 0.876 -0.691 12.064 1.00 97.44 291 ARG A C 1
ATOM 2185 O O . ARG A 1 291 ? -0.313 -0.381 12.086 1.00 97.44 291 ARG A O 1
ATOM 2192 N N . LEU A 1 292 ? 1.858 0.206 12.185 1.00 97.44 292 LEU A N 1
ATOM 2193 C CA . LEU A 1 292 ? 1.612 1.643 12.314 1.00 97.44 292 LEU A CA 1
ATOM 2194 C C . LEU A 1 292 ? 0.807 2.167 11.119 1.00 97.44 292 LEU A C 1
ATOM 2196 O O . LEU A 1 292 ? -0.245 2.770 11.311 1.00 97.44 292 LEU A O 1
ATOM 2200 N N . MET A 1 293 ? 1.236 1.844 9.899 1.00 97.69 293 MET A N 1
ATOM 2201 C CA . MET A 1 293 ? 0.601 2.305 8.663 1.00 97.69 293 MET A CA 1
ATOM 2202 C C . MET A 1 293 ? -0.855 1.833 8.516 1.00 97.69 293 MET A C 1
ATOM 2204 O O . MET A 1 293 ? -1.710 2.567 8.017 1.00 97.69 293 MET A O 1
ATOM 2208 N N . LEU A 1 294 ? -1.176 0.629 8.996 1.00 98.62 294 LEU A N 1
ATOM 2209 C CA . LEU A 1 294 ? -2.555 0.134 9.068 1.00 98.62 294 LEU A CA 1
ATOM 2210 C C . LEU A 1 294 ? -3.404 0.951 10.055 1.00 98.62 294 LEU A C 1
ATOM 2212 O O . LEU A 1 294 ? -4.543 1.302 9.741 1.00 98.62 294 LEU A O 1
ATOM 2216 N N . ILE A 1 295 ? -2.858 1.312 11.221 1.00 98.38 295 ILE A N 1
ATOM 2217 C CA . ILE A 1 295 ? -3.540 2.196 12.181 1.00 98.38 295 ILE A CA 1
ATOM 2218 C C . ILE A 1 295 ? -3.725 3.604 11.605 1.00 98.38 295 ILE A C 1
ATOM 2220 O O . ILE A 1 295 ? -4.784 4.206 11.789 1.00 98.38 295 ILE A O 1
ATOM 2224 N N . GLU A 1 296 ? -2.754 4.117 10.854 1.00 97.62 296 GLU A N 1
ATOM 2225 C CA . GLU A 1 296 ? -2.883 5.390 10.143 1.00 97.62 296 GLU A CA 1
ATOM 2226 C C . GLU A 1 296 ? -3.972 5.355 9.066 1.00 97.62 296 GLU A C 1
ATOM 2228 O O . GLU A 1 296 ? -4.729 6.317 8.938 1.00 97.62 296 GLU A O 1
ATOM 2233 N N . CYS A 1 297 ? -4.132 4.240 8.342 1.00 98.31 297 CYS A N 1
ATOM 2234 C CA . CYS A 1 297 ? -5.259 4.059 7.423 1.00 98.31 297 CYS A CA 1
ATOM 2235 C C . CYS A 1 297 ? -6.603 4.198 8.160 1.00 98.31 297 CYS A C 1
ATOM 2237 O O . CYS A 1 297 ? -7.501 4.908 7.703 1.00 98.31 297 CYS A O 1
ATOM 2239 N N . LEU A 1 298 ? -6.740 3.571 9.333 1.00 98.31 298 LEU A N 1
ATOM 2240 C CA . LEU A 1 298 ? -7.946 3.692 10.162 1.00 98.31 298 LEU A CA 1
ATOM 2241 C C . LEU A 1 298 ? -8.143 5.127 10.688 1.00 98.31 298 LEU A C 1
ATOM 2243 O O . LEU A 1 298 ? -9.270 5.622 10.725 1.00 98.31 298 LEU A O 1
ATOM 2247 N N . LEU A 1 299 ? -7.064 5.831 11.049 1.00 96.56 299 LEU A N 1
ATOM 2248 C CA . LEU A 1 299 ? -7.110 7.248 11.433 1.00 96.56 299 LEU A CA 1
ATOM 2249 C C . LEU A 1 299 ? -7.589 8.140 10.281 1.00 96.56 299 LEU A C 1
ATOM 2251 O O . LEU A 1 299 ? -8.460 8.987 10.494 1.00 96.56 299 LEU A O 1
ATOM 2255 N N . LEU A 1 300 ? -7.083 7.921 9.064 1.00 95.12 300 LEU A N 1
ATOM 2256 C CA . LEU A 1 300 ? -7.533 8.630 7.867 1.00 95.12 300 LEU A CA 1
ATOM 2257 C C . LEU A 1 300 ? -9.015 8.371 7.597 1.00 95.12 300 LEU A C 1
ATOM 2259 O O . LEU A 1 300 ? -9.756 9.310 7.326 1.00 95.12 300 LEU A O 1
ATOM 2263 N N . LEU A 1 301 ? -9.510 7.146 7.764 1.00 95.00 301 LEU A N 1
ATOM 2264 C CA . LEU A 1 301 ? -10.944 6.859 7.641 1.00 95.00 301 LEU A CA 1
ATOM 2265 C C . LEU A 1 301 ? -11.781 7.593 8.711 1.00 95.00 301 LEU A C 1
ATOM 2267 O O . LEU A 1 301 ? -12.876 8.088 8.420 1.00 95.00 301 LEU A O 1
ATOM 2271 N N . CYS A 1 302 ? -11.243 7.755 9.925 1.00 93.44 302 CYS A N 1
ATOM 2272 C CA . CYS A 1 302 ? -11.868 8.479 11.042 1.00 93.44 302 CYS A CA 1
ATOM 2273 C C . CYS A 1 302 ? -11.998 9.995 10.818 1.00 93.44 302 CYS A C 1
ATOM 2275 O O . CYS A 1 302 ? -12.718 10.667 11.566 1.00 93.44 302 CYS A O 1
ATOM 2277 N N . THR A 1 303 ? -11.346 10.545 9.793 1.00 89.94 303 THR A N 1
ATOM 2278 C CA . THR A 1 303 ? -11.468 11.965 9.419 1.00 89.94 303 THR A CA 1
ATOM 2279 C C . THR A 1 303 ? -12.892 12.347 9.019 1.00 89.94 303 THR A C 1
ATOM 2281 O O . THR A 1 303 ? -13.320 13.481 9.215 1.00 89.94 303 THR A O 1
ATOM 2284 N N . THR A 1 304 ? -13.660 11.385 8.508 1.00 88.88 304 THR A N 1
ATOM 2285 C CA . THR A 1 304 ? -15.047 11.581 8.073 1.00 88.88 304 THR A CA 1
ATOM 2286 C C . THR A 1 304 ? -16.035 11.056 9.107 1.00 88.88 304 THR A C 1
ATOM 2288 O O . THR A 1 304 ? -15.789 10.032 9.747 1.00 88.88 304 THR A O 1
ATOM 2291 N N . PHE A 1 305 ? -17.184 11.723 9.239 1.00 88.69 305 PHE A N 1
ATOM 2292 C CA . PHE A 1 305 ? -18.291 11.235 10.068 1.00 88.69 305 PHE A CA 1
ATOM 2293 C C . PHE A 1 305 ? -18.739 9.830 9.652 1.00 88.69 305 PHE A C 1
ATOM 2295 O O . PHE A 1 305 ? -18.821 8.939 10.498 1.00 88.69 305 PHE A O 1
ATOM 2302 N N . HIS A 1 306 ? -18.931 9.614 8.345 1.00 90.44 306 HIS A N 1
ATOM 2303 C CA . HIS A 1 306 ? -19.263 8.306 7.779 1.00 90.44 306 HIS A CA 1
ATOM 2304 C C . HIS A 1 306 ? -18.276 7.222 8.223 1.00 90.44 306 HIS A C 1
ATOM 2306 O O . HIS A 1 306 ? -18.683 6.196 8.767 1.00 90.44 306 HIS A O 1
ATOM 2312 N N . GLY A 1 307 ? -16.971 7.475 8.074 1.00 93.25 307 GLY A N 1
ATOM 2313 C CA . GLY A 1 307 ? -15.942 6.524 8.480 1.00 93.25 307 GLY A CA 1
ATOM 2314 C C . GLY A 1 307 ? -16.001 6.189 9.970 1.00 93.25 307 GLY A C 1
ATOM 2315 O O . GLY A 1 307 ? -15.994 5.012 10.323 1.00 93.25 307 GLY A O 1
ATOM 2316 N N . ARG A 1 308 ? -16.163 7.185 10.856 1.00 93.56 308 ARG A N 1
ATOM 2317 C CA . ARG A 1 308 ? -16.333 6.935 12.302 1.00 93.56 308 ARG A CA 1
ATOM 2318 C C . ARG A 1 308 ? -17.584 6.117 12.606 1.00 93.56 308 ARG A C 1
ATOM 2320 O O . ARG A 1 308 ? -17.512 5.166 13.382 1.00 93.56 308 ARG A O 1
ATOM 2327 N N . LYS A 1 309 ? -18.724 6.471 12.002 1.00 92.50 309 LYS A N 1
ATOM 2328 C CA . LYS A 1 309 ? -20.004 5.767 12.172 1.00 92.50 309 LYS A CA 1
ATOM 2329 C C . LYS A 1 309 ? -19.874 4.295 11.774 1.00 92.50 309 LYS A C 1
ATOM 2331 O O . LYS A 1 309 ? -20.229 3.425 12.569 1.00 92.50 309 LYS A O 1
ATOM 2336 N N . VAL A 1 310 ? -19.343 4.017 10.582 1.00 93.62 310 VAL A N 1
ATOM 2337 C CA . VAL A 1 310 ? -19.206 2.649 10.061 1.00 93.62 310 VAL A CA 1
ATOM 2338 C C . VAL A 1 310 ? -18.170 1.855 10.853 1.00 93.62 310 VAL A C 1
ATOM 2340 O O . VAL A 1 310 ? -18.460 0.735 11.262 1.00 93.62 310 VAL A O 1
ATOM 2343 N N . MET A 1 311 ? -17.003 2.425 11.162 1.00 95.56 311 MET A N 1
ATOM 2344 C CA . MET A 1 311 ? -15.976 1.726 11.945 1.00 95.56 311 MET A CA 1
ATOM 2345 C C . MET A 1 311 ? -16.432 1.398 13.374 1.00 95.56 311 MET A C 1
ATOM 2347 O O . MET A 1 311 ? -16.107 0.327 13.886 1.00 95.56 311 MET A O 1
ATOM 2351 N N . ARG A 1 312 ? -17.230 2.271 14.010 1.00 94.44 312 ARG A N 1
ATOM 2352 C CA . ARG A 1 312 ? -17.898 1.955 15.284 1.00 94.44 312 ARG A CA 1
ATOM 2353 C C . ARG A 1 312 ? -18.865 0.783 15.137 1.00 94.44 312 ARG A C 1
ATOM 2355 O O . ARG A 1 312 ? -18.819 -0.139 15.944 1.00 94.44 312 ARG A O 1
ATOM 2362 N N . ALA A 1 313 ? -19.728 0.824 14.122 1.00 93.62 313 ALA A N 1
ATOM 2363 C CA . ALA A 1 313 ? -20.732 -0.212 13.885 1.00 93.62 313 ALA A CA 1
ATOM 2364 C C . ALA A 1 313 ? -20.113 -1.576 13.539 1.00 93.62 313 ALA A C 1
ATOM 2366 O O . ALA A 1 313 ? -20.710 -2.602 13.846 1.00 93.62 313 ALA A O 1
ATOM 2367 N N . ARG A 1 314 ? -18.922 -1.578 12.929 1.00 94.94 314 ARG A N 1
ATOM 2368 C CA . ARG A 1 314 ? -18.216 -2.779 12.459 1.00 94.94 314 ARG A CA 1
ATOM 2369 C C . ARG A 1 314 ? -17.097 -3.256 13.391 1.00 94.94 314 ARG A C 1
ATOM 2371 O O . ARG A 1 314 ? -16.156 -3.918 12.963 1.00 94.94 314 ARG A O 1
ATOM 2378 N N . GLY A 1 315 ? -17.151 -2.853 14.660 1.00 95.00 315 GLY A N 1
ATOM 2379 C CA . GLY A 1 315 ? -16.302 -3.414 15.708 1.00 95.00 315 GLY A CA 1
ATOM 2380 C C . GLY A 1 315 ? -14.806 -3.086 15.624 1.00 95.00 315 GLY A C 1
ATOM 2381 O O . GLY A 1 315 ? -14.009 -3.751 16.287 1.00 95.00 315 GLY A O 1
ATOM 2382 N N . VAL A 1 316 ? -14.394 -2.043 14.888 1.00 97.56 316 VAL A N 1
ATOM 2383 C CA . VAL A 1 316 ? -12.969 -1.652 14.759 1.00 97.56 316 VAL A CA 1
ATOM 2384 C C . VAL A 1 316 ? -12.319 -1.420 16.120 1.00 97.56 316 VAL A C 1
ATOM 2386 O O . VAL A 1 316 ? -11.182 -1.830 16.346 1.00 97.56 316 VAL A O 1
ATOM 2389 N N . TYR A 1 317 ? -13.061 -0.814 17.052 1.00 96.75 317 TYR A N 1
ATOM 2390 C CA . TYR A 1 317 ? -12.608 -0.599 18.426 1.00 96.75 317 TYR A CA 1
ATOM 2391 C C . TYR A 1 317 ? -12.169 -1.903 19.111 1.00 96.75 317 TYR A C 1
ATOM 2393 O O . TYR A 1 317 ? -11.161 -1.907 19.815 1.00 96.75 317 TYR A O 1
ATOM 2401 N N . TYR A 1 318 ? -12.894 -3.005 18.900 1.00 96.06 318 TYR A N 1
ATOM 2402 C CA . TYR A 1 318 ? -12.593 -4.287 19.535 1.00 96.06 318 TYR A CA 1
ATOM 2403 C C . TYR A 1 318 ? -11.274 -4.858 19.020 1.00 96.06 318 TYR A C 1
ATOM 2405 O O . TYR A 1 318 ? -10.434 -5.260 19.821 1.00 96.06 318 TYR A O 1
ATOM 2413 N N . VAL A 1 319 ? -11.046 -4.794 17.705 1.00 97.00 319 VAL A N 1
ATOM 2414 C CA . VAL A 1 319 ? -9.792 -5.243 17.082 1.00 97.00 319 VAL A CA 1
ATOM 2415 C C . VAL A 1 319 ? -8.601 -4.458 17.631 1.00 97.00 319 VAL A C 1
ATOM 2417 O O . VAL A 1 319 ? -7.650 -5.050 18.141 1.00 97.00 319 VAL A O 1
ATOM 2420 N N . VAL A 1 320 ? -8.664 -3.122 17.605 1.00 96.94 320 VAL A N 1
ATOM 2421 C CA . VAL A 1 320 ? -7.527 -2.288 18.036 1.00 96.94 320 VAL A CA 1
ATOM 2422 C C . VAL A 1 320 ? -7.300 -2.340 19.548 1.00 96.94 320 VAL A C 1
ATOM 2424 O O . VAL A 1 320 ? -6.157 -2.253 19.991 1.00 96.94 320 VAL A O 1
ATOM 2427 N N . ARG A 1 321 ? -8.357 -2.546 20.351 1.00 95.56 321 ARG A N 1
ATOM 2428 C CA . ARG A 1 321 ? -8.254 -2.781 21.801 1.00 95.56 321 ARG A CA 1
ATOM 2429 C C . ARG A 1 321 ? -7.445 -4.037 22.097 1.00 95.56 321 ARG A C 1
ATOM 2431 O O . ARG A 1 321 ? -6.581 -3.999 22.969 1.00 95.56 321 ARG A O 1
ATOM 2438 N N . GLU A 1 322 ? -7.742 -5.142 21.417 1.00 95.19 322 GLU A N 1
ATOM 2439 C CA . GLU A 1 322 ? -7.037 -6.408 21.630 1.00 95.19 322 GLU A CA 1
ATOM 2440 C C . GLU A 1 322 ? -5.609 -6.360 21.084 1.00 95.19 322 GLU A C 1
ATOM 2442 O O . GLU A 1 322 ? -4.686 -6.779 21.780 1.00 95.19 322 GLU A O 1
ATOM 2447 N N . MET A 1 323 ? -5.404 -5.758 19.908 1.00 95.00 323 MET A N 1
ATOM 2448 C CA . MET A 1 323 ? -4.072 -5.527 19.340 1.00 95.00 323 MET A CA 1
ATOM 2449 C C . MET A 1 323 ? -3.179 -4.725 20.301 1.00 95.00 323 MET A C 1
ATOM 2451 O O . MET A 1 323 ? -2.044 -5.115 20.568 1.00 95.00 323 MET A O 1
ATOM 2455 N N . HIS A 1 324 ? -3.706 -3.645 20.888 1.00 96.12 324 HIS A N 1
ATOM 2456 C CA . HIS A 1 324 ? -2.955 -2.768 21.789 1.00 96.12 324 HIS A CA 1
ATOM 2457 C C . HIS A 1 324 ? -2.432 -3.473 23.048 1.00 96.12 324 HIS A C 1
ATOM 2459 O O . HIS A 1 324 ? -1.393 -3.085 23.573 1.00 96.12 324 HIS A O 1
ATOM 2465 N N . LYS A 1 325 ? -3.105 -4.527 23.537 1.00 93.94 325 LYS A N 1
ATOM 2466 C CA . LYS A 1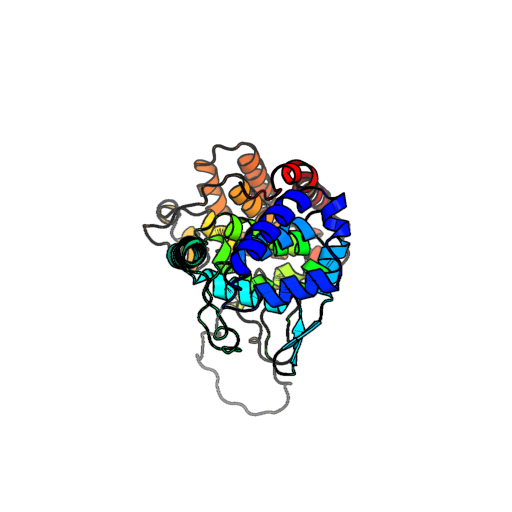 325 ? -2.657 -5.277 24.730 1.00 93.94 325 LYS A CA 1
ATOM 2467 C C . LYS A 1 325 ? -1.308 -5.968 24.528 1.00 93.94 325 LYS A C 1
ATOM 2469 O O . LYS A 1 325 ? -0.609 -6.204 25.510 1.00 93.94 325 LYS A O 1
ATOM 2474 N N . GLY A 1 326 ? -0.997 -6.342 23.288 1.00 90.75 326 GLY A N 1
ATOM 2475 C CA . GLY A 1 326 ? 0.257 -6.985 22.904 1.00 90.75 326 GLY A CA 1
ATOM 2476 C C . GLY A 1 326 ? 1.240 -6.046 22.211 1.00 90.75 326 GLY A C 1
ATOM 2477 O O . GLY A 1 326 ? 2.251 -6.527 21.709 1.00 90.75 326 GLY A O 1
ATOM 2478 N N . GLU A 1 327 ? 0.942 -4.746 22.139 1.00 95.19 327 GLU A N 1
ATOM 2479 C CA . GLU A 1 327 ? 1.803 -3.784 21.462 1.00 95.19 327 GLU A CA 1
ATOM 2480 C C . GLU A 1 327 ? 2.934 -3.311 22.379 1.00 95.19 327 GLU A C 1
ATOM 2482 O O . GLU A 1 327 ? 2.699 -2.864 23.502 1.00 95.19 327 GLU A O 1
ATOM 2487 N N . GLU A 1 328 ? 4.164 -3.389 21.878 1.00 93.69 328 GLU A N 1
ATOM 2488 C CA . GLU A 1 328 ? 5.369 -2.969 22.601 1.00 93.69 328 GLU A CA 1
ATOM 2489 C C . GLU A 1 328 ? 5.882 -1.607 22.113 1.00 93.69 328 GLU A C 1
ATOM 2491 O O . GLU A 1 328 ? 6.589 -0.909 22.842 1.00 93.69 328 GLU A O 1
ATOM 2496 N N . GLU A 1 329 ? 5.517 -1.203 20.894 1.00 94.94 329 GLU A N 1
ATOM 2497 C CA . GLU A 1 329 ? 5.993 0.036 20.288 1.00 94.94 329 GLU A CA 1
ATOM 2498 C C . GLU A 1 329 ? 5.137 1.239 20.705 1.00 94.94 329 GLU A C 1
ATOM 2500 O O . GLU A 1 329 ? 3.960 1.355 20.356 1.00 94.94 329 GLU A O 1
ATOM 2505 N N . GLU A 1 330 ? 5.754 2.186 21.422 1.00 94.88 330 GLU A N 1
ATOM 2506 C CA . GLU A 1 330 ? 5.084 3.377 21.971 1.00 94.88 330 GLU A CA 1
ATOM 2507 C C . GLU A 1 330 ? 4.360 4.195 20.893 1.00 94.88 330 GLU A C 1
ATOM 2509 O O . GLU A 1 330 ? 3.218 4.602 21.098 1.00 94.88 330 GLU A O 1
ATOM 2514 N N . ARG A 1 331 ? 4.976 4.362 19.716 1.00 93.56 331 ARG A N 1
ATOM 2515 C CA . ARG A 1 331 ? 4.388 5.105 18.587 1.00 93.56 331 ARG A CA 1
ATOM 2516 C C . ARG A 1 331 ? 3.071 4.494 18.110 1.00 93.56 331 ARG A C 1
ATOM 2518 O O . ARG A 1 331 ? 2.096 5.214 17.906 1.00 93.56 331 ARG A O 1
ATOM 2525 N N . ILE A 1 332 ? 3.019 3.166 17.990 1.00 96.19 332 ILE A N 1
ATOM 2526 C CA . ILE A 1 332 ? 1.797 2.449 17.609 1.00 96.19 332 ILE A CA 1
ATOM 2527 C C . ILE A 1 332 ? 0.755 2.598 18.720 1.00 96.19 332 ILE A C 1
ATOM 2529 O O . ILE A 1 332 ? -0.410 2.888 18.445 1.00 96.19 332 ILE A O 1
ATOM 2533 N N . GLY A 1 333 ? 1.174 2.489 19.984 1.00 96.75 333 GLY A N 1
ATOM 2534 C CA . GLY A 1 333 ? 0.311 2.739 21.137 1.00 96.75 333 GLY A CA 1
ATOM 2535 C C . GLY A 1 333 ? -0.334 4.130 21.118 1.00 96.75 333 GLY A C 1
ATOM 2536 O O . GLY A 1 333 ? -1.545 4.247 21.303 1.00 96.75 333 GLY A O 1
ATOM 2537 N N . GLU A 1 334 ? 0.438 5.180 20.837 1.00 95.19 334 GLU A N 1
ATOM 2538 C CA . GLU A 1 334 ? -0.081 6.544 20.688 1.00 95.19 334 GLU A CA 1
ATOM 2539 C C . GLU A 1 334 ? -1.085 6.667 19.537 1.00 95.19 334 GLU A C 1
ATOM 2541 O O . GLU A 1 334 ? -2.148 7.273 19.709 1.00 95.19 334 GLU A O 1
ATOM 2546 N N . ALA A 1 335 ? -0.775 6.084 18.376 1.00 95.88 335 ALA A N 1
ATOM 2547 C CA . ALA A 1 335 ? -1.659 6.096 17.215 1.00 95.88 335 ALA A CA 1
ATOM 2548 C C . ALA A 1 335 ? -2.997 5.396 17.518 1.00 95.88 335 ALA A C 1
ATOM 2550 O O . ALA A 1 335 ? -4.065 5.936 17.217 1.00 95.88 335 ALA A O 1
ATOM 2551 N N . VAL A 1 336 ? -2.961 4.252 18.211 1.00 97.25 336 VAL A N 1
ATOM 2552 C CA . VAL A 1 336 ? -4.168 3.539 18.656 1.00 97.25 336 VAL A CA 1
ATOM 2553 C C . VAL A 1 336 ? -4.980 4.376 19.642 1.00 97.25 336 VAL A C 1
ATOM 2555 O O . VAL A 1 336 ? -6.199 4.471 19.503 1.00 97.25 336 VAL A O 1
ATOM 2558 N N . LEU A 1 337 ? -4.341 5.028 20.618 1.00 94.88 337 LEU A N 1
ATOM 2559 C CA . LEU A 1 337 ? -5.048 5.892 21.571 1.00 94.88 337 LEU A CA 1
ATOM 2560 C C . LEU A 1 337 ? -5.763 7.050 20.863 1.00 94.88 337 LEU A C 1
ATOM 2562 O O . LEU A 1 337 ? -6.911 7.357 21.192 1.00 94.88 337 LEU A O 1
ATOM 2566 N N . ARG A 1 338 ? -5.127 7.669 19.861 1.00 93.94 338 ARG A N 1
ATOM 2567 C CA . ARG A 1 338 ? -5.763 8.701 19.023 1.00 93.94 338 ARG A CA 1
ATOM 2568 C C . ARG A 1 338 ? -6.968 8.139 18.272 1.00 93.94 338 ARG A C 1
ATOM 2570 O O . ARG A 1 338 ? -8.035 8.750 18.306 1.00 93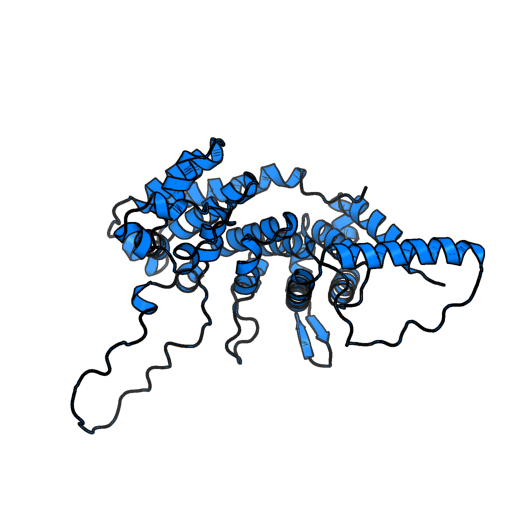.94 338 ARG A O 1
ATOM 2577 N N . LEU A 1 339 ? -6.824 6.963 17.660 1.00 95.62 339 LEU A N 1
ATOM 2578 C CA . LEU A 1 339 ? -7.904 6.298 16.934 1.00 95.62 339 LEU A CA 1
ATOM 2579 C C . LEU A 1 339 ? -9.102 6.017 17.848 1.00 95.62 339 LEU A C 1
ATOM 2581 O O . LEU A 1 339 ? -10.236 6.357 17.509 1.00 95.62 339 LEU A O 1
ATOM 2585 N N . VAL A 1 340 ? -8.854 5.468 19.038 1.00 95.19 340 VAL A N 1
ATOM 2586 C CA . VAL A 1 340 ? -9.892 5.202 20.041 1.00 95.19 340 VAL A CA 1
ATOM 2587 C C . VAL A 1 340 ? -10.577 6.495 20.484 1.00 95.19 340 VAL A C 1
ATOM 2589 O O . VAL A 1 340 ? -11.803 6.528 20.560 1.00 95.19 340 VAL A O 1
ATOM 2592 N N . ASN A 1 341 ? -9.823 7.570 20.726 1.00 91.75 341 ASN A N 1
ATOM 2593 C CA . ASN A 1 341 ? -10.394 8.861 21.118 1.00 91.75 341 ASN A CA 1
ATOM 2594 C C . ASN A 1 341 ? -11.339 9.434 20.052 1.00 91.75 341 ASN A C 1
ATOM 2596 O O . ASN A 1 341 ? -12.356 10.028 20.404 1.00 91.75 341 ASN A O 1
ATOM 2600 N N . LEU A 1 342 ? -11.031 9.244 18.765 1.00 91.00 342 LEU A N 1
ATOM 2601 C CA . LEU A 1 342 ? -11.903 9.660 17.663 1.00 91.00 342 LEU A CA 1
ATOM 2602 C C . LEU A 1 342 ? -13.146 8.775 17.555 1.00 91.00 342 LEU A C 1
ATOM 2604 O O . LEU A 1 342 ? -14.246 9.292 17.380 1.00 91.00 342 LEU A O 1
ATOM 2608 N N . LEU A 1 343 ? -12.989 7.455 17.693 1.00 91.62 343 LEU A N 1
ATOM 2609 C CA . LEU A 1 343 ? -14.106 6.512 17.628 1.00 91.62 343 LEU A CA 1
ATOM 2610 C C . LEU A 1 343 ? -15.074 6.668 18.807 1.00 91.62 343 LEU A C 1
ATOM 2612 O O . LEU A 1 343 ? -16.271 6.502 18.618 1.00 91.62 343 LEU A O 1
ATOM 2616 N N . GLN A 1 344 ? -14.587 6.987 20.007 1.00 85.94 344 GLN A N 1
ATOM 2617 C CA . GLN A 1 344 ? -15.404 7.097 21.226 1.00 85.94 344 GLN A CA 1
ATOM 2618 C C . GLN A 1 344 ? -16.046 8.478 21.419 1.00 85.94 344 GLN A C 1
ATOM 2620 O O . GLN A 1 344 ? -16.788 8.690 22.380 1.00 85.94 344 GLN A O 1
ATOM 2625 N N . ARG A 1 345 ? -15.751 9.446 20.549 1.00 81.69 345 ARG A N 1
ATOM 2626 C CA . ARG A 1 345 ? -16.265 10.806 20.698 1.00 81.69 345 ARG A CA 1
ATOM 2627 C C . ARG A 1 345 ? -17.747 10.879 20.332 1.00 81.69 345 ARG A C 1
ATOM 2629 O O . ARG A 1 345 ? -18.185 10.280 19.353 1.00 81.69 345 ARG A O 1
ATOM 2636 N N . GLU A 1 346 ? -18.507 11.666 21.091 1.00 75.50 346 GLU A N 1
ATOM 2637 C CA . GLU A 1 346 ? -19.873 12.019 20.705 1.00 75.50 346 GLU A CA 1
ATOM 2638 C C . GLU A 1 346 ? -19.848 12.947 19.487 1.00 75.50 346 GLU A C 1
ATOM 2640 O O . GLU A 1 346 ? -19.089 13.920 19.432 1.00 75.50 346 GLU A O 1
ATOM 2645 N N . GLU A 1 347 ? -20.685 12.633 18.503 1.00 79.62 347 GLU A N 1
ATOM 2646 C CA . GLU A 1 347 ? -20.831 13.445 17.302 1.00 79.62 347 GLU A CA 1
ATOM 2647 C C . GLU A 1 347 ? -21.625 14.708 17.647 1.00 79.62 347 GLU A C 1
ATOM 2649 O O . GLU A 1 347 ? -22.633 14.672 18.352 1.00 79.62 347 GLU A O 1
ATOM 2654 N N . SER A 1 348 ? -21.151 15.851 17.167 1.00 69.06 348 SER A N 1
ATOM 2655 C CA . SER A 1 348 ? -21.861 17.118 17.312 1.00 69.06 348 SER A CA 1
ATOM 2656 C C . SER A 1 348 ? -22.597 17.423 16.011 1.00 69.06 348 SER A C 1
ATOM 2658 O O . SER A 1 348 ? -22.152 17.023 14.941 1.00 69.06 348 SER A O 1
ATOM 2660 N N . GLY A 1 349 ? -23.661 18.228 16.043 1.00 62.75 349 GLY A N 1
ATOM 2661 C CA . GLY A 1 349 ? -24.356 18.620 14.805 1.00 62.75 349 GLY A CA 1
ATOM 2662 C C . GLY A 1 349 ? -23.475 19.366 13.782 1.00 62.75 349 GLY A C 1
ATOM 2663 O O . GLY A 1 349 ? -23.917 19.619 12.668 1.00 62.75 349 GLY A O 1
ATOM 2664 N N . ALA A 1 350 ? -22.249 19.769 14.147 1.00 60.06 350 ALA A N 1
ATOM 2665 C CA . ALA A 1 350 ? -21.238 20.259 13.210 1.00 60.06 350 ALA A CA 1
ATOM 2666 C C . ALA A 1 350 ? -20.507 19.117 12.482 1.00 60.06 350 ALA A C 1
ATOM 2668 O O . ALA A 1 350 ? -20.293 19.244 11.285 1.00 60.06 350 ALA A O 1
ATOM 2669 N N . THR A 1 351 ? -20.200 18.007 13.163 1.00 63.38 351 THR A N 1
ATOM 2670 C CA . THR A 1 351 ? -19.547 16.835 12.556 1.00 63.38 351 THR A CA 1
ATOM 2671 C C . THR A 1 351 ? -20.502 16.020 11.688 1.00 63.38 351 THR A C 1
ATOM 2673 O O . THR A 1 351 ? -20.073 15.432 10.705 1.00 63.38 351 THR A O 1
ATOM 2676 N N . GLU A 1 352 ? -21.804 16.045 11.979 1.00 61.12 352 GLU A N 1
ATOM 2677 C CA . GLU A 1 352 ? -22.838 15.450 11.116 1.00 61.12 352 GLU A CA 1
ATOM 2678 C C . GLU A 1 352 ? -22.968 16.172 9.759 1.00 61.12 352 GLU A C 1
ATOM 2680 O O . GLU A 1 352 ? -23.368 15.568 8.771 1.00 61.12 352 GLU A O 1
ATOM 2685 N N . ARG A 1 353 ? -22.610 17.465 9.687 1.00 56.44 353 ARG A N 1
ATOM 2686 C CA . ARG A 1 353 ? -22.704 18.287 8.464 1.00 56.44 353 ARG A CA 1
ATOM 2687 C C . ARG A 1 353 ? -21.476 18.213 7.554 1.00 56.44 353 ARG A C 1
ATOM 2689 O O . ARG A 1 353 ? -21.531 18.749 6.449 1.00 56.44 353 ARG A O 1
ATOM 2696 N N . ASP A 1 354 ? -20.400 17.544 7.971 1.00 56.06 354 ASP A N 1
ATOM 2697 C CA . ASP A 1 354 ? -19.216 17.328 7.122 1.00 56.06 354 ASP A CA 1
ATOM 2698 C C . ASP A 1 354 ? -19.543 16.497 5.863 1.00 56.06 354 ASP A C 1
ATOM 2700 O O . ASP A 1 354 ? -18.794 16.529 4.887 1.00 56.06 354 ASP A O 1
ATOM 2704 N N . GLU A 1 355 ? -20.692 15.810 5.842 1.00 49.94 355 GLU A N 1
ATOM 2705 C CA . GLU A 1 355 ? -21.217 15.106 4.666 1.00 49.94 355 GLU A CA 1
ATOM 2706 C C . GLU A 1 355 ? -21.677 16.045 3.529 1.00 49.94 355 GLU A C 1
ATOM 2708 O O . GLU A 1 355 ? -21.670 15.634 2.370 1.00 49.94 355 GLU A O 1
ATOM 2713 N N . GLU A 1 356 ? -22.028 17.311 3.803 1.00 42.44 356 GLU A N 1
ATOM 2714 C CA . GLU A 1 356 ? -22.626 18.222 2.801 1.00 42.44 356 GLU A CA 1
ATOM 2715 C C . GLU A 1 356 ? -21.619 19.133 2.069 1.00 42.44 356 GLU A C 1
ATOM 2717 O O . GLU A 1 356 ? -22.004 19.936 1.217 1.00 42.44 356 GLU A O 1
ATOM 2722 N N . GLY A 1 357 ? -20.318 18.964 2.320 1.00 45.38 357 GLY A N 1
ATOM 2723 C CA . GLY A 1 357 ? -19.251 19.627 1.569 1.00 45.38 357 GLY A CA 1
ATOM 2724 C C . GLY A 1 357 ? -18.918 21.045 2.050 1.00 45.38 357 GLY A C 1
ATOM 2725 O O . GLY A 1 357 ? -19.702 21.983 1.924 1.00 45.38 357 GLY A O 1
ATOM 2726 N N . GLY A 1 358 ? -17.678 21.217 2.521 1.00 41.44 358 GLY A N 1
ATOM 2727 C CA . GLY A 1 358 ? -17.050 22.532 2.712 1.00 41.44 358 GLY A CA 1
ATOM 2728 C C . GLY A 1 358 ? -16.911 23.035 4.153 1.00 41.44 358 GLY A C 1
ATOM 2729 O O . GLY A 1 358 ? -16.789 24.245 4.342 1.00 41.44 358 GLY A O 1
ATOM 2730 N N . GLY A 1 359 ? -16.917 22.160 5.162 1.00 39.41 359 GLY A N 1
ATOM 2731 C CA . GLY A 1 359 ? -16.532 22.533 6.529 1.00 39.41 359 GLY A CA 1
ATOM 2732 C C . GLY A 1 359 ? -15.042 22.885 6.636 1.00 39.41 359 GLY A C 1
ATOM 2733 O O . GLY A 1 359 ? -14.209 22.279 5.962 1.00 39.41 359 GLY A O 1
ATOM 2734 N N . GLU A 1 360 ? -14.700 23.880 7.464 1.00 46.28 360 GLU A N 1
ATOM 2735 C CA . GLU A 1 360 ? -13.310 24.158 7.854 1.00 46.28 360 GLU A CA 1
ATOM 2736 C C . GLU A 1 360 ? -12.661 22.876 8.394 1.00 46.28 360 GLU A C 1
ATOM 2738 O O . GLU A 1 360 ? -13.255 22.195 9.228 1.00 46.28 360 GLU A O 1
ATOM 2743 N N . GLU A 1 361 ? -11.441 22.556 7.949 1.00 54.38 361 GLU A N 1
ATOM 2744 C CA . GLU A 1 361 ? -10.647 21.471 8.534 1.00 54.38 361 GLU A CA 1
ATOM 2745 C C . GLU A 1 361 ? -10.597 21.635 10.059 1.00 54.38 361 GLU A C 1
ATOM 2747 O O . GLU A 1 361 ? -9.988 22.580 10.574 1.00 54.38 361 GLU A O 1
ATOM 2752 N N . GLY A 1 362 ? -11.260 20.730 10.784 1.00 59.78 362 GLY A N 1
ATOM 2753 C CA . GLY A 1 362 ? -11.237 20.725 12.242 1.00 59.78 362 GLY A CA 1
ATOM 2754 C C . GLY A 1 362 ? -9.806 20.603 12.776 1.00 59.78 362 GLY A C 1
ATOM 2755 O O . GLY A 1 362 ? -8.917 20.082 12.104 1.00 59.78 362 GLY A O 1
ATOM 2756 N N . SER A 1 363 ? -9.564 21.047 14.012 1.00 61.25 363 SER A N 1
ATOM 2757 C CA . SER A 1 363 ? -8.244 20.923 14.658 1.00 61.25 363 SER A CA 1
ATOM 2758 C C . SER A 1 363 ? -7.709 19.492 14.639 1.00 61.25 363 SER A C 1
ATOM 2760 O O . SER A 1 363 ? -6.518 19.278 14.443 1.00 61.25 363 SER A O 1
ATOM 2762 N N . ASP A 1 364 ? -8.606 18.520 14.805 1.00 64.88 364 ASP A N 1
ATOM 2763 C CA . ASP A 1 364 ? -8.254 17.103 14.836 1.00 64.88 364 ASP A CA 1
ATOM 2764 C C . ASP A 1 364 ? -7.894 16.592 13.444 1.00 64.88 364 ASP A C 1
ATOM 2766 O O . ASP A 1 364 ? -7.016 15.750 13.315 1.00 64.88 364 ASP A O 1
ATOM 2770 N N . GLN A 1 365 ? -8.506 17.158 12.400 1.00 66.44 365 GLN A N 1
ATOM 2771 C CA . GLN A 1 365 ? -8.152 16.849 11.023 1.00 66.44 365 GLN A CA 1
ATOM 2772 C C . GLN A 1 365 ? -6.719 17.260 10.724 1.00 66.44 365 GLN A C 1
ATOM 2774 O O . GLN A 1 365 ? -5.944 16.452 10.230 1.00 66.44 365 GLN A O 1
ATOM 2779 N N . ARG A 1 366 ? -6.372 18.509 11.048 1.00 69.31 366 ARG A N 1
ATOM 2780 C CA . ARG A 1 366 ? -5.016 19.014 10.825 1.00 69.31 366 ARG A CA 1
ATOM 2781 C C . ARG A 1 366 ? -3.997 18.238 11.635 1.00 69.31 366 ARG A C 1
ATOM 2783 O O . ARG A 1 366 ? -2.950 17.918 11.105 1.00 69.31 366 ARG A O 1
ATOM 2790 N N . ALA A 1 367 ? -4.323 17.875 12.875 1.00 69.31 367 ALA A N 1
ATOM 2791 C CA . ALA A 1 367 ? -3.445 17.041 13.686 1.00 69.31 367 ALA A CA 1
ATOM 2792 C C . ALA A 1 367 ? -3.234 15.646 13.072 1.00 69.31 367 ALA A C 1
ATOM 2794 O O . ALA A 1 367 ? -2.115 15.147 13.100 1.00 69.31 367 ALA A O 1
ATOM 2795 N N . ILE A 1 368 ? -4.277 15.023 12.508 1.00 72.25 368 ILE A N 1
ATOM 2796 C CA . ILE A 1 368 ? -4.155 13.736 11.805 1.00 72.25 368 ILE A CA 1
ATOM 2797 C C . ILE A 1 368 ? -3.328 13.904 10.531 1.00 72.25 368 ILE A C 1
ATOM 2799 O O . ILE A 1 368 ? -2.400 13.137 10.332 1.00 72.25 368 ILE A O 1
ATOM 2803 N N . ASP A 1 369 ? -3.617 14.904 9.699 1.00 70.00 369 ASP A N 1
ATOM 2804 C CA . ASP A 1 369 ? -2.888 15.123 8.445 1.00 70.00 369 ASP A CA 1
ATOM 2805 C C . ASP A 1 369 ? -1.419 15.499 8.699 1.00 70.00 369 ASP A C 1
ATOM 2807 O O . ASP A 1 369 ? -0.538 15.042 7.979 1.00 70.00 369 ASP A O 1
ATOM 2811 N N . GLU A 1 370 ? -1.134 16.278 9.748 1.00 70.50 370 GLU A N 1
ATOM 2812 C CA . GLU A 1 370 ? 0.231 16.588 10.187 1.00 70.50 370 GLU A CA 1
ATOM 2813 C C . GLU A 1 370 ? 0.947 15.346 10.720 1.00 70.50 370 GLU A C 1
ATOM 2815 O O . GLU A 1 370 ? 2.111 15.153 10.405 1.00 70.50 370 GLU A O 1
ATOM 2820 N N . LEU A 1 371 ? 0.282 14.482 11.490 1.00 67.56 371 LEU A N 1
ATOM 2821 C CA . LEU A 1 371 ? 0.888 13.242 11.985 1.00 67.56 371 LEU A CA 1
ATOM 2822 C C . LEU A 1 371 ? 1.154 12.248 10.854 1.00 67.56 371 LEU A C 1
ATOM 2824 O O . LEU A 1 371 ? 2.268 11.766 10.708 1.00 67.56 371 LEU A O 1
ATOM 2828 N N . VAL A 1 372 ? 0.139 11.985 10.036 1.00 68.94 372 VAL A N 1
ATOM 2829 C CA . VAL A 1 372 ? 0.195 10.995 8.958 1.00 68.94 372 VAL A CA 1
ATOM 2830 C C . VAL A 1 372 ? 1.084 11.476 7.801 1.00 68.94 372 VAL A C 1
ATOM 2832 O O . VAL A 1 372 ? 1.663 10.649 7.095 1.00 68.94 372 VAL A O 1
ATOM 2835 N N . GLY A 1 373 ? 1.194 12.798 7.602 1.00 58.19 373 GLY A N 1
ATOM 2836 C CA . GLY A 1 373 ? 1.974 13.436 6.538 1.00 58.19 373 GLY A CA 1
ATOM 2837 C C . GLY A 1 373 ? 3.385 13.902 6.925 1.00 58.19 373 GLY A C 1
ATOM 2838 O O . GLY A 1 373 ? 4.235 13.981 6.046 1.00 58.19 373 GLY A O 1
ATOM 2839 N N . ALA A 1 374 ? 3.687 14.190 8.200 1.00 48.38 374 ALA A N 1
ATOM 2840 C CA . ALA A 1 374 ? 5.050 14.563 8.620 1.00 48.38 374 ALA A CA 1
ATOM 2841 C C . ALA A 1 374 ? 6.027 13.374 8.639 1.00 48.38 374 ALA A C 1
ATOM 2843 O O . ALA A 1 374 ? 7.239 13.580 8.679 1.00 48.38 374 ALA A O 1
ATOM 2844 N N . GLU A 1 375 ? 5.520 12.140 8.613 1.00 49.12 375 GLU A N 1
ATOM 2845 C CA . GLU A 1 375 ? 6.338 10.924 8.667 1.00 49.12 375 GLU A CA 1
ATOM 2846 C C . GLU A 1 375 ? 6.923 10.521 7.297 1.00 49.12 375 GLU A C 1
ATOM 2848 O O . GLU A 1 375 ? 7.940 9.831 7.261 1.00 49.12 375 GLU A O 1
ATOM 2853 N N . GLU A 1 376 ? 6.387 11.034 6.176 1.00 46.97 376 GLU A N 1
ATOM 2854 C CA . GLU A 1 376 ? 6.966 10.801 4.837 1.00 46.97 376 GLU A CA 1
ATOM 2855 C C . GLU A 1 376 ? 8.372 11.423 4.693 1.00 46.97 376 GLU A C 1
ATOM 2857 O O . GLU A 1 376 ? 9.222 10.885 3.992 1.00 46.97 376 GLU A O 1
ATOM 2862 N N . GLU A 1 377 ? 8.684 12.513 5.408 1.00 39.16 377 GLU A N 1
ATOM 2863 C CA . GLU A 1 377 ? 9.979 13.200 5.265 1.00 39.16 377 GLU A CA 1
ATOM 2864 C C . GLU A 1 377 ? 11.148 12.515 6.011 1.00 39.16 377 GLU A C 1
ATOM 2866 O O . GLU A 1 377 ? 12.304 12.875 5.784 1.00 39.16 377 GLU A O 1
ATOM 2871 N N . GLY A 1 378 ? 10.880 11.552 6.907 1.00 35.75 378 GLY A N 1
ATOM 2872 C CA . GLY A 1 378 ? 11.885 10.984 7.823 1.00 35.75 378 GLY A CA 1
ATOM 2873 C C . GLY A 1 378 ? 12.316 9.536 7.560 1.00 35.75 378 GLY A C 1
ATOM 2874 O O . GLY A 1 378 ? 13.423 9.167 7.947 1.00 35.75 378 GLY A O 1
ATOM 2875 N N . GLU A 1 379 ? 11.477 8.718 6.919 1.00 42.28 379 GLU A N 1
ATOM 2876 C CA . GLU A 1 379 ? 11.736 7.279 6.694 1.00 42.28 379 GLU A CA 1
ATOM 2877 C C . GLU A 1 379 ? 12.182 6.956 5.254 1.00 42.28 379 GLU A C 1
ATOM 2879 O O . GLU A 1 379 ? 12.690 5.870 4.966 1.00 42.28 379 GLU A O 1
ATOM 2884 N N . ASP A 1 380 ? 12.081 7.929 4.345 1.00 44.41 380 ASP A N 1
ATOM 2885 C CA . ASP A 1 380 ? 12.427 7.768 2.932 1.00 44.41 380 ASP A CA 1
ATOM 2886 C C . ASP A 1 380 ? 13.934 7.620 2.661 1.00 44.41 380 ASP A C 1
ATOM 2888 O O . ASP A 1 380 ? 14.315 7.179 1.570 1.00 44.41 380 ASP A O 1
ATOM 2892 N N . GLU A 1 381 ? 14.815 7.932 3.618 1.00 41.59 381 GLU A N 1
ATOM 2893 C CA . GLU A 1 381 ? 16.263 7.746 3.434 1.00 41.59 381 GLU A CA 1
ATOM 2894 C C . GLU A 1 381 ? 16.655 6.254 3.343 1.00 41.59 381 GLU A C 1
ATOM 2896 O O . GLU A 1 381 ? 17.567 5.922 2.582 1.00 41.59 381 GLU A O 1
ATOM 2901 N N . ASP A 1 382 ? 15.909 5.342 3.983 1.00 47.91 382 ASP A N 1
ATOM 2902 C CA . ASP A 1 382 ? 16.266 3.913 4.087 1.00 47.91 382 ASP A CA 1
ATOM 2903 C C . ASP A 1 382 ? 15.643 3.011 2.999 1.00 47.91 382 ASP A C 1
ATOM 2905 O O . ASP A 1 382 ? 16.044 1.860 2.826 1.00 47.91 382 ASP A O 1
ATOM 2909 N N . LEU A 1 383 ? 14.695 3.511 2.197 1.00 52.97 383 LEU A N 1
ATOM 2910 C CA . LEU A 1 383 ? 13.981 2.705 1.186 1.00 52.97 383 LEU A CA 1
ATOM 2911 C C . LEU A 1 383 ? 14.661 2.681 -0.196 1.00 52.97 383 LEU A C 1
ATOM 2913 O O . LEU A 1 383 ? 13.997 2.494 -1.217 1.00 52.97 383 LEU A O 1
ATOM 2917 N N . VAL A 1 384 ? 15.946 3.026 -0.287 1.00 64.62 384 VAL A N 1
ATOM 2918 C CA . VAL A 1 384 ? 16.659 2.995 -1.570 1.00 64.62 384 VAL A CA 1
ATOM 2919 C C . VAL A 1 384 ? 17.097 1.574 -1.853 1.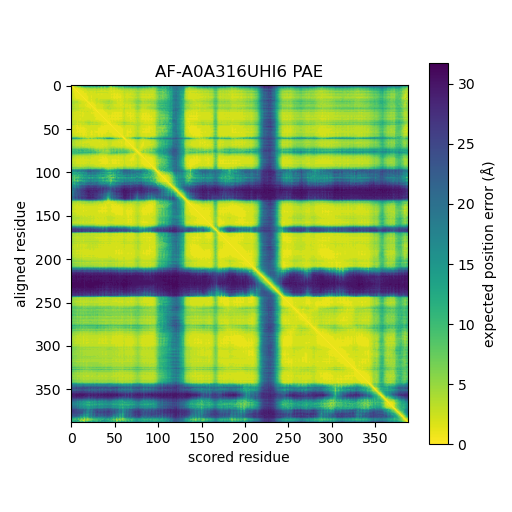00 64.62 384 VAL A C 1
ATOM 2921 O O . VAL A 1 384 ? 17.826 0.965 -1.077 1.00 64.62 384 VAL A O 1
ATOM 2924 N N . ILE A 1 385 ? 16.630 1.036 -2.974 1.00 77.12 385 ILE A N 1
ATOM 2925 C CA . ILE A 1 385 ? 16.876 -0.359 -3.300 1.00 77.12 385 ILE A CA 1
ATOM 2926 C C . ILE A 1 385 ? 18.257 -0.453 -3.936 1.00 77.12 385 ILE A C 1
ATOM 2928 O O . ILE A 1 385 ? 18.468 0.056 -5.039 1.00 77.12 385 ILE A O 1
ATOM 2932 N N . GLU A 1 386 ? 19.179 -1.116 -3.248 1.00 76.50 386 GLU A N 1
ATOM 2933 C CA . GLU A 1 386 ? 20.479 -1.513 -3.781 1.00 76.50 386 GLU A CA 1
ATOM 2934 C C . GLU A 1 386 ? 20.468 -3.011 -4.104 1.00 76.50 386 GLU A C 1
ATOM 2936 O O . GLU A 1 386 ? 19.870 -3.820 -3.393 1.00 76.50 386 GLU A O 1
ATOM 2941 N N . GLU A 1 387 ? 21.120 -3.389 -5.199 1.00 75.81 387 GLU A N 1
ATOM 2942 C CA . GLU A 1 387 ? 21.394 -4.783 -5.535 1.00 75.81 387 GLU A CA 1
ATOM 2943 C C . GLU A 1 387 ? 22.855 -5.096 -5.180 1.00 75.81 387 GLU A C 1
ATOM 2945 O O . GLU A 1 387 ? 23.769 -4.412 -5.653 1.00 75.81 387 GLU A O 1
ATOM 2950 N N . LEU A 1 388 ? 23.047 -6.074 -4.281 1.00 58.97 388 LEU A N 1
ATOM 2951 C CA . LEU A 1 388 ? 24.329 -6.412 -3.639 1.00 58.97 388 LEU A CA 1
ATOM 2952 C C . LEU A 1 388 ? 25.144 -7.467 -4.392 1.00 58.97 388 LEU A C 1
ATOM 2954 O O . LEU A 1 388 ? 24.558 -8.499 -4.796 1.00 58.97 388 LEU A O 1
#

Foldseek 3Di:
DPCVVVVLVVLQVLLAQLLDLVSLVVQLDLVNLVVLLVLLLDQANLCNQSSLSNLLSSLANDLVSLVSQQPDWDADPNDIDGSVRSLLVSQLLLLPDDPVQSVVSVVVVVVVVVVCVPPVDDDDDDPPDPDDDRGNHNSLSVLSSLLSSLLDPSSLCQQLDFPDPPALGARSLLSLLVQCPRPDPSSNQSNLSNLLSNLVVVVCLCVQQPAVVLVDDPPDPDDDDDDDDDDDPPPPDPDRHPDNHNVCSLLQLLDAPCLVVVDDPVLLVLAPPCNNDDDNPRDHDPDPVSLQSSLLSLLSLLQAPSSLVRCLSRNVLSSLVVSLVPDPDVSSVVSSVLSVCSSPDDDDPLRVCVVVDDDDRDPSNVVSCCVSVVVVVPPSSPPSDRDD

pLDDT: mean 80.25, std 20.59, range [28.17, 98.62]

Sequence (388 aa):
MDLTPTAHSSFSLLINLCSSPILARKISTPSFLSFLVGYISHPTSILADLASMLLSNLTKFDDQSSRQLIEMRTSVAGEEVGGLELLLAAFDQGASVSAGKAGEALEEMKRKVGEAGMAGKDVREAEKEVGDGERKSTCHFLASVFANVSALPLGRTFFTTPLNASLQSTLPLVRLFPYTEHPDLIRRGGCISTLKNCLFVKSLHPTLLPDPTSLTIPSTAADEPEQDSASTPPALEASSIEECDILPSLLLPLCTSTLLETLSDEEQFSLPDELQLLPDTHRAERDGALRLMLIECLLLLCTTFHGRKVMRARGVYYVVREMHKGEEEERIGEAVLRLVNLLQREESGATERDEEGGGEEGSDQRAIDELVGAEEEGEDEDLVIEEL

Solvent-accessible surface area (backbone atoms only — not comparable to full-atom values): 22127 Å² total; per-residue (Å²): 108,90,55,62,67,60,50,49,56,48,40,44,50,45,21,49,48,22,61,38,58,73,48,15,64,69,60,55,36,73,71,50,50,49,48,46,48,52,47,42,42,41,39,67,32,74,60,19,40,52,48,25,45,31,47,25,38,34,26,63,74,31,69,67,40,31,50,49,40,69,69,31,70,44,74,57,100,84,43,82,42,45,40,54,57,42,47,52,54,32,34,58,58,7,70,75,38,53,71,65,60,33,50,48,56,52,50,52,48,56,49,54,50,65,54,50,76,75,61,82,73,88,67,90,85,85,90,81,80,88,87,85,60,75,57,39,27,41,30,42,38,44,23,42,33,45,23,43,28,16,71,37,73,70,33,23,48,53,34,73,36,53,82,38,90,87,71,66,40,62,38,57,51,61,75,38,40,78,33,44,72,40,92,50,64,56,32,15,46,14,30,48,44,27,50,39,40,40,47,73,48,62,91,47,46,65,59,34,49,61,52,73,79,77,69,57,71,89,84,64,98,64,88,84,80,95,74,93,80,88,90,73,79,81,78,77,67,97,75,70,71,72,89,43,60,50,59,61,44,52,46,54,40,53,35,46,47,63,50,65,82,78,46,52,75,71,54,47,70,30,36,53,71,73,72,70,63,61,49,88,81,45,60,43,63,82,51,66,68,56,52,38,48,41,52,49,36,52,43,45,41,49,70,38,56,67,37,30,55,42,39,56,63,39,31,47,64,59,52,54,56,57,40,51,75,75,58,84,54,65,70,47,52,52,53,49,51,53,41,49,56,62,58,70,50,83,84,46,85,69,51,67,49,56,80,76,68,82,67,78,81,47,74,67,47,51,52,47,52,50,56,71,54,58,52,64,82,71,59,62,82,76,73,61,59,70,69,131

Nearest PDB structures (foldseek):
  6hb1-assembly4_D  TM=8.471E-01  e=1.730E-14  Saccharomyces cerevisiae S288C
  4r11-assembly3_E  TM=4.536E-01  e=2.138E-03  Caenorhabditis elegans
  7n6g-assembly1_0A  TM=2.487E-01  e=2.972E-02  Chlamydomonas reinhardtii
  9brs-assembly1_U  TM=2.020E-01  e=8.315E-01  Mus musculus
  7kzv-assembly1_S  TM=1.822E-01  e=3.655E+00  Homo sapiens